Protein AF-A0A382LUX7-F1 (afdb_monomer)

Radius of gyration: 35.85 Å; Cα contacts (8 Å, |Δi|>4): 857; chains: 1; bounding box: 75×64×95 Å

Solvent-accessible surface area (backbone atoms only — not comparable to full-atom values): 20380 Å² total; per-residue (Å²): 97,55,100,84,68,52,73,79,58,72,49,76,50,74,42,85,89,76,47,29,39,36,40,38,38,81,70,61,24,33,41,33,45,30,79,83,47,40,35,37,40,32,43,68,85,69,52,34,38,42,33,38,50,41,81,90,78,41,29,37,39,35,39,39,71,74,58,25,35,40,33,45,29,79,80,38,40,33,38,40,30,43,63,88,67,55,41,34,41,33,40,38,39,82,90,76,45,28,36,39,34,38,40,71,72,61,21,33,40,36,46,30,78,70,58,27,33,35,39,29,43,63,90,65,56,73,46,38,38,42,40,48,74,39,81,89,77,45,29,37,37,39,37,39,72,72,63,26,34,43,33,46,28,80,70,59,23,34,33,40,29,42,51,86,81,64,50,70,45,35,36,44,48,58,46,75,39,85,90,80,43,30,33,38,32,48,32,72,73,58,25,36,42,34,45,31,81,80,65,26,35,38,39,34,43,59,77,67,22,36,38,37,35,39,54,91,75,42,31,37,38,33,38,44,68,78,61,22,35,40,37,45,29,77,76,47,35,34,33,40,32,44,59,89,66,55,70,47,40,37,40,43,48,76,38,84,89,78,43,29,36,38,32,44,36,71,76,59,25,35,44,32,42,31,81,84,67,29,36,36,40,32,39,61,89,62,49,43,38,38,38,34,67,39,82,91,77,46,19,45,34,41,40,40,64,77,55,26,35,34,35,46,26,81,87,56,32,33,37,40,28,42,61,87,70,56,71,50,76,50,66,62,56,52,74,46,75,40,83,89,75,46,30,39,34,38,36,41,91,78,52,28,32,45,31,44,29,81,86,57,35,37,36,39,30,40,60,88,68,53,75,49,76,46,62,63,57,50,78,43,77,43,99,85,75,50,77,46,76,47,56,84,90,114

Secondary structure (DSSP, 8-state):
--TT-----EEEEEETTTTEEEEEETTS-EEEEETTSEEEEE-TTS-EEEEEEETTTTEEEEEETTS-EEEEETTSEEEEE-TT--EEEEEEETTTTEEEEE-TTS-EEEEETTS-EEEE-TT--EEEEEEEEETTTTEEEEEETTS-EEEEETTS-EEEE-TTT--EEEEPPPEEETTTTEEEEEBTTS-EEEEETTS-EEEE-TTS-EEEEETTTTEEEEE-TTS-EEEEETTSEEEEE-TTS-EEEEEEEEETTTTEEEEEETTS-EEEEETTS-EEEE-TT--EEEEEEETTTTEEEEEETTS-EEEEETTS-EEEE-TT--EEEE---EEEEETTTTEEEEE-TTS-EEEEETTS-EEEE-TT--EEEE-PPEEEE-TTS-EEEE-TT-

Structure (mmCIF, N/CA/C/O backbone):
data_AF-A0A382LUX7-F1
#
_entry.id   AF-A0A382LUX7-F1
#
loop_
_atom_site.group_PDB
_atom_site.id
_atom_site.type_symbol
_atom_site.label_atom_id
_atom_site.label_alt_id
_atom_site.label_comp_id
_atom_site.label_asym_id
_atom_site.label_entity_id
_atom_site.label_seq_id
_atom_site.pdbx_PDB_ins_code
_atom_site.Cartn_x
_atom_site.Cartn_y
_atom_site.Cartn_z
_atom_site.occupancy
_atom_site.B_iso_or_equiv
_atom_site.auth_seq_id
_atom_site.auth_comp_id
_atom_site.auth_asym_id
_atom_site.auth_atom_id
_atom_site.pdbx_PDB_model_num
ATOM 1 N N . THR A 1 1 ? -7.052 27.442 41.246 1.00 52.12 1 THR A N 1
ATOM 2 C CA . THR A 1 1 ? -5.660 26.969 41.219 1.00 52.12 1 THR A CA 1
ATOM 3 C C . THR A 1 1 ? -5.651 25.494 41.481 1.00 52.12 1 THR A C 1
ATOM 5 O O . THR A 1 1 ? -6.155 25.099 42.527 1.00 52.12 1 THR A O 1
ATOM 8 N N . ASP A 1 2 ? -5.178 24.697 40.536 1.00 62.12 2 ASP A N 1
ATOM 9 C CA . ASP A 1 2 ? -5.053 23.250 40.723 1.00 62.12 2 ASP A CA 1
ATOM 10 C C . ASP A 1 2 ? -3.759 22.864 41.464 1.00 62.12 2 ASP A C 1
ATOM 12 O O . ASP A 1 2 ? -2.993 23.737 41.887 1.00 62.12 2 ASP A O 1
ATOM 16 N N . GLU A 1 3 ? -3.515 21.560 41.644 1.00 55.75 3 GLU A N 1
ATOM 17 C CA . GLU A 1 3 ? -2.344 21.051 42.380 1.00 55.75 3 GLU A CA 1
ATOM 18 C C . GLU A 1 3 ? -0.995 21.389 41.716 1.00 55.75 3 GLU A C 1
ATOM 20 O O . GLU A 1 3 ? 0.046 21.296 42.365 1.00 55.75 3 GLU A O 1
ATOM 25 N N . PHE A 1 4 ? -1.017 21.868 40.466 1.00 65.19 4 PHE A N 1
ATOM 26 C CA . PHE A 1 4 ? 0.149 22.307 39.699 1.00 65.19 4 PHE A CA 1
ATOM 27 C C . PHE A 1 4 ? 0.325 23.835 39.684 1.00 65.19 4 PHE A C 1
ATOM 29 O O . PHE A 1 4 ? 1.209 24.352 39.002 1.00 65.19 4 PHE A O 1
ATOM 36 N N . GLY A 1 5 ? -0.482 24.585 40.443 1.00 56.62 5 GLY A N 1
ATOM 37 C CA . GLY A 1 5 ? -0.344 26.038 40.553 1.00 56.62 5 GLY A CA 1
ATOM 38 C C . GLY A 1 5 ? -0.964 26.827 39.397 1.00 56.62 5 GLY A C 1
ATOM 39 O O . GLY A 1 5 ? -0.756 28.039 39.326 1.00 56.62 5 GLY A O 1
ATOM 40 N N . ARG A 1 6 ? -1.751 26.192 38.517 1.00 65.81 6 ARG A N 1
ATOM 41 C CA . ARG A 1 6 ? -2.424 26.872 37.398 1.00 65.81 6 ARG A CA 1
ATOM 42 C C . ARG A 1 6 ? -3.664 27.602 37.903 1.00 65.81 6 ARG A C 1
ATOM 44 O O . ARG A 1 6 ? -4.608 26.970 38.372 1.00 65.81 6 ARG A O 1
ATOM 51 N N . THR A 1 7 ? -3.664 28.932 37.870 1.00 67.50 7 THR A N 1
ATOM 52 C CA . THR A 1 7 ? -4.857 29.760 38.118 1.00 67.50 7 THR A CA 1
ATOM 53 C C . THR A 1 7 ? -5.704 29.821 36.858 1.00 67.50 7 THR A C 1
ATOM 55 O O . THR A 1 7 ? -5.257 30.376 35.864 1.00 67.50 7 THR A O 1
ATOM 58 N N . ASP A 1 8 ? -6.908 29.263 36.929 1.00 66.88 8 ASP A N 1
ATOM 59 C CA . ASP A 1 8 ? -7.945 29.438 35.917 1.00 66.88 8 ASP A CA 1
ATOM 60 C C . ASP A 1 8 ? -8.857 30.587 36.374 1.00 66.88 8 ASP A C 1
ATOM 62 O O . ASP A 1 8 ? -9.318 30.581 37.525 1.00 66.88 8 ASP A O 1
ATOM 66 N N . SER A 1 9 ? -9.047 31.592 35.520 1.00 77.38 9 SER A N 1
ATOM 67 C CA . SER A 1 9 ? -9.929 32.737 35.767 1.00 77.38 9 SER A CA 1
ATOM 68 C C . SER A 1 9 ? -11.051 32.736 34.744 1.00 77.38 9 SER A C 1
ATOM 70 O O . SER A 1 9 ? -10.825 32.625 33.539 1.00 77.38 9 SER A O 1
ATOM 72 N N . TRP A 1 10 ? -12.270 32.942 35.227 1.00 81.69 10 TRP A N 1
ATOM 73 C CA . TRP A 1 10 ? -13.453 33.051 34.389 1.00 81.69 10 TRP A CA 1
ATOM 74 C C . TRP A 1 10 ? -14.346 34.194 34.863 1.00 81.69 10 TRP A C 1
ATOM 76 O O . TRP A 1 10 ? -14.357 34.566 36.040 1.00 81.69 10 TRP A O 1
ATOM 86 N N . THR A 1 11 ? -15.096 34.766 33.927 1.00 85.88 11 THR A N 1
ATOM 87 C CA . THR A 1 11 ? -16.138 35.759 34.190 1.00 85.88 11 THR A CA 1
ATOM 88 C C . THR A 1 11 ? -17.486 35.128 33.898 1.00 85.88 11 THR A C 1
ATOM 90 O O . THR A 1 11 ? -17.668 34.539 32.840 1.00 85.88 11 THR A O 1
ATOM 93 N N . GLN A 1 12 ? -18.437 35.269 34.816 1.00 87.94 12 GLN A N 1
ATOM 94 C CA . GLN A 1 12 ? -19.802 34.787 34.630 1.00 87.94 12 GLN A CA 1
ATOM 95 C C . GLN A 1 12 ? -20.764 35.974 34.546 1.00 87.94 12 GLN A C 1
ATOM 97 O O . GLN A 1 12 ? -20.746 36.856 35.408 1.00 87.94 12 GLN A O 1
ATOM 102 N N . VAL A 1 13 ? -21.602 35.995 33.514 1.00 89.00 13 VAL A N 1
ATOM 103 C CA . VAL A 1 13 ? -22.619 37.021 33.272 1.00 89.00 13 VAL A CA 1
ATOM 104 C C . VAL A 1 13 ? -23.968 36.335 33.120 1.00 89.00 13 VAL A C 1
ATOM 106 O O . VAL A 1 13 ? -24.120 35.443 32.292 1.00 89.00 13 VAL A O 1
ATOM 109 N N . ARG A 1 14 ? -24.953 36.755 33.917 1.00 86.38 14 ARG A N 1
ATOM 110 C CA . ARG A 1 14 ? -26.350 36.344 33.755 1.00 86.38 14 ARG A CA 1
ATOM 111 C C . ARG A 1 14 ? -27.110 37.431 33.010 1.00 86.38 14 ARG A C 1
ATOM 113 O O . ARG A 1 14 ? -27.049 38.597 33.399 1.00 86.38 14 ARG A O 1
ATOM 120 N N . ASP A 1 15 ? -27.812 37.031 31.964 1.00 86.25 15 ASP A N 1
ATOM 121 C CA . ASP A 1 15 ? -28.758 37.855 31.233 1.00 86.25 15 ASP A CA 1
ATOM 122 C C . ASP A 1 15 ? -30.177 37.527 31.718 1.00 86.25 15 ASP A C 1
ATOM 124 O O . ASP A 1 15 ? -30.704 36.438 31.492 1.00 86.25 15 ASP A O 1
ATOM 128 N N . ASP A 1 16 ? -30.787 38.473 32.433 1.00 80.81 16 ASP A N 1
ATOM 129 C CA . ASP A 1 16 ? -32.129 38.318 32.999 1.00 80.81 16 ASP A CA 1
ATOM 130 C C . ASP A 1 16 ? -33.249 38.430 31.941 1.00 80.81 16 ASP A C 1
ATOM 132 O O . ASP A 1 16 ? -34.385 38.054 32.233 1.00 80.81 16 ASP A O 1
ATOM 136 N N . GLU A 1 17 ? -32.968 38.953 30.738 1.00 77.12 17 GLU A N 1
ATOM 137 C CA . GLU A 1 17 ? -33.946 39.084 29.645 1.00 77.12 17 GLU A CA 1
ATOM 138 C C . GLU A 1 17 ? -34.075 37.782 28.850 1.00 77.12 17 GLU A C 1
ATOM 140 O O . GLU A 1 17 ? -35.184 37.385 28.488 1.00 77.12 17 GLU A O 1
ATOM 145 N N . THR A 1 18 ? -32.955 37.093 28.630 1.00 74.31 18 THR A N 1
ATOM 146 C CA . THR A 1 18 ? -32.912 35.789 27.948 1.00 74.31 18 THR A CA 1
ATOM 147 C C . THR A 1 18 ? -32.945 34.603 28.916 1.00 74.31 18 THR A C 1
ATOM 149 O O . THR A 1 18 ? -33.203 33.479 28.499 1.00 74.31 18 THR A O 1
ATOM 152 N N . GLY A 1 19 ? -32.730 34.833 30.217 1.00 81.88 19 GLY A N 1
ATOM 153 C CA . GLY A 1 19 ? -32.643 33.766 31.219 1.00 81.88 19 GLY A CA 1
ATOM 154 C C . GLY A 1 19 ? -31.386 32.903 31.065 1.00 81.88 19 GLY A C 1
ATOM 155 O O . GLY A 1 19 ? -31.344 31.782 31.570 1.00 81.88 19 GLY A O 1
ATOM 156 N N . CYS A 1 20 ? -30.369 33.407 30.364 1.00 87.50 20 CYS A N 1
ATOM 157 C CA . CYS A 1 20 ? -29.140 32.688 30.056 1.00 87.50 20 CYS A CA 1
ATOM 158 C C . CYS A 1 20 ? -27.988 33.119 30.966 1.00 87.50 20 CYS A C 1
ATOM 160 O O . CYS A 1 20 ? -27.852 34.286 31.333 1.00 87.50 20 CYS A O 1
ATOM 162 N N . THR A 1 21 ? -27.124 32.176 31.330 1.00 89.12 21 THR A N 1
ATOM 163 C CA . THR A 1 21 ? -25.883 32.440 32.065 1.00 89.12 21 THR A CA 1
ATOM 164 C C . THR A 1 21 ? -24.698 32.053 31.199 1.00 89.12 21 THR A C 1
ATOM 166 O O . THR A 1 21 ? -24.569 30.890 30.839 1.00 89.12 21 THR A O 1
ATOM 169 N N . THR A 1 22 ? -23.826 33.013 30.902 1.00 88.25 22 THR A N 1
ATOM 170 C CA . THR A 1 22 ? -22.599 32.813 30.125 1.00 88.25 22 THR A CA 1
ATOM 171 C C . THR A 1 22 ? -21.384 32.859 31.037 1.00 88.25 22 THR A C 1
ATOM 173 O O . THR A 1 22 ? -21.199 33.813 31.789 1.00 88.25 22 THR A O 1
ATOM 176 N N . GLU A 1 23 ? -20.535 31.847 30.952 1.00 90.44 23 GLU A N 1
ATOM 177 C CA . GLU A 1 23 ? -19.197 31.812 31.527 1.00 90.44 23 GLU A CA 1
ATOM 178 C C . GLU A 1 23 ? -18.165 32.002 30.413 1.00 90.44 23 GLU A C 1
ATOM 180 O O . GLU A 1 23 ? -18.225 31.319 29.399 1.00 90.44 23 GLU A O 1
ATOM 185 N N . THR A 1 24 ? -17.209 32.909 30.591 1.00 87.56 24 THR A N 1
ATOM 186 C CA . THR A 1 24 ? -16.106 33.147 29.650 1.00 87.56 24 THR A CA 1
ATOM 187 C C . THR A 1 24 ? -14.779 3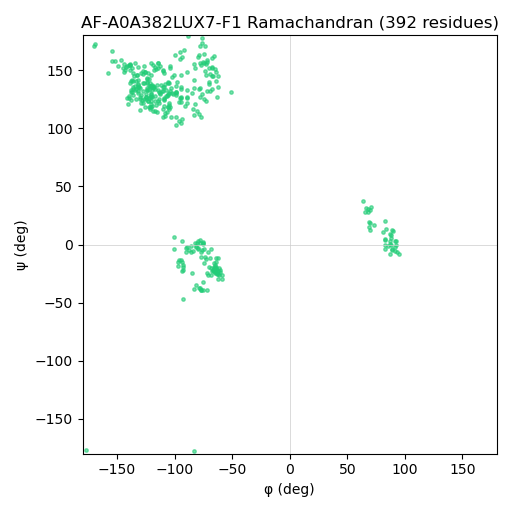3.009 30.378 1.00 87.56 24 THR A C 1
ATOM 189 O O . THR A 1 24 ? -14.566 33.656 31.406 1.00 87.56 24 THR A O 1
ATOM 192 N N . ARG A 1 25 ? -13.886 32.178 29.850 1.00 87.38 25 ARG A N 1
ATOM 193 C CA . ARG A 1 25 ? -12.552 31.913 30.399 1.00 87.38 25 ARG A CA 1
ATOM 194 C C . ARG A 1 25 ? -11.504 32.822 29.758 1.00 87.38 25 ARG A C 1
ATOM 196 O O . ARG A 1 25 ? -11.724 33.387 28.689 1.00 87.38 25 ARG A O 1
ATOM 203 N N . GLU A 1 26 ? -10.347 32.970 30.401 1.00 81.75 26 GLU A N 1
ATOM 204 C CA . GLU A 1 26 ? -9.256 33.820 29.887 1.00 81.75 26 GLU A CA 1
ATOM 205 C C . GLU A 1 26 ? -8.695 33.377 28.530 1.00 81.75 26 GLU A C 1
ATOM 207 O O . GLU A 1 26 ? -8.208 34.219 27.777 1.00 81.75 26 GLU A O 1
ATOM 212 N N . ASN A 1 27 ? -8.794 32.089 28.188 1.00 78.25 27 ASN A N 1
ATOM 213 C CA . ASN A 1 27 ? -8.384 31.578 26.878 1.00 78.25 27 ASN A CA 1
ATOM 214 C C . ASN A 1 27 ? -9.378 31.917 25.749 1.00 78.25 27 ASN A C 1
ATOM 216 O O . ASN A 1 27 ? -9.171 31.509 24.615 1.00 78.25 27 ASN A O 1
ATOM 220 N N . GLY A 1 28 ? -10.455 32.656 26.036 1.00 78.88 28 GLY A N 1
ATOM 221 C CA . GLY A 1 28 ? -11.464 33.043 25.049 1.00 78.88 28 GLY A CA 1
ATOM 222 C C . GLY A 1 28 ? -12.581 32.018 24.856 1.00 78.88 28 GLY A C 1
ATOM 223 O O . GLY A 1 28 ? -13.583 32.355 24.230 1.00 78.88 28 GLY A O 1
ATOM 224 N N . SER A 1 29 ? -12.468 30.823 25.448 1.00 86.25 29 SER A N 1
ATOM 225 C CA . SER A 1 29 ? -13.573 29.863 25.460 1.00 86.25 29 SER A CA 1
ATOM 226 C C . SER A 1 29 ? -14.736 30.373 26.312 1.00 86.25 29 SER A C 1
ATOM 228 O O . SER A 1 29 ? -14.549 31.049 27.333 1.00 86.25 29 SER A O 1
ATOM 230 N N . SER A 1 30 ? -15.959 30.063 25.899 1.00 88.25 30 SER A N 1
ATOM 231 C CA . SER A 1 30 ? -17.159 30.442 26.631 1.00 88.25 30 SER A CA 1
ATOM 232 C C . SER A 1 30 ? -18.225 29.372 26.560 1.00 88.25 30 SER A C 1
ATOM 234 O O . SER A 1 30 ? -18.329 28.668 25.565 1.00 88.25 30 SER A O 1
ATOM 236 N N . ASN A 1 31 ? -19.038 29.285 27.601 1.00 89.25 31 ASN A N 1
ATOM 237 C CA . ASN A 1 31 ? -20.207 28.433 27.617 1.00 89.25 31 ASN A CA 1
ATOM 238 C C . ASN A 1 31 ? -21.418 29.213 28.121 1.00 89.25 31 ASN A C 1
ATOM 240 O O . ASN A 1 31 ? -21.326 29.906 29.135 1.00 89.25 31 ASN A O 1
ATOM 244 N N . THR A 1 32 ? -22.555 29.068 27.457 1.00 88.56 32 THR A N 1
ATOM 245 C CA . THR A 1 32 ? -23.827 29.678 27.833 1.00 88.56 32 THR A CA 1
ATOM 246 C C . THR A 1 32 ? -24.862 28.597 28.091 1.00 88.56 32 THR A C 1
ATOM 248 O O . THR A 1 32 ? -25.031 27.690 27.287 1.00 88.56 32 THR A O 1
ATOM 251 N N . TRP A 1 33 ? -25.589 28.720 29.196 1.00 88.75 33 TRP A N 1
ATOM 252 C CA . TRP A 1 33 ? -26.669 27.812 29.589 1.00 88.75 33 TRP A CA 1
ATOM 253 C C . TRP A 1 33 ? -27.929 28.627 29.853 1.00 88.75 33 TRP A C 1
ATOM 255 O O . TRP A 1 33 ? -27.899 29.560 30.664 1.00 88.75 33 TRP A O 1
ATOM 265 N N . CYS A 1 34 ? -29.027 28.282 29.193 1.00 86.50 34 CYS A N 1
ATOM 266 C CA . CYS A 1 34 ? -30.298 28.988 29.275 1.00 86.50 34 CYS A CA 1
ATOM 267 C C . CYS A 1 34 ? -31.365 28.164 30.003 1.00 86.50 34 CYS A C 1
ATOM 269 O O . CYS A 1 34 ? -31.386 26.934 29.958 1.00 86.50 34 CYS A O 1
ATOM 271 N N . GLU A 1 35 ? -32.285 28.853 30.682 1.00 79.56 35 GLU A N 1
ATOM 272 C CA . GLU A 1 35 ? -33.395 28.216 31.408 1.00 79.56 35 GLU A CA 1
ATOM 273 C C . GLU A 1 35 ? -34.401 27.492 30.490 1.00 79.56 35 GLU A C 1
ATOM 275 O O . GLU A 1 35 ? -35.177 26.664 30.966 1.00 79.56 35 GLU A O 1
ATOM 280 N N . ASP A 1 36 ? -34.381 27.770 29.183 1.00 78.25 36 ASP A N 1
ATOM 281 C CA . ASP A 1 36 ? -35.191 27.087 28.167 1.00 78.25 36 ASP A CA 1
ATOM 282 C C . ASP A 1 36 ? -34.605 25.737 27.707 1.00 78.25 36 ASP A C 1
ATOM 284 O O . ASP A 1 36 ? -35.228 25.043 26.904 1.00 78.25 36 ASP A O 1
ATOM 288 N N . GLY A 1 37 ? -33.445 25.338 28.245 1.00 74.75 37 GLY A N 1
ATOM 289 C CA . GLY A 1 37 ? -32.755 24.094 27.899 1.00 74.75 37 GLY A CA 1
ATOM 290 C C . GLY A 1 37 ? -31.796 24.217 26.714 1.00 74.75 37 GLY A C 1
ATOM 291 O O . GLY A 1 37 ? -31.238 23.203 26.290 1.00 74.75 37 GLY A O 1
ATOM 292 N N . THR A 1 38 ? -31.588 25.425 26.182 1.00 84.25 38 THR A N 1
ATOM 293 C CA . THR A 1 38 ? -30.549 25.689 25.183 1.00 84.25 38 THR A CA 1
ATOM 294 C C . THR A 1 38 ? -29.194 25.920 25.857 1.00 84.25 38 THR A C 1
ATOM 296 O O . THR A 1 38 ? -29.086 26.636 26.854 1.00 84.25 38 THR A O 1
ATOM 299 N N . ASN A 1 39 ? -28.140 25.294 25.332 1.00 86.75 39 ASN A N 1
ATOM 300 C CA . ASN A 1 39 ? -26.770 25.517 25.783 1.00 86.75 39 ASN A CA 1
ATOM 301 C C . ASN A 1 39 ? -25.868 25.754 24.582 1.00 86.75 39 ASN A C 1
ATOM 303 O O . ASN A 1 39 ? -25.895 24.971 23.635 1.00 86.75 39 ASN A O 1
ATOM 307 N N . THR A 1 40 ? -25.036 26.785 24.628 1.00 88.62 40 THR A N 1
ATOM 308 C CA . THR A 1 40 ? -24.033 27.047 23.599 1.00 88.62 40 THR A CA 1
ATOM 309 C C . THR A 1 40 ? -22.634 26.983 24.180 1.00 88.62 40 THR A C 1
ATOM 311 O O . THR A 1 40 ? -22.416 27.285 25.352 1.00 88.62 40 THR A O 1
ATOM 314 N N . TRP A 1 41 ? -21.670 26.589 23.363 1.00 88.56 41 TRP A N 1
ATOM 315 C CA . TRP A 1 41 ? -20.258 26.640 23.704 1.00 88.56 41 TRP A CA 1
ATOM 316 C C . TRP A 1 41 ? -19.471 27.284 22.567 1.00 88.56 41 TRP A C 1
ATOM 318 O O . TRP A 1 41 ? -19.883 27.243 21.408 1.00 88.56 41 TRP A O 1
ATOM 328 N N . ALA A 1 42 ? -18.351 27.902 22.919 1.00 88.81 42 ALA A N 1
ATOM 329 C CA . ALA A 1 42 ? -17.349 28.424 22.008 1.00 88.81 42 ALA A CA 1
ATOM 330 C C . ALA A 1 42 ? -15.964 28.062 22.550 1.00 88.81 42 ALA A C 1
ATOM 332 O O . ALA A 1 42 ? -15.700 28.282 23.734 1.00 88.81 42 ALA A O 1
ATOM 333 N N . ASP A 1 43 ? -15.087 27.507 21.720 1.00 86.12 43 ASP A N 1
ATOM 334 C CA . ASP A 1 43 ? -13.706 27.221 22.114 1.00 86.12 43 ASP A CA 1
ATOM 335 C C . ASP A 1 43 ? -12.765 28.418 21.867 1.00 86.12 43 ASP A C 1
ATOM 337 O O . ASP A 1 43 ? -13.172 29.486 21.409 1.00 86.12 43 ASP A O 1
ATOM 341 N N . GLU A 1 44 ? -11.485 28.252 22.205 1.00 84.19 44 GLU A N 1
ATOM 342 C CA . GLU A 1 44 ? -10.448 29.278 22.014 1.00 84.19 44 GLU A CA 1
ATOM 343 C C . GLU A 1 44 ? -10.084 29.537 20.538 1.00 84.19 44 GLU A C 1
ATOM 345 O O . GLU A 1 44 ? -9.427 30.533 20.229 1.00 84.19 44 GLU A O 1
ATOM 350 N N . PHE A 1 45 ? -10.540 28.675 19.625 1.00 83.88 45 PHE A N 1
ATOM 351 C CA . PHE A 1 45 ? -10.308 28.762 18.182 1.00 83.88 45 PHE A CA 1
ATOM 352 C C . PHE A 1 45 ? -11.510 29.345 17.422 1.00 83.88 45 PHE A C 1
ATOM 354 O O . PHE A 1 45 ? -11.410 29.606 16.223 1.00 83.88 45 PHE A O 1
ATOM 361 N N . GLY A 1 46 ? -12.617 29.621 18.119 1.00 77.50 46 GLY A N 1
ATOM 362 C CA . GLY A 1 46 ? -13.832 30.201 17.552 1.00 77.50 46 GLY A CA 1
ATOM 363 C C . GLY A 1 46 ? -14.814 29.175 16.987 1.00 77.50 46 GLY A C 1
ATOM 364 O O . GLY A 1 46 ? -15.801 29.582 16.369 1.00 77.50 46 GLY A O 1
ATOM 365 N N . ASN A 1 47 ? -14.591 27.877 17.209 1.00 83.81 47 ASN A N 1
ATOM 366 C CA . ASN A 1 47 ? -15.605 26.870 16.918 1.00 83.81 47 ASN A CA 1
ATOM 367 C C . ASN A 1 47 ? -16.732 27.017 17.930 1.00 83.81 47 ASN A C 1
ATOM 369 O O . ASN A 1 47 ? -16.480 27.230 19.118 1.00 83.81 47 ASN A O 1
ATOM 373 N N . THR A 1 48 ? -17.971 26.916 17.459 1.00 85.62 48 THR A N 1
ATOM 374 C CA . THR A 1 48 ? -19.145 27.049 18.323 1.00 85.62 48 THR A CA 1
ATOM 375 C C . THR A 1 48 ? -20.079 25.868 18.153 1.00 85.62 48 THR A C 1
ATOM 377 O O . THR A 1 48 ? -20.202 25.315 17.064 1.00 85.62 48 THR A O 1
ATOM 380 N N . GLY A 1 49 ? -20.753 25.489 19.231 1.00 87.69 49 GLY A N 1
ATOM 381 C CA . GLY A 1 49 ? -21.810 24.490 19.212 1.00 87.69 49 GLY A CA 1
ATOM 382 C C . GLY A 1 49 ? -23.031 25.002 19.953 1.00 87.69 49 GLY A C 1
ATOM 383 O O . GLY A 1 49 ? -22.911 25.692 20.962 1.00 87.69 49 GLY A O 1
ATOM 384 N N . THR A 1 50 ? -24.218 24.697 19.441 1.00 87.62 50 THR A N 1
ATOM 385 C CA . THR A 1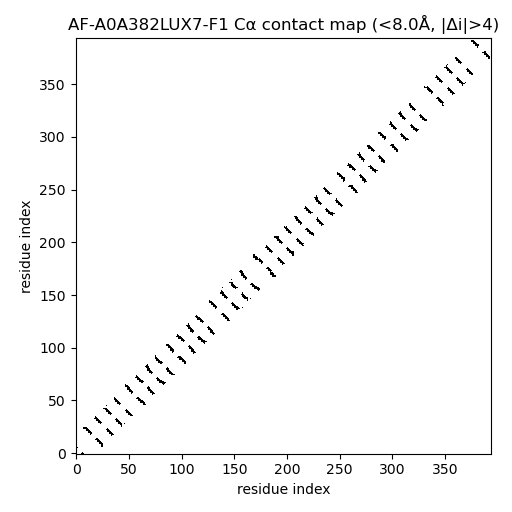 50 ? -25.498 24.975 20.097 1.00 87.62 50 THR A CA 1
ATOM 386 C C . THR A 1 50 ? -26.239 23.670 20.292 1.00 87.62 50 THR A C 1
ATOM 388 O O . THR A 1 50 ? -26.581 23.004 19.323 1.00 87.62 50 THR A O 1
ATOM 391 N N . SER A 1 51 ? -26.506 23.322 21.542 1.00 87.56 51 SER A N 1
ATOM 392 C CA . SER A 1 51 ? -27.319 22.180 21.935 1.00 87.56 51 SER A CA 1
ATOM 393 C C . SER A 1 51 ? -28.683 22.634 22.444 1.00 87.56 51 SER A C 1
ATOM 395 O O . SER A 1 51 ? -28.802 23.638 23.145 1.00 87.56 51 SER A O 1
ATOM 397 N N . THR A 1 52 ? -29.729 21.904 22.082 1.00 86.25 52 THR A N 1
ATOM 398 C CA . THR A 1 52 ? -31.108 22.168 22.498 1.00 86.25 52 THR A CA 1
ATOM 399 C C . THR A 1 52 ? -31.752 20.862 22.936 1.00 86.25 52 THR A C 1
ATOM 401 O O . THR A 1 52 ? -31.614 19.856 22.245 1.00 86.25 52 THR A O 1
ATOM 404 N N . TYR A 1 53 ? -32.425 20.861 24.088 1.00 82.25 53 TYR A N 1
ATOM 405 C C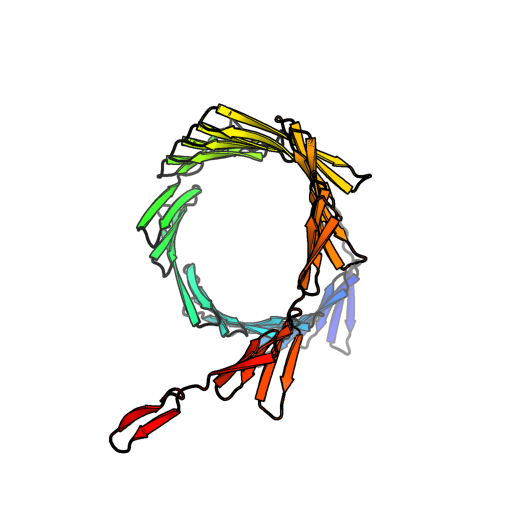A . TYR A 1 53 ? -33.187 19.704 24.560 1.00 82.25 53 TYR A CA 1
ATOM 406 C C . TYR A 1 53 ? -34.686 19.922 24.355 1.00 82.25 53 TYR A C 1
ATOM 408 O O . TYR A 1 53 ? -35.284 20.827 24.939 1.00 82.25 53 TYR A O 1
ATOM 416 N N . ASP A 1 54 ? -35.303 19.068 23.546 1.00 80.31 54 ASP A N 1
ATOM 417 C CA . ASP A 1 54 ? -36.744 19.034 23.336 1.00 80.31 54 ASP A CA 1
ATOM 418 C C . ASP A 1 54 ? -37.385 18.012 24.290 1.00 80.31 54 ASP A C 1
ATOM 420 O O . ASP A 1 54 ? -37.280 16.798 24.111 1.00 80.31 54 ASP A O 1
ATOM 424 N N . GLN A 1 55 ? -38.096 18.518 25.303 1.00 74.69 55 GLN A N 1
ATOM 425 C CA . GLN A 1 55 ? -38.829 17.706 26.285 1.00 74.69 55 GLN A CA 1
ATOM 426 C C . GLN A 1 55 ? -40.020 16.930 25.696 1.00 74.69 55 GLN A C 1
ATOM 428 O O . GLN A 1 55 ? -40.493 15.981 26.320 1.00 74.69 55 GLN A O 1
ATOM 433 N N . ALA A 1 56 ? -40.566 17.345 24.549 1.00 74.62 56 ALA A N 1
ATOM 434 C CA . ALA A 1 56 ? -41.702 16.683 23.913 1.00 74.62 56 ALA A CA 1
ATOM 435 C C . ALA A 1 56 ? -41.267 15.455 23.108 1.00 74.62 56 ALA A C 1
ATOM 437 O O . ALA A 1 56 ? -42.003 14.468 23.074 1.00 74.62 56 ALA A O 1
ATOM 438 N N . THR A 1 57 ? -40.089 15.505 22.484 1.00 77.44 57 THR A N 1
ATOM 439 C CA . THR A 1 57 ? -39.498 14.348 21.795 1.00 77.44 57 THR A CA 1
ATOM 440 C C . THR A 1 57 ? -38.536 13.556 22.678 1.00 77.44 57 THR A C 1
ATOM 442 O O . THR A 1 57 ? -38.199 12.435 22.321 1.00 77.44 57 THR A O 1
ATOM 445 N N . GLY A 1 58 ? -38.095 14.118 23.809 1.00 82.06 58 GLY A N 1
ATOM 446 C CA . GLY A 1 58 ? -37.049 13.532 24.650 1.00 82.06 58 GLY A CA 1
ATOM 447 C C . GLY A 1 58 ? -35.695 13.503 23.942 1.00 82.06 58 GLY A C 1
ATOM 448 O O . GLY A 1 58 ? -34.933 12.565 24.130 1.00 82.06 58 GLY A O 1
ATOM 449 N N . CYS A 1 59 ? -35.416 14.477 23.069 1.00 87.50 59 CYS A N 1
ATOM 450 C CA . CYS A 1 59 ? -34.203 14.487 22.249 1.00 87.50 59 CYS A CA 1
ATOM 451 C C . CYS A 1 59 ? -33.369 15.737 22.498 1.00 87.50 59 CYS A C 1
ATOM 453 O O . CYS A 1 59 ? -33.892 16.848 22.523 1.00 87.50 59 CYS A O 1
ATOM 455 N N . SER A 1 60 ? -32.060 15.554 22.608 1.00 88.12 60 SER A N 1
ATOM 456 C CA . SER A 1 60 ? -31.062 16.615 22.535 1.00 88.12 60 SER A CA 1
ATOM 457 C C . SER A 1 60 ? -30.534 16.715 21.108 1.00 88.12 60 SER A C 1
ATOM 459 O O . SER A 1 60 ? -30.200 15.692 20.524 1.00 88.12 60 SER A O 1
ATOM 461 N N . ILE A 1 61 ? -30.428 17.919 20.553 1.00 88.88 61 ILE A N 1
ATOM 462 C CA . ILE A 1 61 ? -29.801 18.180 19.250 1.00 88.88 61 ILE A CA 1
ATOM 463 C C . ILE A 1 61 ? -28.684 19.188 19.461 1.00 88.88 61 ILE A C 1
ATOM 465 O O . ILE A 1 61 ? -28.952 20.282 19.947 1.00 88.88 61 ILE A O 1
ATOM 469 N N . GLU A 1 62 ? -27.464 18.837 19.076 1.00 89.75 62 GLU A N 1
ATOM 470 C CA . GLU A 1 62 ? -26.309 19.722 18.979 1.00 89.75 62 GLU A CA 1
ATOM 471 C C . GLU A 1 62 ? -26.032 20.064 17.513 1.00 89.75 62 GLU A C 1
ATOM 473 O O . GLU A 1 62 ? -26.003 19.187 16.660 1.00 89.75 62 GLU A O 1
ATOM 478 N N . THR A 1 63 ? -25.825 21.340 17.205 1.00 89.50 63 THR A N 1
ATOM 479 C CA . THR A 1 63 ? -25.382 21.830 15.894 1.00 89.50 63 THR A CA 1
ATOM 480 C C . THR A 1 63 ? -24.074 22.580 16.066 1.00 89.50 63 THR A C 1
ATOM 482 O O . THR A 1 63 ? -23.982 23.456 16.929 1.00 89.50 63 THR A O 1
ATOM 485 N N . ARG A 1 64 ? -23.070 22.240 15.263 1.00 89.62 64 ARG A N 1
ATOM 486 C CA . ARG A 1 64 ? -21.728 22.827 15.310 1.00 89.62 64 ARG A CA 1
ATOM 487 C C . ARG A 1 64 ? -21.560 23.893 14.227 1.00 89.62 64 ARG A C 1
ATOM 489 O O . ARG A 1 64 ? -22.350 23.988 13.289 1.00 89.62 64 ARG A O 1
ATOM 496 N N . SER A 1 65 ? -20.539 24.734 14.373 1.00 85.81 65 SER A N 1
ATOM 497 C CA . SER A 1 65 ? -20.257 25.859 13.471 1.00 85.81 65 SER A CA 1
ATOM 498 C C . SER A 1 65 ? -19.871 25.447 12.053 1.00 85.81 65 SER A C 1
ATOM 500 O O . SER A 1 65 ? -19.967 26.269 11.145 1.00 85.81 65 SER A O 1
ATOM 502 N N . ASP A 1 66 ? -19.440 24.203 11.872 1.00 84.94 66 ASP A N 1
ATOM 503 C CA . ASP A 1 66 ? -19.133 23.586 10.580 1.00 84.94 66 ASP A CA 1
ATOM 504 C C . ASP A 1 66 ? -20.399 23.165 9.798 1.00 84.94 66 ASP A C 1
ATOM 506 O O . ASP A 1 66 ? -20.331 22.884 8.605 1.00 84.94 66 ASP A O 1
ATOM 510 N N . GLY A 1 67 ? -21.575 23.200 10.437 1.00 83.44 67 GLY A N 1
ATOM 511 C CA . GLY A 1 67 ? -22.851 22.767 9.864 1.00 83.44 67 GLY A CA 1
ATOM 512 C C . GLY A 1 67 ? -23.226 21.325 10.205 1.00 83.44 67 GLY A C 1
ATOM 513 O O . GLY A 1 67 ? -24.369 20.936 9.962 1.00 83.44 67 GLY A O 1
ATOM 514 N N . SER A 1 68 ? -22.323 20.560 10.823 1.00 90.25 68 SER A N 1
ATOM 515 C CA . SER A 1 68 ? -22.618 19.225 11.333 1.00 90.25 68 SER A CA 1
ATOM 516 C C . SER A 1 68 ? -23.587 19.289 12.515 1.00 90.25 68 SER A C 1
ATOM 518 O O . SER A 1 68 ? -23.647 20.262 13.278 1.00 90.25 68 SER A O 1
ATOM 520 N N . SER A 1 69 ? -24.370 18.230 12.691 1.00 91.31 69 SER A N 1
ATOM 521 C CA . SER A 1 69 ? -25.286 18.112 13.820 1.00 91.31 69 SER A CA 1
ATOM 522 C C . SER A 1 69 ? -25.317 16.706 14.389 1.00 91.31 69 SER A C 1
ATOM 524 O O . SER A 1 69 ? -24.985 15.722 13.733 1.00 91.31 69 SER A O 1
ATOM 526 N N . SER A 1 70 ? -25.661 16.606 15.662 1.00 91.38 70 SER A N 1
ATOM 527 C CA . SER A 1 70 ? -25.773 15.340 16.362 1.00 91.38 70 SER A CA 1
ATOM 528 C C . SER A 1 70 ? -26.986 15.374 17.270 1.00 91.38 70 SER A C 1
ATOM 530 O O . SER A 1 70 ? -27.165 16.304 18.050 1.00 91.38 70 SER A O 1
ATOM 532 N N . LYS A 1 71 ? -27.844 14.376 17.152 1.00 91.00 71 LYS A N 1
ATOM 533 C CA . LYS A 1 71 ? -29.095 14.244 17.875 1.00 91.00 71 LYS A CA 1
ATOM 534 C C . LYS A 1 71 ? -29.059 12.961 18.685 1.00 91.00 71 LYS A C 1
ATOM 536 O O . LYS A 1 71 ? -28.637 11.929 18.184 1.00 91.00 71 LYS A O 1
ATOM 541 N N . TRP A 1 72 ? -29.517 13.028 19.924 1.00 90.06 72 TRP A N 1
ATOM 542 C CA . TRP A 1 72 ? -29.528 11.917 20.871 1.00 90.06 72 TRP A CA 1
ATOM 543 C C . TRP A 1 72 ? -30.860 11.937 21.608 1.00 90.06 72 TRP A C 1
ATOM 545 O O . TRP A 1 72 ? -31.216 12.960 22.193 1.00 90.06 72 TRP A O 1
ATOM 555 N N . CYS A 1 73 ? -31.599 10.841 21.578 1.00 89.12 73 CYS A N 1
ATOM 556 C CA . CYS A 1 73 ? -32.924 10.737 22.164 1.00 89.12 73 CYS A CA 1
ATOM 557 C C . CYS A 1 73 ? -32.958 9.719 23.303 1.00 89.12 73 CYS A C 1
ATOM 559 O O . CYS A 1 73 ? -32.233 8.725 23.308 1.00 89.12 73 CYS A O 1
ATOM 561 N N . ASP A 1 74 ? -33.860 9.954 24.253 1.00 84.12 74 ASP A N 1
ATOM 562 C CA . ASP A 1 74 ? -34.082 9.103 25.423 1.00 84.12 74 ASP A CA 1
ATOM 563 C C . ASP A 1 74 ? -34.602 7.696 25.045 1.00 84.12 74 ASP A C 1
ATOM 565 O O . ASP A 1 74 ? -34.572 6.783 25.869 1.00 84.12 74 ASP A O 1
ATOM 569 N N . ASP A 1 75 ? -35.080 7.504 23.808 1.00 83.06 75 ASP A N 1
ATOM 570 C CA . ASP A 1 75 ? -35.514 6.211 23.260 1.00 83.06 75 ASP A CA 1
ATOM 571 C C . ASP A 1 75 ? -34.362 5.342 22.717 1.00 83.06 75 ASP A C 1
ATOM 573 O O . ASP A 1 75 ? -34.612 4.241 22.225 1.00 83.06 75 ASP A O 1
ATOM 577 N N . GLY A 1 76 ? -33.117 5.820 22.818 1.00 82.50 76 GLY A N 1
ATOM 578 C CA . GLY A 1 76 ? -31.927 5.139 22.311 1.00 82.50 76 GLY A CA 1
ATOM 579 C C . GLY A 1 76 ? -31.615 5.443 20.844 1.00 82.50 76 GLY A C 1
ATOM 580 O O . GLY A 1 76 ? -30.660 4.879 20.309 1.00 82.50 76 GLY A O 1
ATOM 581 N N . THR A 1 77 ? -32.381 6.317 20.179 1.00 89.69 77 THR A N 1
ATOM 582 C CA . THR A 1 77 ? -32.024 6.809 18.845 1.00 89.69 77 THR A CA 1
ATOM 583 C C . THR A 1 77 ? -30.962 7.898 18.929 1.00 89.69 77 THR A C 1
ATOM 585 O O . THR A 1 77 ? -31.057 8.844 19.712 1.00 89.69 77 THR A O 1
ATOM 588 N N . SER A 1 78 ? -29.950 7.792 18.081 1.00 91.12 78 SER A N 1
ATOM 589 C CA . SER A 1 78 ? -29.007 8.861 17.802 1.00 91.12 78 SER A CA 1
ATOM 590 C C . SER A 1 78 ? -28.880 9.083 16.309 1.00 91.12 78 SER A C 1
ATOM 592 O O . SER A 1 78 ? -28.994 8.158 15.518 1.00 91.12 78 SER A O 1
ATOM 594 N N . GLU A 1 79 ? -28.636 10.314 15.909 1.00 93.19 79 GLU A N 1
ATOM 595 C CA . GLU A 1 79 ? -28.498 10.702 14.517 1.00 93.19 79 GLU A CA 1
ATOM 596 C C . GLU A 1 79 ? -27.325 11.666 14.404 1.00 93.19 79 GLU A C 1
ATOM 598 O O . GLU A 1 79 ? -27.197 12.591 15.199 1.00 93.19 79 GLU A O 1
ATOM 603 N N . TRP A 1 80 ? -26.450 11.452 13.435 1.00 91.38 80 TRP A N 1
ATOM 604 C CA . TRP A 1 80 ? -25.329 12.333 13.155 1.00 91.38 80 TRP A CA 1
ATOM 605 C C . TRP A 1 80 ? -25.391 12.762 11.700 1.00 91.38 80 TRP A C 1
ATOM 607 O O . TRP A 1 80 ? -25.534 11.918 10.823 1.00 91.38 80 TRP A O 1
ATOM 617 N N . THR A 1 81 ? -25.305 14.063 11.450 1.00 92.69 81 THR A N 1
ATOM 618 C CA . THR A 1 81 ? -25.270 14.636 10.104 1.00 92.69 81 THR A CA 1
ATOM 619 C C . THR A 1 81 ? -23.979 15.415 9.927 1.00 92.69 81 THR A C 1
ATOM 621 O O . THR A 1 81 ? -23.668 16.263 10.765 1.00 92.69 81 THR A O 1
ATOM 624 N N . ASP A 1 82 ? -23.240 15.133 8.858 1.00 89.94 82 ASP A N 1
ATOM 625 C CA . ASP A 1 82 ? -22.018 15.857 8.516 1.00 89.94 82 ASP A CA 1
ATOM 626 C C . ASP A 1 82 ? -22.300 17.243 7.912 1.00 89.94 82 ASP A C 1
ATOM 628 O O . ASP A 1 82 ? -23.439 17.665 7.710 1.00 89.94 82 ASP A O 1
ATOM 632 N N . GLU A 1 83 ? -21.227 17.969 7.622 1.00 89.00 83 GLU A N 1
ATOM 633 C CA . GLU A 1 83 ? -21.251 19.313 7.037 1.00 89.00 83 GLU A CA 1
ATOM 634 C C . GLU A 1 83 ? -21.799 19.320 5.593 1.00 89.00 83 GLU A C 1
ATOM 636 O O . GLU A 1 83 ? -22.251 20.352 5.092 1.00 89.00 83 GLU A O 1
ATOM 641 N N . GLN A 1 84 ? -21.752 18.173 4.907 1.00 87.75 84 GLN A N 1
ATOM 642 C CA . GLN A 1 84 ? -22.245 17.974 3.544 1.00 87.75 84 GLN A CA 1
ATOM 643 C C . GLN A 1 84 ? -23.719 17.525 3.511 1.00 87.75 84 GLN A C 1
ATOM 645 O O . GLN A 1 84 ? -24.328 17.498 2.438 1.00 87.75 84 GLN A O 1
ATOM 650 N N . GLY A 1 85 ? -24.313 17.240 4.673 1.00 84.56 85 GLY A N 1
ATOM 651 C CA . GLY A 1 85 ? -25.696 16.803 4.830 1.00 84.56 85 GLY A CA 1
ATOM 652 C C . GLY A 1 85 ? -25.898 15.287 4.770 1.00 84.56 85 GLY A C 1
ATOM 653 O O . GLY A 1 85 ? -27.046 14.855 4.672 1.00 84.56 85 GLY A O 1
ATOM 654 N N . ASN A 1 86 ? -24.836 14.479 4.825 1.00 88.31 86 ASN A N 1
ATOM 655 C CA . ASN A 1 86 ? -24.969 13.031 4.948 1.00 88.31 86 ASN A CA 1
ATOM 656 C C . ASN A 1 86 ? -25.299 12.676 6.395 1.00 88.31 86 ASN A C 1
ATOM 658 O O . ASN A 1 86 ? -24.598 13.066 7.326 1.00 88.31 86 ASN A O 1
ATOM 662 N N . THR A 1 87 ? -26.365 11.908 6.573 1.00 89.56 87 THR A N 1
ATOM 663 C CA . THR A 1 87 ? -26.898 11.505 7.869 1.00 89.56 87 THR A CA 1
ATOM 664 C C . THR A 1 87 ? -26.646 10.020 8.136 1.00 89.56 87 THR A C 1
ATOM 666 O O . THR A 1 87 ? -26.835 9.165 7.269 1.00 89.56 87 THR A O 1
ATOM 669 N N . SER A 1 88 ? -26.259 9.698 9.363 1.00 91.56 88 SER A N 1
ATOM 670 C CA . SER A 1 88 ? -26.246 8.346 9.913 1.00 91.56 88 SER A CA 1
ATOM 671 C C . SER A 1 88 ? -27.199 8.293 11.102 1.00 91.56 88 SER A C 1
ATOM 673 O O . SER A 1 88 ? -27.227 9.208 11.922 1.00 91.56 88 SER A O 1
ATOM 675 N N . VAL A 1 89 ? -28.017 7.248 11.181 1.00 91.94 89 VAL A N 1
ATOM 676 C CA . VAL A 1 89 ? -28.990 7.049 12.260 1.00 91.94 89 VAL A CA 1
ATOM 677 C C . VAL A 1 89 ? -28.660 5.751 12.970 1.00 91.94 89 VAL A C 1
ATOM 679 O O . VAL A 1 89 ? -28.713 4.688 12.359 1.00 91.94 89 VAL A O 1
ATOM 682 N N . SER A 1 90 ? -28.354 5.828 14.257 1.00 91.94 90 SER A N 1
ATOM 683 C CA . SER A 1 90 ? -28.167 4.678 15.132 1.00 91.94 90 SER A CA 1
ATOM 684 C C . SER A 1 90 ? -29.378 4.479 16.031 1.00 91.94 90 SER A C 1
ATOM 686 O O . SER A 1 90 ? -29.883 5.418 16.638 1.00 91.94 90 SER A O 1
ATOM 688 N N . LEU A 1 91 ? -29.841 3.243 16.146 1.00 91.75 91 LEU A N 1
ATOM 689 C CA . LEU A 1 91 ? -30.902 2.841 17.059 1.00 91.75 91 LEU A CA 1
ATOM 690 C C . LEU A 1 91 ? -30.342 1.816 18.035 1.00 91.75 91 LEU A C 1
ATOM 692 O O . LEU A 1 91 ? -30.007 0.708 17.624 1.00 91.75 91 LEU A O 1
ATOM 696 N N . TYR A 1 92 ? -30.278 2.164 19.317 1.00 89.12 92 TYR A N 1
ATOM 697 C CA . TYR A 1 92 ? -29.933 1.227 20.377 1.00 89.12 92 TYR A CA 1
ATOM 698 C C . TYR A 1 92 ? -31.188 0.556 20.946 1.00 89.12 92 TYR A C 1
ATOM 700 O O . TYR A 1 92 ? -32.085 1.198 21.493 1.00 89.12 92 TYR A O 1
ATOM 708 N N . ASN A 1 93 ? -31.252 -0.765 20.826 1.00 86.94 93 ASN A N 1
ATOM 709 C CA . ASN A 1 93 ? -32.312 -1.591 21.372 1.00 86.94 93 ASN A CA 1
ATOM 710 C C . ASN A 1 93 ? -31.906 -2.131 22.751 1.00 86.94 93 ASN A C 1
ATOM 712 O O . ASN A 1 93 ? -31.157 -3.099 22.854 1.00 86.94 93 ASN A O 1
ATOM 716 N N . HIS A 1 94 ? -32.475 -1.550 23.809 1.00 80.12 94 HIS A N 1
ATOM 717 C CA . HIS A 1 94 ? -32.257 -1.973 25.198 1.00 80.12 94 HIS A CA 1
ATOM 718 C C . HIS A 1 94 ? -32.688 -3.420 25.510 1.00 80.12 94 HIS A C 1
ATOM 720 O O . HIS A 1 94 ? -32.236 -3.975 26.507 1.00 80.12 94 HIS A O 1
ATOM 726 N N . GLU A 1 95 ? -33.592 -4.025 24.729 1.00 82.38 95 GLU A N 1
ATOM 727 C CA . GLU A 1 95 ? -34.049 -5.403 24.965 1.00 82.38 95 GLU A CA 1
ATOM 728 C C . GLU A 1 95 ? -33.032 -6.430 24.461 1.00 82.38 95 GLU A C 1
ATOM 730 O O . GLU A 1 95 ? -32.829 -7.460 25.103 1.00 82.38 95 GLU A O 1
ATOM 735 N N . THR A 1 96 ? -32.386 -6.142 23.330 1.00 82.00 96 THR A N 1
ATOM 736 C CA . THR A 1 96 ? -31.351 -7.011 22.754 1.00 82.00 96 THR A CA 1
ATOM 737 C C . THR A 1 96 ? -29.938 -6.586 23.141 1.00 82.00 96 THR A C 1
ATOM 739 O O . THR A 1 96 ? -29.012 -7.354 22.925 1.00 82.00 96 THR A O 1
ATOM 742 N N . GLY A 1 97 ? -29.762 -5.381 23.692 1.00 85.94 97 GLY A N 1
ATOM 743 C CA . GLY A 1 97 ? -28.448 -4.791 23.953 1.00 85.94 97 GLY A CA 1
ATOM 744 C C . GLY A 1 97 ? -27.669 -4.500 22.668 1.00 85.94 97 GLY A C 1
ATOM 745 O O . GLY A 1 97 ? -26.446 -4.553 22.681 1.00 85.94 97 GLY A O 1
ATOM 746 N N . CYS A 1 98 ? -28.356 -4.246 21.549 1.00 90.69 98 CYS A N 1
ATOM 747 C CA . CYS A 1 98 ? -27.714 -4.034 20.248 1.00 90.69 98 CYS A CA 1
ATOM 748 C C . CYS A 1 98 ? -28.018 -2.650 19.687 1.00 90.69 98 CYS A C 1
ATOM 750 O O . CYS A 1 98 ? -29.173 -2.226 19.704 1.00 90.69 98 CYS A O 1
ATOM 752 N N . SER A 1 99 ? -27.014 -1.980 19.129 1.00 92.06 99 SER A N 1
ATOM 753 C CA . SER A 1 99 ? -27.172 -0.802 18.285 1.00 92.06 99 SER A CA 1
ATOM 754 C C . SER A 1 99 ? -27.119 -1.169 16.808 1.00 92.06 99 SER A C 1
ATOM 756 O O . SER A 1 99 ? -26.314 -1.995 16.394 1.00 92.06 99 SER A O 1
ATOM 758 N N . VAL A 1 100 ? -27.976 -0.540 16.006 1.00 92.50 100 VAL A N 1
ATOM 759 C CA . VAL A 1 100 ? -27.940 -0.617 14.541 1.00 92.50 100 VAL A CA 1
ATOM 760 C C . VAL A 1 100 ? -27.772 0.788 13.994 1.00 92.50 100 VAL A C 1
ATOM 762 O O . VAL A 1 100 ? -28.655 1.618 14.188 1.00 92.50 100 VAL A O 1
ATOM 765 N N . THR A 1 101 ? -26.668 1.052 13.308 1.00 93.69 101 THR A N 1
ATOM 766 C CA . THR A 1 101 ? -26.395 2.300 12.590 1.00 93.69 101 THR A CA 1
ATOM 767 C C . THR A 1 101 ? -26.703 2.114 11.116 1.00 93.69 101 THR A C 1
ATOM 769 O O . THR A 1 101 ? -26.241 1.153 10.523 1.00 93.69 101 THR A O 1
ATOM 772 N N . THR A 1 102 ? -27.468 3.019 10.517 1.00 92.56 102 THR A N 1
ATOM 773 C CA . THR A 1 102 ? -27.737 3.070 9.074 1.00 92.56 102 THR A CA 1
ATOM 774 C C . THR A 1 102 ? -27.189 4.374 8.517 1.00 92.56 102 THR A C 1
ATOM 776 O O . THR A 1 102 ? -27.504 5.442 9.042 1.00 92.56 102 THR A O 1
ATOM 779 N N . ASN A 1 103 ? -26.383 4.291 7.467 1.00 91.44 103 ASN A N 1
ATOM 780 C CA . ASN A 1 103 ? -25.768 5.435 6.806 1.00 91.44 103 ASN A CA 1
ATOM 781 C C . ASN A 1 103 ? -26.605 5.892 5.600 1.00 91.44 103 ASN A C 1
ATOM 783 O O . ASN A 1 103 ? -27.496 5.187 5.123 1.00 91.44 103 ASN A O 1
ATOM 787 N N . THR A 1 104 ? -26.314 7.089 5.087 1.00 91.25 104 THR A N 1
ATOM 788 C CA . THR A 1 104 ? -27.044 7.684 3.949 1.00 91.25 104 THR A CA 1
ATOM 789 C C . THR A 1 104 ? -26.922 6.877 2.657 1.00 91.25 104 THR A C 1
ATOM 791 O O . THR A 1 104 ? -27.846 6.884 1.845 1.00 91.25 104 THR A O 1
ATOM 794 N N . ASP A 1 105 ? -25.811 6.169 2.464 1.00 88.88 105 ASP A N 1
ATOM 795 C CA . ASP A 1 105 ? -25.572 5.304 1.304 1.00 88.88 105 ASP A CA 1
ATOM 796 C C . ASP A 1 105 ? -26.367 3.985 1.350 1.00 88.88 105 ASP A C 1
ATOM 798 O O . ASP A 1 105 ? -26.340 3.219 0.391 1.00 88.88 105 ASP A O 1
ATOM 802 N N . GLY A 1 106 ? -27.103 3.730 2.436 1.00 87.38 106 GLY A N 1
ATOM 803 C CA . GLY A 1 106 ? -27.852 2.495 2.656 1.00 87.38 106 GLY A CA 1
ATOM 804 C C . GLY A 1 106 ? -27.052 1.396 3.354 1.00 87.38 106 GLY A C 1
ATOM 805 O O . GLY A 1 106 ? -27.647 0.379 3.710 1.00 87.38 106 GLY A O 1
ATOM 806 N N . SER A 1 107 ? -25.755 1.600 3.607 1.00 92.94 107 SER A N 1
ATOM 807 C CA . SER A 1 107 ? -24.963 0.682 4.428 1.00 92.94 107 SER A CA 1
ATOM 808 C C . SER A 1 107 ? -25.431 0.706 5.886 1.00 92.94 107 SER A C 1
ATOM 810 O O . SER A 1 107 ? -25.984 1.701 6.373 1.00 92.94 107 SER A O 1
ATOM 812 N N . SER A 1 108 ? -25.228 -0.396 6.607 1.00 93.31 108 SER A N 1
ATOM 813 C CA . SER A 1 108 ? -25.590 -0.486 8.020 1.00 93.31 108 SER A CA 1
ATOM 814 C C . SER A 1 108 ? -24.618 -1.324 8.842 1.00 93.31 108 SER A C 1
ATOM 816 O O . SER A 1 108 ? -23.987 -2.245 8.335 1.00 93.31 108 SER A O 1
ATOM 818 N N . ASN A 1 109 ? -24.502 -1.008 10.129 1.00 93.69 109 ASN A N 1
ATOM 819 C CA . ASN A 1 109 ? -23.630 -1.681 11.084 1.00 93.69 109 ASN A CA 1
ATOM 820 C C . ASN A 1 109 ? -24.441 -2.039 12.328 1.00 93.69 109 ASN A C 1
ATOM 822 O O . ASN A 1 109 ? -25.036 -1.155 12.940 1.00 93.69 109 ASN A O 1
ATOM 826 N N . THR A 1 110 ? -24.412 -3.298 12.743 1.00 93.38 110 THR A N 1
ATOM 827 C CA . THR A 1 110 ? -24.987 -3.769 14.004 1.00 93.38 110 THR A CA 1
ATOM 828 C C . THR A 1 110 ? -23.875 -4.100 14.988 1.00 93.38 110 THR A C 1
ATOM 830 O O . THR A 1 110 ? -22.935 -4.805 14.632 1.00 93.38 110 THR A O 1
ATOM 833 N N . TRP A 1 111 ? -24.003 -3.636 16.228 1.00 91.44 111 TRP A N 1
ATOM 834 C CA . TRP A 1 111 ? -23.097 -3.946 17.332 1.00 91.44 111 TRP A CA 1
ATOM 835 C C . TRP A 1 111 ? -23.895 -4.312 18.576 1.00 91.44 111 TRP A C 1
ATOM 837 O O . TRP A 1 111 ? -24.732 -3.534 19.024 1.00 91.44 111 TRP A O 1
ATOM 847 N N . CYS A 1 112 ? -23.630 -5.476 19.150 1.00 91.38 112 CYS A N 1
ATOM 848 C CA . CYS A 1 112 ? -24.287 -5.963 20.354 1.00 91.38 112 CYS A CA 1
ATOM 849 C C . CYS A 1 112 ? -23.327 -5.976 21.548 1.00 91.38 112 CYS A C 1
ATOM 851 O O . CYS A 1 112 ? -22.121 -6.164 21.404 1.00 91.38 112 CYS A O 1
ATOM 853 N N . GLU A 1 113 ? -23.869 -5.794 22.752 1.00 88.00 113 GLU A N 1
ATOM 854 C CA . GLU A 1 113 ? -23.108 -5.846 24.010 1.00 88.00 113 GLU A CA 1
ATOM 855 C C . GLU A 1 113 ? -22.497 -7.223 24.302 1.00 88.00 113 GLU A C 1
ATOM 857 O O . GLU A 1 113 ? -21.565 -7.322 25.097 1.00 88.00 113 GLU A O 1
ATOM 862 N N . ASP A 1 114 ? -23.002 -8.282 23.666 1.00 83.50 114 ASP A N 1
ATOM 863 C CA . ASP A 1 114 ? -22.422 -9.627 23.723 1.00 83.50 114 ASP A CA 1
ATOM 864 C C . ASP A 1 114 ? -21.216 -9.815 22.782 1.00 83.50 114 ASP A C 1
ATOM 866 O O . ASP A 1 114 ? -20.673 -10.914 22.698 1.00 83.50 114 ASP A O 1
ATOM 870 N N . GLY A 1 115 ? -20.802 -8.753 22.080 1.00 83.50 115 GLY A N 1
ATOM 871 C CA . GLY A 1 115 ? -19.690 -8.744 21.130 1.00 83.50 115 GLY A CA 1
ATOM 872 C C . GLY A 1 115 ? -20.055 -9.246 19.729 1.00 83.50 115 GLY A C 1
ATOM 873 O O . GLY A 1 115 ? -19.224 -9.184 18.820 1.00 83.50 115 GLY A O 1
ATOM 874 N N . SER A 1 116 ? -21.291 -9.708 19.509 1.00 90.31 116 SER A N 1
ATOM 875 C CA . SER A 1 116 ? -21.780 -10.006 18.162 1.00 90.31 116 SER A CA 1
ATOM 876 C C . SER A 1 116 ? -22.062 -8.730 17.366 1.00 90.31 116 SER A C 1
ATOM 878 O O . SER A 1 116 ? -22.304 -7.651 17.915 1.00 90.31 116 SER A O 1
ATOM 880 N N . GLY A 1 117 ? -22.017 -8.837 16.042 1.00 92.75 117 GLY A N 1
ATOM 881 C CA . GLY A 1 117 ? -22.301 -7.712 15.168 1.00 92.75 117 GLY A CA 1
ATOM 882 C C . GLY A 1 117 ? -22.459 -8.112 13.712 1.00 92.75 117 GLY A C 1
ATOM 883 O O . GLY A 1 117 ? -22.258 -9.264 13.327 1.00 92.75 117 GLY A O 1
ATOM 884 N N . SER A 1 118 ? -22.867 -7.148 12.899 1.00 93.19 118 SER A N 1
ATOM 885 C CA . SER A 1 118 ? -22.950 -7.312 11.455 1.00 93.19 118 SER A CA 1
ATOM 886 C C . SER A 1 118 ? -22.641 -6.017 10.733 1.00 93.19 118 SER A C 1
ATOM 888 O O . SER A 1 118 ? -22.733 -4.923 11.288 1.00 93.19 118 SER A O 1
ATOM 890 N N . TRP A 1 119 ? -22.260 -6.140 9.475 1.00 93.12 119 TRP A N 1
ATOM 891 C CA . TRP A 1 119 ? -22.121 -5.031 8.563 1.00 93.12 119 TRP A CA 1
ATOM 892 C C . TRP A 1 119 ? -22.765 -5.384 7.233 1.00 93.12 119 TRP A C 1
ATOM 894 O O . TRP A 1 119 ? -22.584 -6.487 6.722 1.00 93.12 119 TRP A O 1
ATOM 904 N N . THR A 1 120 ? -23.511 -4.442 6.679 1.00 93.94 120 THR A N 1
ATOM 905 C CA . THR A 1 120 ? -24.096 -4.521 5.348 1.00 93.94 120 THR A CA 1
ATOM 906 C C . THR A 1 120 ? -23.604 -3.333 4.543 1.00 93.94 120 THR A C 1
ATOM 908 O O . THR A 1 120 ? -23.755 -2.194 4.986 1.00 93.94 120 THR A O 1
ATOM 911 N N . ASP A 1 121 ? -23.022 -3.583 3.377 1.00 91.94 121 ASP A N 1
ATOM 912 C CA . ASP A 1 121 ? -22.586 -2.520 2.474 1.00 91.94 121 ASP A CA 1
ATOM 913 C C . ASP A 1 121 ? -23.758 -1.879 1.711 1.00 91.94 121 ASP A C 1
ATOM 915 O O . ASP A 1 121 ? -24.905 -2.323 1.800 1.00 91.94 121 ASP A O 1
ATOM 919 N N . ALA A 1 122 ? -23.476 -0.812 0.960 1.00 91.25 122 ALA A N 1
ATOM 920 C CA . ALA A 1 122 ? -24.481 -0.118 0.151 1.00 91.25 122 ALA A CA 1
ATOM 921 C C . ALA A 1 122 ? -25.060 -0.991 -0.987 1.00 91.25 122 ALA A C 1
ATOM 923 O O . ALA A 1 122 ? -26.174 -0.746 -1.453 1.00 91.25 122 ALA A O 1
ATOM 924 N N . ASP A 1 123 ? -24.327 -2.025 -1.411 1.00 91.31 123 ASP A N 1
ATOM 925 C CA . ASP A 1 123 ? -24.733 -2.987 -2.438 1.00 91.31 123 ASP A CA 1
ATOM 926 C C . ASP A 1 123 ? -25.568 -4.153 -1.863 1.00 91.31 123 ASP A C 1
ATOM 928 O O . ASP A 1 123 ? -26.133 -4.957 -2.612 1.00 91.31 123 ASP A O 1
ATOM 932 N N . GLY A 1 124 ? -25.703 -4.227 -0.535 1.00 87.38 124 GLY A N 1
ATOM 933 C CA . GLY A 1 124 ? -26.453 -5.248 0.190 1.00 87.38 124 GLY A CA 1
ATOM 934 C C . GLY A 1 124 ? -25.654 -6.504 0.551 1.00 87.38 124 GLY A C 1
ATOM 935 O O . GLY A 1 124 ? -26.261 -7.499 0.952 1.00 87.38 124 GLY A O 1
ATOM 936 N N . ASN A 1 125 ? -24.325 -6.501 0.421 1.00 90.12 125 ASN A N 1
ATOM 937 C CA . ASN A 1 125 ? -23.488 -7.596 0.904 1.00 90.12 125 ASN A CA 1
ATOM 938 C C . ASN A 1 125 ? -23.385 -7.530 2.427 1.00 90.12 125 ASN A C 1
ATOM 940 O O . ASN A 1 125 ? -22.992 -6.511 2.990 1.00 90.12 125 ASN A O 1
ATOM 944 N N . GLU A 1 126 ? -23.723 -8.634 3.089 1.00 90.69 126 GLU A N 1
ATOM 945 C CA . GLU A 1 126 ? -23.753 -8.735 4.546 1.00 90.69 126 GLU A CA 1
ATOM 946 C C . GLU A 1 126 ? -22.620 -9.629 5.060 1.00 90.69 126 GLU A C 1
ATOM 948 O O . GLU A 1 126 ? -22.381 -10.723 4.546 1.00 90.69 126 GLU A O 1
ATOM 953 N N . GLN A 1 127 ? -21.949 -9.168 6.111 1.00 91.19 127 GLN A N 1
ATOM 954 C CA . GLN A 1 127 ? -21.024 -9.943 6.928 1.00 91.19 127 GLN A CA 1
ATOM 955 C C . GLN A 1 127 ? -21.486 -9.860 8.380 1.00 91.19 127 GLN A C 1
ATOM 957 O O . GLN A 1 127 ? -21.942 -8.814 8.832 1.00 91.19 127 GLN A O 1
ATOM 962 N N . PHE A 1 128 ? -21.367 -10.944 9.132 1.00 92.62 128 PHE A N 1
ATOM 963 C CA . PHE A 1 128 ? -21.685 -10.962 10.555 1.00 92.62 128 PHE A CA 1
ATOM 964 C C . PHE A 1 128 ? -20.591 -11.668 11.334 1.00 92.62 128 PHE A C 1
ATOM 966 O O . PHE A 1 128 ? -19.863 -12.502 10.799 1.00 92.62 128 PHE A O 1
ATOM 973 N N . TRP A 1 129 ? -20.483 -11.347 12.613 1.00 93.50 129 TRP A N 1
ATOM 974 C CA . TRP A 1 129 ? -19.574 -12.013 13.524 1.00 93.50 129 TRP A CA 1
ATOM 975 C C . TRP A 1 129 ? -20.236 -12.253 14.871 1.00 93.50 129 TRP A C 1
ATOM 977 O O . TRP A 1 129 ? -21.171 -11.564 15.278 1.00 93.50 129 TRP A O 1
ATOM 987 N N . ASN A 1 130 ? -19.743 -13.269 15.564 1.00 92.69 130 ASN A N 1
ATOM 988 C CA . ASN A 1 130 ? -20.145 -13.595 16.922 1.00 92.69 130 ASN A CA 1
ATOM 989 C C . ASN A 1 130 ? -18.894 -13.687 17.777 1.00 92.69 130 ASN A C 1
ATOM 991 O O . ASN A 1 130 ? -17.899 -14.263 17.336 1.00 92.69 130 ASN A O 1
ATOM 995 N N . GLU A 1 131 ? -18.963 -13.163 18.991 1.00 91.69 131 GLU A N 1
ATOM 996 C CA . GLU A 1 131 ? -17.869 -13.212 19.948 1.00 91.69 131 GLU A CA 1
ATOM 997 C C . GLU A 1 131 ? -18.237 -14.122 21.121 1.00 91.69 131 GLU A C 1
ATOM 999 O O . GLU A 1 131 ? -19.363 -14.117 21.616 1.00 91.69 131 GLU A O 1
ATOM 1004 N N . VAL A 1 132 ? -17.291 -14.953 21.548 1.00 91.19 132 VAL A N 1
ATOM 1005 C CA . VAL A 1 132 ? -17.439 -15.831 22.706 1.00 91.19 132 VAL A CA 1
ATOM 1006 C C . VAL A 1 132 ? -16.224 -15.645 23.594 1.00 91.19 132 VAL A C 1
ATOM 1008 O O . VAL A 1 132 ? -15.107 -15.988 23.209 1.00 91.19 132 VAL A O 1
ATOM 1011 N N . ARG A 1 133 ? -16.452 -15.130 24.803 1.00 87.19 133 ARG A N 1
ATOM 1012 C CA . ARG A 1 133 ? -15.433 -15.062 25.849 1.00 87.19 133 ARG A CA 1
ATOM 1013 C C . ARG A 1 133 ? -15.451 -16.336 26.685 1.00 87.19 133 ARG A C 1
ATOM 1015 O O . ARG A 1 133 ? -16.488 -16.729 27.218 1.00 87.19 133 ARG A O 1
ATOM 1022 N N . ASP A 1 134 ? -14.292 -16.956 26.818 1.00 87.50 134 ASP A N 1
ATOM 1023 C CA . ASP A 1 134 ? -14.032 -18.044 27.746 1.00 87.50 134 ASP A CA 1
ATOM 1024 C C . ASP A 1 134 ? -13.343 -17.482 28.997 1.00 87.50 134 ASP A C 1
ATOM 1026 O O . ASP A 1 134 ? -12.152 -17.173 29.002 1.00 87.50 134 ASP A O 1
ATOM 1030 N N . ASP A 1 135 ? -14.112 -17.342 30.078 1.00 85.06 135 ASP A N 1
ATOM 1031 C CA . ASP A 1 135 ? -13.621 -16.830 31.361 1.00 85.06 135 ASP A CA 1
ATOM 1032 C C . ASP A 1 135 ? -12.590 -17.756 32.038 1.00 85.06 135 ASP A C 1
ATOM 1034 O O . ASP A 1 135 ? -11.847 -17.297 32.907 1.00 85.06 135 ASP A O 1
ATOM 1038 N N . GLU A 1 136 ? -12.554 -19.055 31.703 1.00 83.12 136 GLU A N 1
ATOM 1039 C CA . GLU A 1 136 ? -11.612 -20.013 32.301 1.00 83.12 136 GLU A CA 1
ATOM 1040 C C . GLU A 1 136 ? -10.210 -19.856 31.707 1.00 83.12 136 GLU A C 1
ATOM 1042 O O . GLU A 1 136 ? -9.218 -19.931 32.436 1.00 83.12 136 GLU A O 1
ATOM 1047 N N . THR A 1 137 ? -10.132 -19.611 30.399 1.00 81.31 137 THR A N 1
ATOM 1048 C CA . THR A 1 137 ? -8.868 -19.385 29.684 1.00 81.31 137 THR A CA 1
ATOM 1049 C C . THR A 1 137 ? -8.496 -17.905 29.581 1.00 81.31 137 THR A C 1
ATOM 1051 O O . THR A 1 137 ? -7.334 -17.588 29.348 1.00 81.31 137 THR A O 1
ATOM 1054 N N . GLY A 1 138 ? -9.452 -16.993 29.792 1.00 85.56 138 GLY A N 1
ATOM 1055 C CA . GLY A 1 138 ? -9.267 -15.560 29.547 1.00 85.56 138 GLY A CA 1
ATOM 1056 C C . GLY A 1 138 ? -9.164 -15.227 28.055 1.00 85.56 138 GLY A C 1
ATOM 1057 O O . GLY A 1 138 ? -8.641 -14.172 27.698 1.00 85.56 138 GLY A O 1
ATOM 1058 N N . CYS A 1 139 ? -9.624 -16.130 27.188 1.00 91.31 139 CYS A N 1
ATOM 1059 C CA . CYS A 1 139 ? -9.568 -15.985 25.740 1.00 91.31 139 CYS A CA 1
ATOM 1060 C C . CYS A 1 139 ? -10.913 -15.535 25.178 1.00 91.31 139 CYS A C 1
ATOM 1062 O O . CYS A 1 139 ? -11.974 -15.914 25.669 1.00 91.31 139 CYS A O 1
ATOM 1064 N N . THR A 1 140 ? -10.869 -14.736 24.122 1.00 92.81 140 THR A N 1
ATOM 1065 C CA . THR A 1 140 ? -12.040 -14.279 23.379 1.00 92.81 140 THR A CA 1
ATOM 1066 C C . THR A 1 140 ? -11.912 -14.755 21.943 1.00 92.81 140 THR A C 1
ATOM 1068 O O . THR A 1 140 ? -10.884 -14.525 21.313 1.00 92.81 140 THR A O 1
ATOM 1071 N N . THR A 1 141 ? -12.935 -15.442 21.440 1.00 93.06 141 THR A N 1
ATOM 1072 C CA . THR A 1 141 ? -12.989 -15.959 20.071 1.00 93.06 141 THR A CA 1
ATOM 1073 C C . THR A 1 141 ? -14.078 -15.247 19.290 1.00 93.06 141 THR A C 1
ATOM 1075 O O . THR A 1 141 ? -15.254 -15.337 19.635 1.00 93.06 141 THR A O 1
ATOM 1078 N N . GLN A 1 142 ? -13.699 -14.612 18.191 1.00 94.00 142 GLN A N 1
ATOM 1079 C CA . GLN A 1 142 ? -14.600 -14.040 17.205 1.00 94.00 142 GLN A CA 1
ATOM 1080 C C . GLN A 1 142 ? -14.703 -14.962 15.992 1.00 94.00 142 GLN A C 1
ATOM 1082 O O . GLN A 1 142 ? -13.696 -15.411 15.452 1.00 94.00 142 GLN A O 1
ATOM 1087 N N . THR A 1 143 ? -15.928 -15.270 15.578 1.00 93.06 143 THR A N 1
ATOM 1088 C CA . THR A 1 143 ? -16.229 -16.093 14.400 1.00 93.06 143 THR A CA 1
ATOM 1089 C C . THR A 1 143 ? -16.989 -15.259 13.390 1.00 93.06 143 THR A C 1
ATOM 1091 O O . THR A 1 143 ? -18.060 -14.752 13.726 1.00 93.06 143 THR A O 1
ATOM 1094 N N . TYR A 1 144 ? -16.466 -15.153 12.174 1.00 92.25 144 TYR A N 1
ATOM 1095 C CA . TYR A 1 144 ? -17.075 -14.398 11.082 1.00 92.25 144 TYR A CA 1
ATOM 1096 C C . TYR A 1 144 ? -17.987 -15.282 10.217 1.00 92.25 144 TYR A C 1
ATOM 1098 O O . TYR A 1 144 ? -17.982 -16.512 10.306 1.00 92.25 144 TYR A O 1
ATOM 1106 N N . SER A 1 145 ? -18.788 -14.654 9.361 1.00 91.12 145 SER A N 1
ATOM 1107 C CA . SER A 1 145 ? -19.747 -15.296 8.453 1.00 91.12 145 SER A CA 1
ATOM 1108 C C . SER A 1 145 ? -19.116 -16.181 7.383 1.00 91.12 145 SER A C 1
ATOM 1110 O O . SER A 1 145 ? -19.767 -17.109 6.903 1.00 91.12 145 SER A O 1
ATOM 1112 N N . ASP A 1 146 ? -17.854 -15.937 7.034 1.00 89.19 146 ASP A N 1
ATOM 1113 C CA . ASP A 1 146 ? -17.052 -16.814 6.176 1.00 89.19 146 ASP A CA 1
ATOM 1114 C C . ASP A 1 146 ? -16.506 -18.044 6.922 1.00 89.19 146 ASP A C 1
ATOM 1116 O O . ASP A 1 146 ? -15.845 -18.887 6.323 1.00 89.19 146 ASP A O 1
ATOM 1120 N N . ASN A 1 147 ? -16.837 -18.183 8.211 1.00 87.25 147 ASN A N 1
ATOM 1121 C CA . ASN A 1 147 ? -16.377 -19.234 9.111 1.00 87.25 147 ASN A CA 1
ATOM 1122 C C . ASN A 1 147 ? -14.879 -19.139 9.463 1.00 87.25 147 ASN A C 1
ATOM 1124 O O . ASN A 1 147 ? -14.319 -20.092 10.013 1.00 87.25 147 ASN A O 1
ATOM 1128 N N . SER A 1 148 ? -14.240 -17.996 9.195 1.00 92.81 148 SER A N 1
ATOM 1129 C CA . SER A 1 148 ? -12.946 -17.666 9.784 1.00 92.81 148 SER A CA 1
ATOM 1130 C C . SER A 1 148 ? -13.118 -17.399 11.275 1.00 92.81 148 SER A C 1
ATOM 1132 O O . SER A 1 148 ? -14.167 -16.92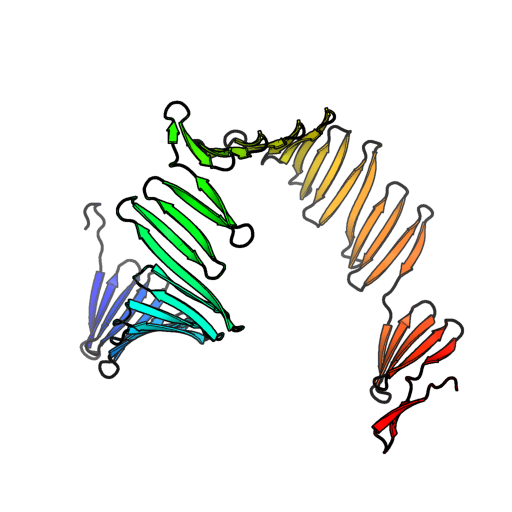9 11.734 1.00 92.81 148 SER A O 1
ATOM 1134 N N . THR A 1 149 ? -12.100 -17.744 12.059 1.00 93.69 149 THR A N 1
ATOM 1135 C CA . THR A 1 149 ? -12.120 -17.518 13.507 1.00 93.69 149 THR A CA 1
ATOM 1136 C C . THR A 1 149 ? -10.843 -16.844 13.959 1.00 93.69 149 THR A C 1
ATOM 1138 O O . THR A 1 149 ? -9.753 -17.232 13.551 1.00 93.69 149 THR A O 1
ATOM 1141 N N . ASN A 1 150 ? -10.971 -15.839 14.815 1.00 93.69 150 ASN A N 1
ATOM 1142 C CA . ASN A 1 150 ? -9.857 -15.164 15.456 1.00 93.69 150 ASN A CA 1
ATOM 1143 C C . ASN A 1 150 ? -10.009 -15.300 16.969 1.00 93.69 150 ASN A C 1
ATOM 1145 O O . ASN A 1 150 ? -11.064 -14.993 17.507 1.00 93.69 150 ASN A O 1
ATOM 1149 N N . THR A 1 151 ? -8.982 -15.781 17.654 1.00 94.00 151 THR A N 1
ATOM 1150 C CA . THR A 1 151 ? -8.956 -15.948 19.108 1.00 94.00 151 THR A CA 1
ATOM 1151 C C . THR A 1 151 ? -7.788 -15.172 19.680 1.00 94.00 151 THR A C 1
ATOM 1153 O O . THR A 1 151 ? -6.671 -15.309 19.192 1.00 94.00 151 THR A O 1
ATOM 1156 N N . TRP A 1 152 ? -8.028 -14.403 20.735 1.00 93.06 152 TRP A N 1
ATOM 1157 C CA . TRP A 1 152 ? -6.998 -13.667 21.463 1.00 93.06 152 TRP A CA 1
ATOM 1158 C C . TRP A 1 152 ? -7.208 -13.808 22.969 1.00 93.06 152 TRP A C 1
ATOM 1160 O O . TRP A 1 152 ? -8.338 -13.790 23.458 1.00 93.06 152 TRP A O 1
ATOM 1170 N N . CYS A 1 153 ? -6.117 -13.954 23.708 1.00 91.25 153 CYS A N 1
ATOM 1171 C CA . CYS A 1 153 ? -6.118 -14.206 25.142 1.00 91.25 153 CYS A CA 1
ATOM 1172 C C . CYS A 1 153 ? -5.421 -13.076 25.905 1.00 91.25 153 CYS A C 1
ATOM 1174 O O . CYS A 1 153 ? -4.547 -12.390 25.378 1.00 91.25 153 CYS A O 1
ATOM 1176 N N . GLU A 1 154 ? -5.789 -12.885 27.173 1.00 87.62 154 GLU A N 1
ATOM 1177 C CA . GLU A 1 154 ? -5.193 -11.848 28.033 1.00 87.62 154 GLU A CA 1
ATOM 1178 C C . GLU A 1 154 ? -3.693 -12.055 28.307 1.00 87.62 154 GLU A C 1
ATOM 1180 O O . GLU A 1 154 ? -2.994 -11.106 28.658 1.00 87.62 154 GLU A O 1
ATOM 1185 N N . ASP A 1 155 ? -3.185 -13.279 28.142 1.00 84.00 155 ASP A N 1
ATOM 1186 C CA . ASP A 1 155 ? -1.758 -13.594 28.255 1.00 84.00 155 ASP A CA 1
ATOM 1187 C C . ASP A 1 155 ? -0.955 -13.267 26.981 1.00 84.00 155 ASP A C 1
ATOM 1189 O O . ASP A 1 155 ? 0.263 -13.440 26.966 1.00 84.00 155 ASP A O 1
ATOM 1193 N N . GLY A 1 156 ? -1.620 -12.783 25.928 1.00 83.62 156 GLY A N 1
ATOM 1194 C CA . GLY A 1 156 ? -1.025 -12.464 24.632 1.00 83.62 156 GLY A CA 1
ATOM 1195 C C . GLY A 1 156 ? -0.999 -13.629 23.639 1.00 83.62 156 GLY A C 1
ATOM 1196 O O . GLY A 1 156 ? -0.604 -13.423 2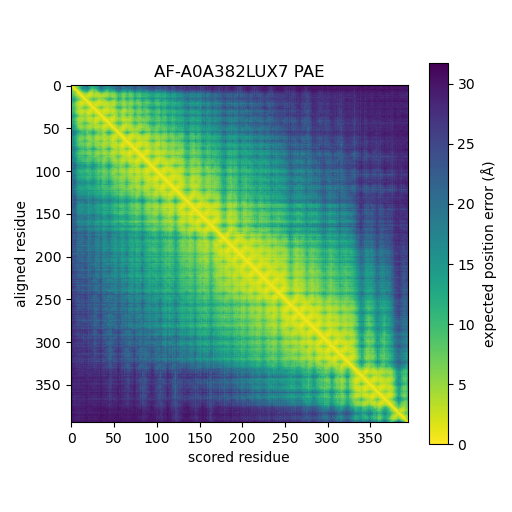2.497 1.00 83.62 156 GLY A O 1
ATOM 1197 N N . SER A 1 157 ? -1.426 -14.834 24.030 1.00 89.56 157 SER A N 1
ATOM 1198 C CA . SER A 1 157 ? -1.603 -15.945 23.090 1.00 89.56 157 SER A CA 1
ATOM 1199 C C . SER A 1 157 ? -2.857 -15.772 22.228 1.00 89.56 157 SER A C 1
ATOM 1201 O O . SER A 1 157 ? -3.749 -14.972 22.530 1.00 89.56 157 SER A O 1
ATOM 1203 N N . GLY A 1 158 ? -2.941 -16.523 21.133 1.00 92.38 158 GLY A N 1
ATOM 1204 C CA . GLY A 1 158 ? -4.099 -16.471 20.252 1.00 92.38 158 GLY A CA 1
ATOM 1205 C C . GLY A 1 158 ? -4.037 -17.458 19.099 1.00 92.38 158 GLY A C 1
ATOM 1206 O O . GLY A 1 158 ? -3.131 -18.287 19.004 1.00 92.38 158 GLY A O 1
ATOM 1207 N N . SER A 1 159 ? -5.038 -17.406 18.227 1.00 92.88 159 SER A N 1
ATOM 1208 C CA . SER A 1 159 ? -5.066 -18.204 17.007 1.00 92.88 159 SER A CA 1
ATOM 1209 C C . SER A 1 159 ? -5.975 -17.619 15.950 1.00 92.88 159 SER A C 1
ATOM 1211 O O . SER A 1 159 ? -7.048 -17.117 16.270 1.00 92.88 159 SER A O 1
ATOM 1213 N N . TRP A 1 160 ? -5.615 -17.812 14.692 1.00 92.94 160 TRP A N 1
ATOM 1214 C CA . TRP A 1 160 ? -6.442 -17.475 13.551 1.00 92.94 160 TRP A CA 1
ATOM 1215 C C . TRP A 1 160 ? -6.697 -18.711 12.688 1.00 92.94 160 TRP A C 1
ATOM 1217 O O . TRP A 1 160 ? -5.779 -19.492 12.443 1.00 92.94 160 TRP A O 1
ATOM 1227 N N . THR A 1 161 ? -7.938 -18.896 12.243 1.00 93.62 161 THR A N 1
ATOM 1228 C CA . THR A 1 161 ? -8.338 -19.982 11.343 1.00 93.62 161 THR A CA 1
ATOM 1229 C C . THR A 1 161 ? -8.788 -19.426 10.007 1.00 93.62 161 THR A C 1
ATOM 1231 O O . THR A 1 161 ? -9.742 -18.645 9.953 1.00 93.62 161 THR A O 1
ATOM 1234 N N . ASP A 1 162 ? -8.142 -19.892 8.942 1.00 90.62 162 ASP A N 1
ATOM 1235 C CA . ASP A 1 162 ? -8.491 -19.533 7.575 1.00 90.62 162 ASP A CA 1
ATOM 1236 C C . ASP A 1 162 ? -9.847 -20.146 7.173 1.00 90.62 162 ASP A C 1
ATOM 1238 O O . ASP A 1 162 ? -10.067 -21.349 7.361 1.00 90.62 162 ASP A O 1
ATOM 1242 N N . PRO A 1 163 ? -10.758 -19.357 6.584 1.00 89.31 163 PRO A N 1
ATOM 1243 C CA . PRO A 1 163 ? -12.093 -19.822 6.209 1.00 89.31 163 PRO A CA 1
ATOM 1244 C C . PRO A 1 163 ? -12.099 -20.798 5.020 1.00 89.31 163 PRO A C 1
ATOM 1246 O O . PRO A 1 163 ? -13.013 -21.613 4.886 1.00 89.31 163 PRO A O 1
ATOM 1249 N N . HIS A 1 164 ? -11.095 -20.736 4.141 1.00 87.94 164 HIS A N 1
ATOM 1250 C CA . HIS A 1 164 ? -11.022 -21.521 2.909 1.00 87.94 164 HIS A CA 1
ATOM 1251 C C . HIS A 1 164 ? -10.253 -22.830 3.095 1.00 87.94 164 HIS A C 1
ATOM 1253 O O . HIS A 1 164 ? -10.706 -23.884 2.640 1.00 87.94 164 HIS A O 1
ATOM 1259 N N . SER A 1 165 ? -9.082 -22.779 3.731 1.00 88.94 165 SER A N 1
ATOM 1260 C CA . SER A 1 165 ? -8.242 -23.951 3.986 1.00 88.94 165 SER A CA 1
ATOM 1261 C C . SER A 1 165 ? -8.653 -24.690 5.262 1.00 88.94 165 SER A C 1
ATOM 1263 O O . SER A 1 165 ? -8.418 -25.897 5.369 1.00 88.94 165 SER A O 1
ATOM 1265 N N . GLY A 1 166 ? -9.291 -23.992 6.211 1.00 86.25 166 GLY A N 1
ATOM 1266 C CA . GLY A 1 166 ? -9.573 -24.503 7.553 1.00 86.25 166 GLY A CA 1
ATOM 1267 C C . GLY A 1 166 ? -8.318 -24.665 8.414 1.00 86.25 166 GLY A C 1
ATOM 1268 O O . GLY A 1 166 ? -8.367 -25.341 9.441 1.00 86.25 166 GLY A O 1
ATOM 1269 N N . GLU A 1 167 ? -7.185 -24.115 7.978 1.00 89.50 167 GLU A N 1
ATOM 1270 C CA . GLU A 1 167 ? -5.926 -24.163 8.710 1.00 89.50 167 GLU A CA 1
ATOM 1271 C C . GLU A 1 167 ? -5.949 -23.164 9.864 1.00 89.50 167 GLU A C 1
ATOM 1273 O O . GLU A 1 167 ? -6.269 -21.992 9.673 1.00 89.50 167 GLU A O 1
ATOM 1278 N N . THR A 1 168 ? -5.606 -23.634 11.064 1.00 90.19 168 THR A N 1
ATOM 1279 C CA . THR A 1 168 ? -5.489 -22.793 12.257 1.00 90.19 168 THR A CA 1
ATOM 1280 C C . THR A 1 168 ? -4.021 -22.559 12.576 1.00 90.19 168 THR A C 1
ATOM 1282 O O . THR A 1 168 ? -3.282 -23.509 12.842 1.00 90.19 168 THR A O 1
ATOM 1285 N N . ILE A 1 169 ? -3.624 -21.292 12.617 1.00 89.88 169 ILE A N 1
ATOM 1286 C CA . ILE A 1 169 ? -2.312 -20.846 13.077 1.00 89.88 169 ILE A CA 1
ATOM 1287 C C . ILE A 1 169 ? -2.499 -20.228 14.459 1.00 89.88 169 ILE A C 1
ATOM 1289 O O . ILE A 1 169 ? -3.222 -19.250 14.610 1.00 89.88 169 ILE A O 1
ATOM 1293 N N . SER A 1 170 ? -1.863 -20.799 15.477 1.00 91.00 170 SER A N 1
ATOM 1294 C CA . SER A 1 170 ? -1.870 -20.280 16.847 1.00 91.00 170 SER A CA 1
ATOM 1295 C C . SER A 1 170 ? -0.519 -19.700 17.228 1.00 91.00 170 SER A C 1
ATOM 1297 O O . SER A 1 170 ? 0.503 -20.239 16.815 1.00 91.00 170 SER A O 1
ATOM 1299 N N . TRP A 1 171 ? -0.504 -18.675 18.067 1.00 91.25 171 TRP A N 1
ATOM 1300 C CA . TRP A 1 171 ? 0.704 -18.095 18.640 1.00 91.25 171 TRP A CA 1
ATOM 1301 C C . TRP A 1 171 ? 0.677 -18.170 20.165 1.00 91.25 171 TRP A C 1
ATOM 1303 O O . TRP A 1 171 ? -0.382 -18.110 20.797 1.00 91.25 171 TRP A O 1
ATOM 1313 N N . SER A 1 172 ? 1.849 -18.366 20.766 1.00 87.44 172 SER A N 1
ATOM 1314 C CA . SER A 1 172 ? 1.996 -18.398 22.219 1.00 87.44 172 SER A CA 1
ATOM 1315 C C . SER A 1 172 ? 2.008 -16.993 22.813 1.00 87.44 172 SER A C 1
ATOM 1317 O O . SER A 1 172 ? 2.299 -16.021 22.125 1.00 87.44 172 SER A O 1
ATOM 1319 N N . ALA A 1 173 ? 1.792 -16.904 24.127 1.00 86.88 173 ALA A N 1
ATOM 1320 C CA . ALA A 1 173 ? 2.104 -15.700 24.884 1.00 86.88 173 ALA A CA 1
ATOM 1321 C C . ALA A 1 173 ? 3.545 -15.261 24.589 1.00 86.88 173 ALA A C 1
ATOM 1323 O O . ALA A 1 173 ? 4.470 -16.081 24.621 1.00 86.88 173 ALA A O 1
ATOM 1324 N N . SER A 1 174 ? 3.722 -13.979 24.288 1.00 87.75 174 SER A N 1
ATOM 1325 C CA . SER A 1 174 ? 5.028 -13.421 23.967 1.00 87.75 174 SER A CA 1
ATOM 1326 C C . SER A 1 174 ? 5.936 -13.441 25.205 1.00 87.75 174 SER A C 1
ATOM 1328 O O . SER A 1 174 ? 5.509 -13.053 26.295 1.00 87.75 174 SER A O 1
ATOM 1330 N N . VAL A 1 175 ? 7.186 -13.878 25.063 1.00 89.06 175 VAL A N 1
ATOM 1331 C CA . VAL A 1 175 ? 8.151 -14.005 26.164 1.00 89.06 175 VAL A CA 1
ATOM 1332 C C . VAL A 1 175 ? 9.167 -12.874 26.087 1.00 89.06 175 VAL A C 1
ATOM 1334 O O . VAL A 1 175 ? 9.887 -12.771 25.099 1.00 89.06 175 VAL A O 1
ATOM 1337 N N . TYR A 1 176 ? 9.246 -12.055 27.138 1.00 90.62 176 TYR A N 1
ATOM 1338 C CA . TYR A 1 176 ? 10.275 -11.022 27.273 1.00 90.62 176 TYR A CA 1
ATOM 1339 C C . TYR A 1 176 ? 11.558 -11.594 27.884 1.00 90.62 176 TYR A C 1
ATOM 1341 O O . TYR A 1 176 ? 11.527 -12.253 28.928 1.00 90.62 176 TYR A O 1
ATOM 1349 N N . ASP A 1 177 ? 12.683 -11.308 27.246 1.00 90.62 177 ASP A N 1
ATOM 1350 C CA . ASP A 1 177 ? 14.025 -11.667 27.674 1.00 90.62 177 ASP A CA 1
ATOM 1351 C C . ASP A 1 177 ? 14.767 -10.403 28.145 1.00 90.62 177 ASP A C 1
ATOM 1353 O O . ASP A 1 177 ? 15.115 -9.528 27.353 1.00 90.62 177 ASP A O 1
ATOM 1357 N N . GLU A 1 178 ? 15.016 -10.303 29.457 1.00 88.75 178 GLU A N 1
ATOM 1358 C CA . GLU A 1 178 ? 15.683 -9.137 30.065 1.00 88.75 178 GLU A CA 1
ATOM 1359 C C . GLU A 1 178 ? 17.168 -8.995 29.673 1.00 88.75 178 GLU A C 1
ATOM 1361 O O . GLU A 1 178 ? 17.741 -7.920 29.852 1.00 88.75 178 GLU A O 1
ATOM 1366 N N . GLU A 1 179 ? 17.830 -10.061 29.203 1.00 87.06 179 GLU A N 1
ATOM 1367 C CA . GLU A 1 179 ? 19.250 -10.013 28.819 1.00 87.06 179 GLU A CA 1
ATOM 1368 C C . GLU A 1 179 ? 19.424 -9.340 27.455 1.00 87.06 179 GLU A C 1
ATOM 1370 O O . GLU A 1 179 ? 20.356 -8.558 27.259 1.00 87.06 179 GLU A O 1
ATOM 1375 N N . THR A 1 180 ? 18.511 -9.633 26.534 1.00 87.00 180 THR A N 1
ATOM 1376 C CA . THR A 1 180 ? 18.480 -9.077 25.177 1.00 87.00 180 THR A CA 1
ATOM 1377 C C . THR A 1 180 ? 17.621 -7.818 25.069 1.00 87.00 180 THR A C 1
ATOM 1379 O O . THR A 1 180 ? 17.848 -7.020 24.165 1.00 87.00 180 THR A O 1
ATOM 1382 N N . GLY A 1 181 ? 16.683 -7.603 25.998 1.00 90.25 181 GLY A N 1
ATOM 1383 C CA . GLY A 1 181 ? 15.696 -6.523 25.911 1.00 90.25 181 GLY A CA 1
ATOM 1384 C C . GLY A 1 181 ? 14.679 -6.759 24.794 1.00 90.25 181 GLY A C 1
ATOM 1385 O O . GLY A 1 181 ? 14.202 -5.804 24.184 1.00 90.25 181 GLY A O 1
ATOM 1386 N N . CYS A 1 182 ? 14.395 -8.025 24.478 1.00 93.19 182 CYS A N 1
ATOM 1387 C CA . CYS A 1 182 ? 13.554 -8.420 23.354 1.00 93.19 182 CYS A CA 1
ATOM 1388 C C . CYS A 1 182 ? 12.375 -9.279 23.803 1.00 93.19 182 CYS A C 1
ATOM 1390 O O . CYS A 1 182 ? 12.476 -10.065 24.742 1.00 93.19 182 CYS A O 1
ATOM 1392 N N . THR A 1 183 ? 11.254 -9.153 23.099 1.00 92.88 183 THR A N 1
ATOM 1393 C CA . THR A 1 183 ? 10.070 -9.994 23.269 1.00 92.88 183 THR A CA 1
ATOM 1394 C C . THR A 1 183 ? 9.916 -10.900 22.058 1.00 92.88 183 THR A C 1
ATOM 1396 O O . THR A 1 183 ? 9.966 -10.404 20.937 1.00 92.88 183 THR A O 1
ATOM 1399 N N . THR A 1 184 ? 9.690 -12.196 22.272 1.00 92.12 184 THR A N 1
ATOM 1400 C CA . THR A 1 184 ? 9.502 -13.181 21.196 1.00 92.12 184 THR A CA 1
ATOM 1401 C C . THR A 1 184 ? 8.143 -13.864 21.280 1.00 92.12 184 THR A C 1
ATOM 1403 O O . THR A 1 184 ? 7.727 -14.309 22.349 1.00 92.12 184 THR A O 1
ATOM 1406 N N . GLU A 1 185 ? 7.479 -13.996 20.140 1.00 91.94 185 GLU A N 1
ATOM 1407 C CA . GLU A 1 185 ? 6.266 -14.774 19.908 1.00 91.94 185 GLU A CA 1
ATOM 1408 C C . GLU A 1 185 ? 6.583 -15.958 18.987 1.00 91.94 185 GLU A C 1
ATOM 1410 O O . GLU A 1 185 ? 7.162 -15.786 17.916 1.00 91.94 185 GLU A O 1
ATOM 1415 N N . GLU A 1 186 ? 6.159 -17.156 19.385 1.00 91.31 186 GLU A N 1
ATOM 1416 C CA . GLU A 1 186 ? 6.296 -18.375 18.588 1.00 91.31 186 GLU A CA 1
ATOM 1417 C C . GLU A 1 186 ? 4.935 -18.771 18.016 1.00 91.31 186 GLU A C 1
ATOM 1419 O O . GLU A 1 186 ? 3.919 -18.732 18.721 1.00 91.31 186 GLU A O 1
ATOM 1424 N N . ARG A 1 187 ? 4.913 -19.212 16.758 1.00 91.25 187 ARG A N 1
ATOM 1425 C CA . ARG A 1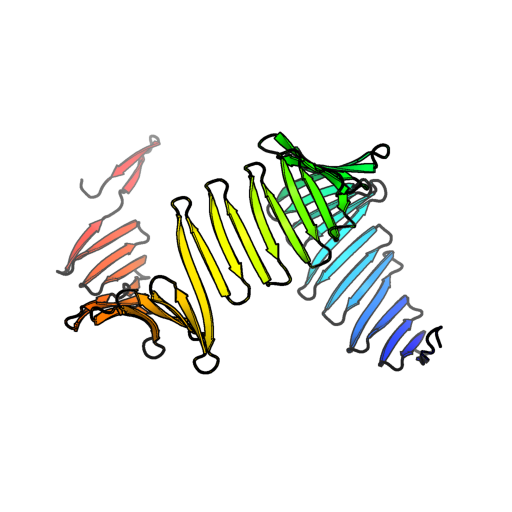 187 ? 3.697 -19.628 16.055 1.00 91.25 187 ARG A CA 1
ATOM 1426 C C . ARG A 1 187 ? 3.695 -21.126 15.767 1.00 91.25 187 ARG A C 1
ATOM 1428 O O . ARG A 1 187 ? 4.733 -21.776 15.661 1.00 91.25 187 ARG A O 1
ATOM 1435 N N . SER A 1 188 ? 2.507 -21.711 15.644 1.00 89.38 188 SER A N 1
ATOM 1436 C CA . SER A 1 188 ? 2.325 -23.157 15.454 1.00 89.38 188 SER A CA 1
ATOM 1437 C C . SER A 1 188 ? 2.776 -23.663 14.089 1.00 89.38 188 SER A C 1
ATOM 1439 O O . SER A 1 188 ? 2.996 -24.863 13.938 1.00 89.38 188 SER A O 1
ATOM 1441 N N . ASP A 1 189 ? 2.894 -22.771 13.106 1.00 87.31 189 ASP A N 1
ATOM 1442 C CA . ASP A 1 189 ? 3.493 -23.064 11.804 1.00 87.31 189 ASP A CA 1
ATOM 1443 C C . ASP A 1 189 ? 5.028 -23.184 11.886 1.00 87.31 189 ASP A C 1
ATOM 1445 O O . ASP A 1 189 ? 5.650 -23.686 10.955 1.00 87.31 189 ASP A O 1
ATOM 1449 N N . GLY A 1 190 ? 5.633 -22.807 13.018 1.00 86.44 190 GLY A N 1
ATOM 1450 C CA . GLY A 1 190 ? 7.076 -22.793 13.237 1.00 86.44 190 GLY A CA 1
ATOM 1451 C C . GLY A 1 190 ? 7.736 -21.453 12.914 1.00 86.44 190 GLY A C 1
ATOM 1452 O O . GLY A 1 190 ? 8.959 -21.369 13.001 1.00 86.44 190 GLY A O 1
ATOM 1453 N N . SER A 1 191 ? 6.962 -20.429 12.544 1.00 91.88 191 SER A N 1
ATOM 1454 C CA . SER A 1 191 ? 7.462 -19.060 12.436 1.00 91.88 191 SER A CA 1
ATOM 1455 C C . SER A 1 191 ? 7.604 -18.401 13.810 1.00 91.88 191 SER A C 1
ATOM 1457 O O . SER A 1 191 ? 6.935 -18.773 14.779 1.00 91.88 191 SER A O 1
ATOM 1459 N N . THR A 1 192 ? 8.501 -17.425 13.901 1.00 92.94 192 THR A N 1
ATOM 1460 C CA . THR A 1 192 ? 8.800 -16.697 15.133 1.00 92.94 192 THR A CA 1
ATOM 1461 C C . THR A 1 192 ? 8.935 -15.210 14.841 1.00 92.94 192 THR A C 1
ATOM 1463 O O . THR A 1 192 ? 9.467 -14.806 13.804 1.00 92.94 192 THR A O 1
ATOM 1466 N N . ASN A 1 193 ? 8.434 -14.388 15.755 1.00 92.38 193 ASN A N 1
ATOM 1467 C CA . ASN A 1 193 ? 8.495 -12.937 15.668 1.00 92.38 193 ASN A CA 1
ATOM 1468 C C . ASN A 1 193 ? 9.142 -12.383 16.929 1.00 92.38 193 ASN A C 1
ATOM 1470 O O . ASN A 1 193 ? 8.681 -12.672 18.028 1.00 92.38 193 ASN A O 1
ATOM 1474 N N . THR A 1 194 ? 10.168 -11.559 16.783 1.00 93.62 194 THR A N 1
ATOM 1475 C CA . THR A 1 194 ? 10.886 -10.940 17.892 1.00 93.62 194 THR A CA 1
ATOM 1476 C C . THR A 1 194 ? 10.961 -9.435 17.686 1.00 93.62 194 THR A C 1
ATOM 1478 O O . THR A 1 194 ? 11.354 -8.969 16.621 1.00 93.62 194 THR A O 1
ATOM 1481 N N . TRP A 1 195 ? 10.635 -8.661 18.715 1.00 94.06 195 TRP A N 1
ATOM 1482 C CA . TRP A 1 195 ? 10.757 -7.202 18.718 1.00 94.06 195 TRP A CA 1
ATOM 1483 C C . TRP A 1 195 ? 11.463 -6.735 19.987 1.00 94.06 195 TRP A C 1
ATOM 1485 O O . TRP A 1 195 ? 11.202 -7.241 21.080 1.00 94.06 195 TRP A O 1
ATOM 1495 N N . CYS A 1 196 ? 12.374 -5.781 19.841 1.00 93.56 196 CYS A N 1
ATOM 1496 C CA . CYS A 1 196 ? 13.274 -5.344 20.899 1.00 93.56 196 CYS A CA 1
ATOM 1497 C C . CYS A 1 196 ? 13.000 -3.901 21.331 1.00 93.56 196 CYS A C 1
ATOM 1499 O O . CYS A 1 196 ? 12.467 -3.090 20.573 1.00 93.56 196 CYS A O 1
ATOM 1501 N N . ASP A 1 197 ? 13.384 -3.568 22.564 1.00 92.44 197 ASP A N 1
ATOM 1502 C CA . ASP A 1 197 ? 13.181 -2.239 23.157 1.00 92.44 197 ASP A CA 1
ATOM 1503 C C . ASP A 1 197 ? 13.965 -1.127 22.435 1.00 92.44 197 ASP A C 1
ATOM 1505 O O . ASP A 1 197 ? 13.641 0.056 22.562 1.00 92.44 197 ASP A O 1
ATOM 1509 N N . ASP A 1 198 ? 15.008 -1.494 21.687 1.00 90.88 198 ASP A N 1
ATOM 1510 C CA . ASP A 1 198 ? 15.804 -0.587 20.856 1.00 90.88 198 ASP A CA 1
ATOM 1511 C C . ASP A 1 198 ? 15.138 -0.248 19.510 1.00 90.88 198 ASP A C 1
ATOM 1513 O O . ASP A 1 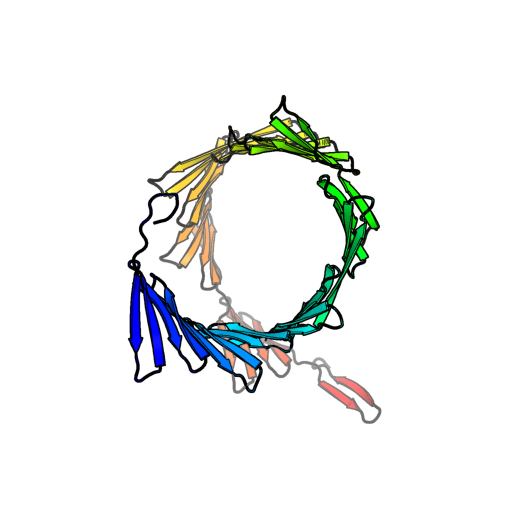198 ? 15.661 0.588 18.776 1.00 90.88 198 ASP A O 1
ATOM 1517 N N . GLY A 1 199 ? 13.985 -0.857 19.209 1.00 89.94 199 GLY A N 1
ATOM 1518 C CA . GLY A 1 199 ? 13.248 -0.702 17.955 1.00 89.94 199 GLY A CA 1
ATOM 1519 C C . GLY A 1 199 ? 13.615 -1.723 16.876 1.00 89.94 199 GLY A C 1
ATOM 1520 O O . GLY A 1 199 ? 13.001 -1.707 15.811 1.00 89.94 199 GLY A O 1
ATOM 1521 N N . SER A 1 200 ? 14.578 -2.612 17.125 1.00 92.50 200 SER A N 1
ATOM 1522 C CA . SER A 1 200 ? 14.940 -3.679 16.192 1.00 92.50 200 SER A CA 1
ATOM 1523 C C . SER A 1 200 ? 13.862 -4.769 16.160 1.00 92.50 200 SER A C 1
ATOM 1525 O O . SER A 1 200 ? 13.245 -5.086 17.183 1.00 92.50 200 SER A O 1
ATOM 1527 N N . ASN A 1 201 ? 13.644 -5.384 14.996 1.00 94.00 201 ASN A N 1
ATOM 1528 C CA . ASN A 1 201 ? 12.706 -6.498 14.842 1.00 94.00 201 ASN A CA 1
ATOM 1529 C C . ASN A 1 201 ? 13.286 -7.630 13.998 1.00 94.00 201 ASN A C 1
ATOM 1531 O O . ASN A 1 201 ? 14.058 -7.412 13.071 1.00 94.00 201 ASN A O 1
ATOM 1535 N N . PHE A 1 202 ? 12.889 -8.858 14.309 1.00 93.62 202 PHE A N 1
ATOM 1536 C CA . PHE A 1 202 ? 13.379 -10.075 13.681 1.00 93.62 202 PHE A CA 1
ATOM 1537 C C . PHE A 1 202 ? 12.199 -11.005 13.436 1.00 93.62 202 PHE A C 1
ATOM 1539 O O . PHE A 1 202 ? 11.403 -11.270 14.328 1.00 93.62 202 PHE A O 1
ATOM 1546 N N . TRP A 1 203 ? 12.103 -11.524 12.227 1.00 93.81 203 TRP A N 1
ATOM 1547 C CA . TRP A 1 203 ? 11.097 -12.481 11.816 1.00 93.81 203 TRP A CA 1
ATOM 1548 C C . TRP A 1 203 ? 11.795 -13.715 11.268 1.00 93.81 203 TRP A C 1
ATOM 1550 O O . TRP A 1 203 ? 12.699 -13.595 10.443 1.00 93.81 203 TRP A O 1
ATOM 1560 N N . THR A 1 204 ? 11.371 -14.899 11.692 1.00 94.56 204 THR A N 1
ATOM 1561 C CA . THR A 1 204 ? 11.808 -16.171 11.114 1.00 94.56 204 THR A CA 1
ATOM 1562 C C . THR A 1 204 ? 10.588 -16.905 10.595 1.00 94.56 204 THR A C 1
ATOM 1564 O O . THR A 1 204 ? 9.654 -17.170 11.341 1.00 94.56 204 THR A O 1
ATOM 1567 N N . ASN A 1 205 ? 10.582 -17.252 9.316 1.00 92.12 205 ASN A N 1
ATOM 1568 C CA . ASN A 1 205 ? 9.539 -18.077 8.727 1.00 92.12 205 ASN A CA 1
ATOM 1569 C C . ASN A 1 205 ? 9.770 -19.559 9.041 1.00 92.12 205 ASN A C 1
ATOM 1571 O O . ASN A 1 205 ? 10.885 -20.005 9.314 1.00 92.12 205 ASN A O 1
ATOM 1575 N N . ALA A 1 206 ? 8.710 -20.353 8.901 1.00 90.06 206 ALA A N 1
ATOM 1576 C CA . ALA A 1 206 ? 8.751 -21.803 9.077 1.00 90.06 206 ALA A CA 1
ATOM 1577 C C . ALA A 1 206 ? 9.733 -22.527 8.130 1.00 90.06 206 ALA A C 1
ATOM 1579 O O . ALA A 1 206 ? 10.227 -23.611 8.445 1.00 90.06 206 ALA A O 1
ATOM 1580 N N . ASP A 1 207 ? 10.018 -21.944 6.961 1.00 89.56 207 ASP A N 1
ATOM 1581 C CA . ASP A 1 207 ? 10.977 -22.469 5.983 1.00 89.56 207 ASP A CA 1
ATOM 1582 C C . ASP A 1 207 ? 12.445 -22.150 6.333 1.00 89.56 207 ASP A C 1
ATOM 1584 O O . ASP A 1 207 ? 13.359 -22.620 5.652 1.00 89.56 207 ASP A O 1
ATOM 1588 N N . GLY A 1 208 ? 12.671 -21.395 7.413 1.00 88.62 208 GLY A N 1
ATOM 1589 C CA . GLY A 1 208 ? 13.981 -20.955 7.878 1.00 88.62 208 GLY A CA 1
ATOM 1590 C C . GLY A 1 208 ? 14.476 -19.658 7.242 1.00 88.62 208 GLY A C 1
ATOM 1591 O O . GLY A 1 208 ? 15.576 -19.227 7.584 1.00 88.62 208 GLY A O 1
ATOM 1592 N N . SER A 1 209 ? 13.703 -19.031 6.348 1.00 93.50 209 SER A N 1
ATOM 1593 C CA . SER A 1 209 ? 14.005 -17.672 5.898 1.00 93.50 209 SER A CA 1
ATOM 1594 C C . SER A 1 209 ? 13.831 -16.676 7.043 1.00 93.50 209 SER A C 1
ATOM 1596 O O . SER A 1 209 ? 12.960 -16.844 7.899 1.00 93.50 209 SER A O 1
ATOM 1598 N N . THR A 1 210 ? 14.663 -15.642 7.080 1.00 94.56 210 THR A N 1
ATOM 1599 C CA . THR A 1 210 ? 14.641 -14.623 8.131 1.00 94.56 210 THR A CA 1
ATOM 1600 C C . THR A 1 210 ? 14.560 -13.228 7.539 1.00 94.56 210 THR A C 1
ATOM 1602 O O . THR A 1 210 ? 15.072 -12.969 6.454 1.00 94.56 210 THR A O 1
ATOM 1605 N N . SER A 1 211 ? 13.927 -12.312 8.262 1.00 94.75 211 SER A N 1
ATOM 1606 C CA . SER A 1 211 ? 13.956 -10.882 7.981 1.00 94.75 211 SER A CA 1
ATOM 1607 C C . SER A 1 211 ? 14.297 -10.145 9.261 1.00 94.75 211 SER A C 1
ATOM 1609 O O . SER A 1 211 ? 13.746 -10.447 10.313 1.00 94.75 211 SER A O 1
ATOM 1611 N N . THR A 1 212 ? 15.194 -9.180 9.190 1.00 95.50 212 THR A N 1
ATOM 1612 C CA . THR A 1 212 ? 15.665 -8.421 10.343 1.00 95.50 212 THR A CA 1
ATOM 1613 C C . THR A 1 212 ? 15.646 -6.944 10.014 1.00 95.50 212 THR A C 1
ATOM 1615 O O . THR A 1 212 ? 15.891 -6.560 8.879 1.00 95.50 212 THR A O 1
ATOM 1618 N N . TRP A 1 213 ? 15.364 -6.121 11.006 1.00 95.19 213 TRP A N 1
ATOM 1619 C CA . TRP A 1 213 ? 15.469 -4.676 10.954 1.00 95.19 213 TRP A CA 1
ATOM 1620 C C . TRP A 1 213 ? 16.289 -4.235 12.149 1.00 95.19 213 TRP A C 1
ATOM 1622 O O . TRP A 1 213 ? 15.957 -4.566 13.290 1.00 95.19 213 TRP A O 1
ATOM 1632 N N . ASP A 1 214 ? 17.354 -3.500 11.878 1.00 93.19 214 ASP A N 1
ATOM 1633 C CA . ASP A 1 214 ? 18.216 -2.930 12.897 1.00 93.19 214 ASP A CA 1
ATOM 1634 C C . ASP A 1 214 ? 17.985 -1.417 12.936 1.00 93.19 214 ASP A C 1
ATOM 1636 O O . ASP A 1 214 ? 18.313 -0.685 11.998 1.00 93.19 214 ASP A O 1
ATOM 1640 N N . GLN A 1 215 ? 17.427 -0.938 14.048 1.00 91.00 215 GLN A N 1
ATOM 1641 C CA . GLN A 1 215 ? 17.095 0.476 14.215 1.00 91.00 215 GLN A CA 1
ATOM 1642 C C . GLN A 1 215 ? 18.340 1.374 14.316 1.00 91.00 215 GLN A C 1
ATOM 1644 O O . GLN A 1 215 ? 18.266 2.562 13.995 1.00 91.00 215 GLN A O 1
ATOM 1649 N N . ALA A 1 216 ? 19.480 0.848 14.772 1.00 89.75 216 ALA A N 1
ATOM 1650 C CA . ALA A 1 216 ? 20.707 1.623 14.940 1.00 89.75 216 ALA A CA 1
ATOM 1651 C C . ALA A 1 216 ? 21.395 1.915 13.600 1.00 89.75 216 ALA A C 1
ATOM 1653 O O . ALA A 1 216 ? 22.032 2.959 13.446 1.00 89.75 216 ALA A O 1
ATOM 1654 N N . THR A 1 217 ? 21.272 0.992 12.652 1.00 89.50 217 THR A N 1
ATOM 1655 C CA . THR A 1 217 ? 21.778 1.131 11.283 1.00 89.50 217 THR A CA 1
ATOM 1656 C C . THR A 1 217 ? 20.723 1.670 10.319 1.00 89.50 217 THR A C 1
ATOM 1658 O O . THR A 1 217 ? 21.093 2.263 9.311 1.00 89.50 217 THR A O 1
ATOM 1661 N N . GLY A 1 218 ? 19.433 1.518 10.639 1.00 92.44 218 GLY A N 1
ATOM 1662 C CA . GLY A 1 218 ? 18.336 1.845 9.729 1.00 92.44 218 GLY A CA 1
ATOM 1663 C C . GLY A 1 218 ? 18.290 0.892 8.535 1.00 92.44 218 GLY A C 1
ATOM 1664 O O . GLY A 1 218 ? 17.936 1.311 7.434 1.00 92.44 218 GLY A O 1
ATOM 1665 N N . CYS A 1 219 ? 18.710 -0.361 8.731 1.00 94.75 219 CYS A N 1
ATOM 1666 C CA . CYS A 1 219 ? 18.842 -1.355 7.673 1.00 94.75 219 CYS A CA 1
ATOM 1667 C C . CYS A 1 219 ? 17.941 -2.565 7.913 1.00 94.75 219 CYS A C 1
ATOM 1669 O O . CYS A 1 219 ? 17.891 -3.130 9.007 1.00 94.75 219 CYS A O 1
ATOM 1671 N N . SER A 1 220 ? 17.258 -2.983 6.850 1.00 95.56 220 SER A N 1
ATOM 1672 C CA . SER A 1 220 ? 16.552 -4.253 6.740 1.00 95.56 220 SER A CA 1
ATOM 1673 C C . SER A 1 220 ? 17.455 -5.279 6.071 1.00 95.56 220 SER A C 1
ATOM 1675 O O . SER A 1 220 ? 18.044 -4.984 5.035 1.00 95.56 220 SER A O 1
ATOM 1677 N N . GLU A 1 221 ? 17.511 -6.496 6.596 1.00 95.50 221 GLU A N 1
ATOM 1678 C CA . GLU A 1 221 ? 18.147 -7.636 5.940 1.00 95.50 221 GLU A CA 1
ATOM 1679 C C . GLU A 1 221 ? 17.142 -8.776 5.801 1.00 95.50 221 GLU A C 1
ATOM 1681 O O . GLU A 1 221 ? 16.317 -9.018 6.676 1.00 95.50 221 GLU A O 1
ATOM 1686 N N . THR A 1 222 ? 17.202 -9.503 4.697 1.00 96.06 222 THR A N 1
ATOM 1687 C CA . THR A 1 222 ? 16.378 -10.683 4.454 1.00 96.06 222 THR A CA 1
ATOM 1688 C C . THR A 1 222 ? 17.272 -11.806 3.969 1.00 96.06 222 THR A C 1
ATOM 1690 O O . THR A 1 222 ? 18.049 -11.617 3.038 1.00 96.06 222 THR A O 1
ATOM 1693 N N . PHE A 1 223 ? 17.145 -12.982 4.572 1.00 94.81 223 PHE A N 1
ATOM 1694 C CA . PHE A 1 223 ? 17.790 -14.214 4.138 1.00 94.81 223 PHE A CA 1
ATOM 1695 C C . PHE A 1 223 ? 16.709 -15.193 3.715 1.00 94.81 223 PHE A C 1
ATOM 1697 O O . PHE A 1 223 ? 15.906 -15.644 4.527 1.00 94.81 223 PHE A O 1
ATOM 1704 N N . ASN A 1 224 ? 16.678 -15.528 2.435 1.00 93.44 224 ASN A N 1
ATOM 1705 C CA . ASN A 1 224 ? 15.696 -16.440 1.880 1.00 93.44 224 ASN A CA 1
ATOM 1706 C C . ASN A 1 224 ? 16.129 -17.896 2.093 1.00 93.44 224 ASN A C 1
ATOM 1708 O O . ASN A 1 224 ? 17.316 -18.220 2.178 1.00 93.44 224 ASN A O 1
ATOM 1712 N N . ALA A 1 225 ? 15.157 -18.808 2.119 1.00 91.56 225 ALA A N 1
ATOM 1713 C CA . ALA A 1 225 ? 15.413 -20.234 2.323 1.00 91.56 225 ALA A CA 1
ATOM 1714 C C . ALA A 1 225 ? 16.222 -20.882 1.178 1.00 91.56 225 ALA A C 1
ATOM 1716 O O . ALA A 1 225 ? 16.823 -21.943 1.360 1.00 91.56 225 ALA A O 1
ATOM 1717 N N . ASP A 1 226 ? 16.263 -20.252 0.000 1.00 91.69 226 ASP A N 1
ATOM 1718 C CA . ASP A 1 226 ? 17.085 -20.682 -1.136 1.00 91.69 226 ASP A CA 1
ATOM 1719 C C . ASP A 1 226 ? 18.575 -20.314 -0.993 1.00 91.69 226 ASP A C 1
ATOM 1721 O O . ASP A 1 226 ? 19.396 -20.771 -1.789 1.00 91.69 226 ASP A O 1
ATOM 1725 N N . GLY A 1 227 ? 18.932 -19.545 0.041 1.00 90.69 227 GLY A N 1
ATOM 1726 C CA . GLY A 1 227 ? 20.285 -19.064 0.309 1.00 90.69 227 GLY A CA 1
ATOM 1727 C C . GLY A 1 227 ? 20.598 -17.690 -0.283 1.00 90.69 227 GLY A C 1
ATOM 1728 O O . GLY A 1 227 ? 21.712 -17.210 -0.083 1.00 90.69 227 GLY A O 1
ATOM 1729 N N . SER A 1 228 ? 19.655 -17.059 -0.990 1.00 94.69 228 SER A N 1
ATOM 1730 C CA . SER A 1 228 ? 19.780 -15.656 -1.388 1.00 94.69 228 SER A CA 1
ATOM 1731 C C . SER A 1 228 ? 19.561 -14.716 -0.199 1.00 94.69 228 SER A C 1
ATOM 1733 O O . SER A 1 228 ? 18.913 -15.076 0.786 1.00 94.69 228 SER A O 1
ATOM 1735 N N . SER A 1 229 ? 20.094 -13.501 -0.279 1.00 95.56 229 SER A N 1
ATOM 1736 C CA . SER A 1 229 ? 19.908 -12.468 0.735 1.00 95.56 229 SER A CA 1
ATOM 1737 C C . SER A 1 229 ? 19.798 -11.078 0.125 1.00 95.56 229 SER A C 1
ATOM 1739 O O . SER A 1 229 ? 20.313 -10.825 -0.962 1.00 95.56 229 SER A O 1
ATOM 1741 N N . ASN A 1 230 ? 19.143 -10.169 0.833 1.00 95.56 230 ASN A N 1
ATOM 1742 C CA . ASN A 1 230 ? 19.010 -8.772 0.447 1.00 95.56 230 ASN A CA 1
ATOM 1743 C C . ASN A 1 230 ? 19.170 -7.875 1.671 1.00 95.56 230 ASN A C 1
ATOM 1745 O O . ASN A 1 230 ? 18.598 -8.177 2.712 1.00 95.56 230 ASN A O 1
ATOM 1749 N N . THR A 1 231 ? 19.869 -6.760 1.519 1.00 95.88 231 THR A N 1
ATOM 1750 C CA . THR A 1 231 ? 20.010 -5.715 2.530 1.00 95.88 231 THR A CA 1
ATOM 1751 C C . THR A 1 231 ? 19.550 -4.395 1.929 1.00 95.88 231 THR A C 1
ATOM 1753 O O . THR A 1 231 ? 19.907 -4.062 0.800 1.00 95.88 231 THR A O 1
ATOM 1756 N N . TRP A 1 232 ? 18.755 -3.632 2.672 1.00 94.00 232 TRP A N 1
ATOM 1757 C CA . TRP A 1 232 ? 18.271 -2.321 2.257 1.00 94.00 232 TRP A CA 1
ATOM 1758 C C . TRP A 1 232 ? 18.255 -1.360 3.437 1.00 94.00 232 TRP A C 1
ATOM 1760 O O . TRP A 1 232 ? 17.658 -1.661 4.467 1.00 94.00 232 TRP A O 1
ATOM 1770 N N . CYS A 1 233 ? 18.895 -0.210 3.282 1.00 94.31 233 CYS A N 1
ATOM 1771 C CA . CYS A 1 233 ? 19.040 0.791 4.327 1.00 94.31 233 CYS A CA 1
ATOM 1772 C C . CYS A 1 233 ? 18.305 2.087 3.972 1.00 94.31 233 CYS A C 1
ATOM 1774 O O . CYS A 1 233 ? 18.174 2.450 2.803 1.00 94.31 233 CYS A O 1
ATOM 1776 N N . GLU A 1 234 ? 17.864 2.822 4.993 1.00 91.19 234 GLU A N 1
ATOM 1777 C CA . GLU A 1 234 ? 17.186 4.120 4.845 1.00 91.19 234 GLU A CA 1
ATOM 1778 C C . GLU A 1 234 ? 18.058 5.201 4.195 1.00 91.19 234 GLU A C 1
ATOM 1780 O O . GLU A 1 234 ? 17.536 6.147 3.608 1.00 91.19 234 GLU A O 1
ATOM 1785 N N . ASP A 1 235 ? 19.385 5.067 4.262 1.00 88.19 235 ASP A N 1
ATOM 1786 C CA . ASP A 1 235 ? 20.324 5.943 3.552 1.00 88.19 235 ASP A CA 1
ATOM 1787 C C . ASP A 1 235 ? 20.406 5.643 2.039 1.00 88.19 235 ASP A C 1
ATOM 1789 O O . ASP A 1 235 ? 21.153 6.292 1.303 1.00 88.19 235 ASP A O 1
ATOM 1793 N N . GLY A 1 236 ? 19.628 4.661 1.572 1.00 87.06 236 GLY A N 1
ATOM 1794 C CA . GLY A 1 236 ? 19.566 4.202 0.193 1.00 87.06 236 GLY A CA 1
ATOM 1795 C C . GLY A 1 236 ? 20.785 3.390 -0.240 1.00 87.06 236 GLY A C 1
ATOM 1796 O O . GLY A 1 236 ? 21.018 3.218 -1.438 1.00 87.06 236 GLY A O 1
ATOM 1797 N N . THR A 1 237 ? 21.578 2.894 0.710 1.00 93.00 237 THR A N 1
ATOM 1798 C CA . THR A 1 237 ? 22.520 1.805 0.458 1.00 93.00 237 THR A CA 1
ATOM 1799 C C . THR A 1 237 ? 21.814 0.455 0.529 1.00 93.00 237 THR A C 1
ATOM 1801 O O . THR A 1 237 ? 20.794 0.283 1.200 1.00 93.00 237 THR A O 1
ATOM 1804 N N . GLY A 1 238 ? 22.338 -0.522 -0.201 1.00 94.38 238 GLY A N 1
ATOM 1805 C CA . GLY A 1 238 ? 21.809 -1.873 -0.165 1.00 94.38 238 GLY A CA 1
ATOM 1806 C C . GLY A 1 238 ? 22.699 -2.865 -0.886 1.00 94.38 238 GLY A C 1
ATOM 1807 O O . GLY A 1 238 ? 23.675 -2.506 -1.548 1.00 94.38 238 GLY A O 1
ATOM 1808 N N . SER A 1 239 ? 22.372 -4.136 -0.723 1.00 95.06 239 SER A N 1
ATOM 1809 C CA . SER A 1 239 ? 23.059 -5.222 -1.399 1.00 95.06 239 SER A CA 1
ATOM 1810 C C . SER A 1 239 ? 22.124 -6.384 -1.653 1.00 95.06 239 SER A C 1
ATOM 1812 O O . SER A 1 239 ? 21.161 -6.611 -0.927 1.00 95.06 239 SER A O 1
ATOM 1814 N N . TRP A 1 240 ? 22.432 -7.150 -2.686 1.00 94.12 240 TRP A N 1
ATOM 1815 C CA . TRP A 1 240 ? 21.726 -8.369 -3.007 1.00 94.12 240 TRP A CA 1
ATOM 1816 C C . TRP A 1 240 ? 22.720 -9.478 -3.309 1.00 94.12 240 TRP A C 1
ATOM 1818 O O . TRP A 1 240 ? 23.691 -9.299 -4.041 1.00 94.12 240 TRP A O 1
ATOM 1828 N N . THR A 1 241 ? 22.474 -10.650 -2.734 1.00 94.94 241 THR A N 1
ATOM 1829 C CA . THR A 1 241 ? 23.212 -11.875 -3.018 1.00 94.94 241 THR A CA 1
ATOM 1830 C C . THR A 1 241 ? 22.239 -12.931 -3.498 1.00 94.94 241 THR A C 1
ATOM 1832 O O . THR A 1 241 ? 21.343 -13.353 -2.778 1.00 94.94 241 THR A O 1
ATOM 1835 N N . SER A 1 242 ? 22.435 -13.395 -4.717 1.00 92.81 242 SER A N 1
ATOM 1836 C CA . SER A 1 242 ? 21.729 -14.544 -5.277 1.00 92.81 242 SER A CA 1
ATOM 1837 C C . SER A 1 242 ? 22.099 -15.864 -4.585 1.00 92.81 242 SER A C 1
ATOM 1839 O O . SER A 1 242 ? 23.184 -16.016 -4.019 1.00 92.81 242 SER A O 1
ATOM 1841 N N . ALA A 1 243 ? 21.245 -16.879 -4.732 1.00 91.88 243 ALA A N 1
ATOM 1842 C CA . ALA A 1 243 ? 21.521 -18.232 -4.245 1.00 91.88 243 ALA A CA 1
ATOM 1843 C C . ALA A 1 243 ? 22.740 -18.899 -4.926 1.00 91.88 243 ALA A C 1
ATOM 1845 O O . ALA A 1 243 ? 23.376 -19.782 -4.348 1.00 91.88 243 ALA A O 1
ATOM 1846 N N . ASP A 1 244 ? 23.089 -18.495 -6.153 1.00 91.88 244 ASP A N 1
ATOM 1847 C CA . ASP A 1 244 ? 24.273 -18.964 -6.883 1.00 91.88 244 ASP A CA 1
ATOM 1848 C C . ASP A 1 244 ? 25.556 -18.183 -6.546 1.00 91.88 244 ASP A C 1
ATOM 1850 O O . ASP A 1 244 ? 26.642 -18.547 -7.009 1.00 91.88 244 ASP A O 1
ATOM 1854 N N . GLY A 1 245 ? 25.460 -17.172 -5.679 1.00 88.25 245 GLY A N 1
ATOM 1855 C CA . GLY A 1 245 ? 26.592 -16.418 -5.146 1.00 88.25 245 GLY A CA 1
ATOM 1856 C C . GLY A 1 245 ? 27.023 -15.222 -5.994 1.00 88.25 245 GLY A C 1
ATOM 1857 O O . GLY A 1 245 ? 28.056 -14.622 -5.700 1.00 88.25 245 GLY A O 1
ATOM 1858 N N . TYR A 1 246 ? 26.263 -14.855 -7.030 1.00 91.19 246 TYR A N 1
ATOM 1859 C CA . TYR A 1 246 ? 26.333 -13.504 -7.587 1.00 91.19 246 TYR A CA 1
ATOM 1860 C C . TYR A 1 246 ? 25.906 -12.496 -6.516 1.00 91.19 246 TYR A C 1
ATOM 1862 O O . TYR A 1 246 ? 24.921 -12.724 -5.814 1.00 91.19 246 TYR A O 1
ATOM 1870 N N . HIS A 1 247 ? 26.665 -11.412 -6.402 1.00 91.50 247 HIS A N 1
ATOM 1871 C CA . HIS A 1 247 ? 26.513 -10.386 -5.383 1.00 91.50 247 HIS A CA 1
ATOM 1872 C C . HIS A 1 247 ? 26.640 -9.011 -6.027 1.00 91.50 247 HIS A C 1
ATOM 1874 O O . HIS A 1 247 ? 27.590 -8.763 -6.777 1.00 91.50 247 HIS A O 1
ATOM 1880 N N . GLU A 1 248 ? 25.726 -8.121 -5.675 1.00 92.31 248 GLU A N 1
ATOM 1881 C CA . GLU A 1 248 ? 25.723 -6.725 -6.079 1.00 92.31 248 GLU A CA 1
ATOM 1882 C C . GLU A 1 248 ? 25.464 -5.823 -4.879 1.00 92.31 248 GLU A C 1
ATOM 1884 O O . GLU A 1 248 ? 24.728 -6.180 -3.965 1.00 92.31 248 GLU A O 1
ATOM 1889 N N . GLU A 1 249 ? 26.081 -4.648 -4.885 1.00 93.69 249 GLU A N 1
ATOM 1890 C CA . GLU A 1 249 ? 25.806 -3.595 -3.909 1.00 93.69 249 GLU A CA 1
ATOM 1891 C C . GLU A 1 249 ? 25.487 -2.316 -4.661 1.00 93.69 249 GLU A C 1
ATOM 1893 O O . GLU A 1 249 ? 25.947 -2.098 -5.792 1.00 93.69 249 GLU A O 1
ATOM 1898 N N . TRP A 1 250 ? 24.717 -1.460 -4.010 1.00 93.81 250 TRP A N 1
ATOM 1899 C CA . TRP A 1 250 ? 24.443 -0.128 -4.494 1.00 93.81 250 TRP A CA 1
ATOM 1900 C C . TRP A 1 250 ? 24.473 0.892 -3.365 1.00 93.81 250 TRP A C 1
ATOM 1902 O O . TRP A 1 250 ? 24.261 0.586 -2.190 1.00 93.81 250 TRP A O 1
ATOM 1912 N N . SER A 1 251 ? 24.741 2.134 -3.742 1.00 94.06 251 SER A N 1
ATOM 1913 C CA . SER A 1 251 ? 24.631 3.283 -2.854 1.00 94.06 251 SER A CA 1
ATOM 1914 C C . SER A 1 251 ? 23.946 4.419 -3.580 1.00 94.06 251 SER A C 1
ATOM 1916 O O . SER A 1 251 ? 24.381 4.793 -4.669 1.00 94.06 251 SER A O 1
ATOM 1918 N N . SER A 1 252 ? 22.918 4.990 -2.963 1.00 92.62 252 SER A N 1
ATOM 1919 C CA . SER A 1 252 ? 22.278 6.197 -3.466 1.00 92.62 252 SER A CA 1
ATOM 1920 C C . SER A 1 252 ? 22.867 7.453 -2.818 1.00 92.62 252 SER A C 1
ATOM 1922 O O . SER A 1 252 ? 23.275 7.448 -1.658 1.00 92.62 252 SER A O 1
ATOM 1924 N N . THR A 1 253 ? 22.946 8.547 -3.564 1.00 92.31 253 THR A N 1
ATOM 1925 C CA . THR A 1 253 ? 23.317 9.867 -3.047 1.00 92.31 253 THR A CA 1
ATOM 1926 C C . THR A 1 253 ? 22.439 10.919 -3.698 1.00 92.31 253 THR A C 1
ATOM 1928 O O . THR A 1 253 ? 22.380 11.006 -4.924 1.00 92.31 253 THR A O 1
ATOM 1931 N N . TYR A 1 254 ? 21.777 11.725 -2.873 1.00 91.50 254 TYR A N 1
ATOM 1932 C CA . TYR A 1 254 ? 20.986 12.860 -3.329 1.00 91.50 254 TYR A CA 1
ATOM 1933 C C . TYR A 1 254 ? 21.840 14.128 -3.412 1.00 91.50 254 TYR A C 1
ATOM 1935 O O . TYR A 1 254 ? 22.577 14.461 -2.479 1.00 91.50 254 TYR A O 1
ATOM 1943 N N . ASP A 1 255 ? 21.727 14.836 -4.530 1.00 90.81 255 ASP A N 1
ATOM 1944 C CA . ASP A 1 255 ? 22.370 16.119 -4.782 1.00 90.81 255 ASP A CA 1
ATOM 1945 C C . ASP A 1 255 ? 21.313 17.234 -4.814 1.00 90.81 255 ASP A C 1
ATOM 1947 O O . ASP A 1 255 ? 20.518 17.347 -5.745 1.00 90.81 255 ASP A O 1
ATOM 1951 N N . GLU A 1 256 ? 21.330 18.084 -3.785 1.00 90.44 256 GLU A N 1
ATOM 1952 C CA . GLU A 1 256 ? 20.426 19.233 -3.627 1.00 90.44 256 GLU A CA 1
ATOM 1953 C C . GLU A 1 256 ? 20.605 20.319 -4.706 1.00 90.44 256 GLU A C 1
ATOM 1955 O O . GLU A 1 256 ? 19.685 21.099 -4.944 1.00 90.44 256 GLU A O 1
ATOM 1960 N N . GLU A 1 257 ? 21.782 20.429 -5.336 1.00 89.38 257 GLU A N 1
ATOM 1961 C CA . GLU A 1 257 ? 22.040 21.438 -6.374 1.00 89.38 257 GLU A CA 1
ATOM 1962 C C . GLU A 1 257 ? 21.362 21.058 -7.691 1.00 89.38 257 GLU A C 1
ATOM 1964 O O . GLU A 1 257 ? 20.817 21.923 -8.381 1.00 89.38 257 GLU A O 1
ATOM 1969 N N . THR A 1 258 ? 21.383 19.769 -8.027 1.00 88.38 258 THR A N 1
ATOM 1970 C CA . THR A 1 258 ? 20.752 19.242 -9.243 1.00 88.38 258 THR A CA 1
ATOM 1971 C C . THR A 1 258 ? 19.320 18.768 -9.006 1.00 88.38 258 THR A C 1
ATOM 1973 O O . THR A 1 258 ? 18.545 18.689 -9.954 1.00 88.38 258 THR A O 1
ATOM 1976 N N . GLY A 1 259 ? 18.940 18.500 -7.753 1.00 91.81 259 GLY A N 1
ATOM 1977 C CA . GLY A 1 259 ? 17.659 17.885 -7.415 1.00 91.81 259 GLY A CA 1
ATOM 1978 C C . GLY A 1 259 ? 17.570 16.433 -7.885 1.00 91.81 259 GLY A C 1
ATOM 1979 O O . GLY A 1 259 ? 16.472 15.964 -8.185 1.00 91.81 259 GLY A O 1
ATOM 1980 N N . CYS A 1 260 ? 18.712 15.748 -7.987 1.00 94.25 260 CYS A N 1
ATOM 1981 C CA . CYS A 1 260 ? 18.822 14.399 -8.528 1.00 94.25 260 CYS A CA 1
ATOM 1982 C C . CYS A 1 260 ? 19.433 13.429 -7.518 1.00 94.25 260 CYS A C 1
ATOM 1984 O O . CYS A 1 260 ? 20.380 13.758 -6.803 1.00 94.25 260 CYS A O 1
ATOM 1986 N N . THR A 1 261 ? 18.931 12.200 -7.507 1.00 94.31 261 THR A N 1
ATOM 1987 C CA . THR A 1 261 ? 19.533 11.067 -6.807 1.00 94.31 261 THR A CA 1
ATOM 1988 C C . THR A 1 261 ? 20.334 10.240 -7.797 1.00 94.31 261 THR A C 1
ATOM 1990 O O . THR A 1 261 ? 19.834 9.890 -8.861 1.00 94.31 261 THR A O 1
ATOM 1993 N N . THR A 1 262 ? 21.576 9.917 -7.444 1.00 94.31 262 THR A N 1
ATOM 1994 C CA . THR A 1 262 ? 22.427 8.982 -8.187 1.00 94.31 262 THR A CA 1
ATOM 1995 C C . THR A 1 262 ? 22.598 7.707 -7.386 1.00 94.31 262 THR A C 1
ATOM 1997 O O . THR A 1 262 ? 23.031 7.756 -6.241 1.00 94.31 262 THR A O 1
ATOM 2000 N N . GLU A 1 263 ? 22.293 6.574 -7.997 1.00 94.81 263 GLU A N 1
ATOM 2001 C CA . GLU A 1 263 ? 22.562 5.240 -7.488 1.00 94.81 263 GLU A CA 1
ATOM 2002 C C . GLU A 1 263 ? 23.743 4.631 -8.231 1.00 94.81 263 GLU A C 1
ATOM 2004 O O . GLU A 1 263 ? 23.694 4.400 -9.440 1.00 94.81 263 GLU A O 1
ATOM 2009 N N . ASP A 1 264 ? 24.809 4.361 -7.492 1.00 93.69 264 ASP A N 1
ATOM 2010 C CA . ASP A 1 264 ? 26.010 3.701 -7.976 1.00 93.69 264 ASP A CA 1
ATOM 2011 C C . ASP A 1 264 ? 25.928 2.203 -7.701 1.00 93.69 264 ASP A C 1
ATOM 2013 O O . ASP A 1 264 ? 25.747 1.817 -6.550 1.00 93.69 264 ASP A O 1
ATOM 2017 N N . ARG A 1 265 ? 26.112 1.360 -8.725 1.00 92.94 265 ARG A N 1
ATOM 2018 C CA . ARG A 1 265 ? 26.161 -0.103 -8.585 1.00 92.94 265 ARG A CA 1
ATOM 2019 C C . ARG A 1 265 ? 27.586 -0.646 -8.668 1.00 92.94 265 ARG A C 1
ATOM 2021 O O . ARG A 1 265 ? 28.461 -0.084 -9.332 1.00 92.94 265 ARG A O 1
ATOM 2028 N N . THR A 1 266 ? 27.825 -1.799 -8.045 1.00 90.75 266 THR A N 1
ATOM 2029 C CA . THR A 1 266 ? 29.137 -2.480 -8.049 1.00 90.75 266 THR A CA 1
ATOM 2030 C C . THR A 1 266 ? 29.622 -2.933 -9.423 1.00 90.75 266 THR A C 1
ATOM 2032 O O . THR A 1 266 ? 30.827 -3.089 -9.621 1.00 90.75 266 THR A O 1
ATOM 2035 N N . ASP A 1 267 ? 28.715 -3.152 -10.377 1.00 87.94 267 ASP A N 1
ATOM 2036 C CA . ASP A 1 267 ? 29.064 -3.500 -11.758 1.00 87.94 267 ASP A CA 1
ATOM 2037 C C . ASP A 1 267 ? 29.560 -2.288 -12.573 1.00 87.94 267 ASP A C 1
ATOM 2039 O O . ASP A 1 267 ? 30.023 -2.447 -13.703 1.00 87.94 267 ASP A O 1
ATOM 2043 N N . GLY A 1 268 ? 29.515 -1.089 -11.985 1.00 87.69 268 GLY A N 1
ATOM 2044 C CA . GLY A 1 268 ? 29.898 0.173 -12.605 1.00 87.69 268 GLY A CA 1
ATOM 2045 C C . GLY A 1 268 ? 28.747 0.904 -13.292 1.00 87.69 268 GLY A C 1
ATOM 2046 O O . GLY A 1 268 ? 28.960 2.036 -13.731 1.00 87.69 268 GLY A O 1
ATOM 2047 N N . SER A 1 269 ? 27.557 0.302 -13.367 1.00 93.00 269 SER A N 1
ATOM 2048 C CA . SER A 1 269 ? 26.361 0.985 -13.854 1.00 93.00 269 SER A CA 1
ATOM 2049 C C . SER A 1 269 ? 25.862 2.022 -12.845 1.00 93.00 269 SER A C 1
ATOM 2051 O O . SER A 1 269 ? 26.170 1.969 -11.648 1.00 93.00 269 SER A O 1
ATOM 2053 N N . LYS A 1 270 ? 25.114 3.008 -13.339 1.00 94.25 270 LYS A N 1
ATOM 2054 C CA . LYS A 1 270 ? 24.522 4.072 -12.530 1.00 94.25 270 LYS A CA 1
ATOM 2055 C C . LYS A 1 270 ? 23.086 4.307 -12.946 1.00 94.25 270 LYS A C 1
ATOM 2057 O O . LYS A 1 270 ? 22.763 4.232 -14.129 1.00 94.25 270 LYS A O 1
ATOM 2062 N N . ASN A 1 271 ? 22.247 4.630 -11.979 1.00 93.44 271 ASN A N 1
ATOM 2063 C CA . ASN A 1 271 ? 20.881 5.052 -12.230 1.00 93.44 271 ASN A CA 1
ATOM 2064 C C . ASN A 1 271 ? 20.688 6.423 -11.592 1.00 93.44 271 ASN A C 1
ATOM 2066 O O . ASN A 1 271 ? 20.987 6.601 -10.418 1.00 93.44 271 ASN A O 1
ATOM 2070 N N . ILE A 1 272 ? 20.280 7.408 -12.375 1.00 94.62 272 ILE A N 1
ATOM 2071 C CA . ILE A 1 272 ? 20.134 8.794 -11.940 1.00 94.62 272 ILE A CA 1
ATOM 2072 C C . ILE A 1 272 ? 18.679 9.170 -12.165 1.00 94.62 272 ILE A C 1
ATOM 2074 O O . ILE A 1 272 ? 18.168 8.966 -13.261 1.00 94.62 272 ILE A O 1
ATOM 2078 N N . TRP A 1 273 ? 18.007 9.717 -11.162 1.00 95.00 273 TRP A N 1
ATOM 2079 C CA . TRP A 1 273 ? 16.637 10.208 -11.297 1.00 95.00 273 TRP A CA 1
ATOM 2080 C C . TRP A 1 273 ? 16.475 11.533 -10.568 1.00 95.00 273 TRP A C 1
ATOM 2082 O O . TRP A 1 273 ? 17.034 11.736 -9.491 1.00 95.00 273 TRP A O 1
ATOM 2092 N N . CYS A 1 274 ? 15.722 12.443 -11.167 1.00 94.38 274 CYS A N 1
ATOM 2093 C CA . CYS A 1 274 ? 15.610 13.825 -10.736 1.00 94.38 274 CYS A CA 1
ATOM 2094 C C . CYS A 1 274 ? 14.166 14.184 -10.382 1.00 94.38 274 CYS A C 1
ATOM 2096 O O . CYS A 1 274 ? 13.207 13.575 -10.857 1.00 94.38 274 CYS A O 1
ATOM 2098 N N . ASN A 1 275 ? 14.004 15.205 -9.542 1.00 91.56 275 ASN A N 1
ATOM 2099 C CA . ASN A 1 275 ? 12.690 15.674 -9.091 1.00 91.56 275 ASN A CA 1
ATOM 2100 C C . ASN A 1 275 ? 11.824 16.263 -10.219 1.00 91.56 275 ASN A C 1
ATOM 2102 O O . ASN A 1 275 ? 10.616 16.406 -10.046 1.00 91.56 275 ASN A O 1
ATOM 2106 N N . ASP A 1 276 ? 12.429 16.624 -11.351 1.00 88.62 276 ASP A N 1
ATOM 2107 C CA . ASP A 1 276 ? 11.734 17.085 -12.558 1.00 88.62 276 ASP A CA 1
ATOM 2108 C C . ASP A 1 276 ? 11.161 15.930 -13.403 1.00 88.62 276 ASP A C 1
ATOM 2110 O O 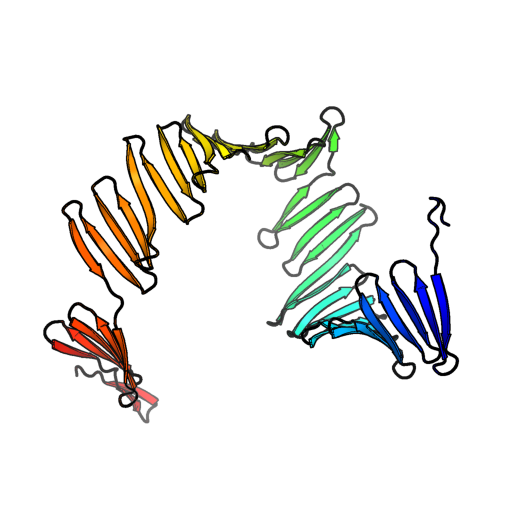. ASP A 1 276 ? 10.556 16.172 -14.444 1.00 88.62 276 ASP A O 1
ATOM 2114 N N . GLY A 1 277 ? 11.331 14.680 -12.956 1.00 87.00 277 GLY A N 1
ATOM 2115 C CA . GLY A 1 277 ? 10.889 13.482 -13.666 1.00 87.00 277 GLY A CA 1
ATOM 2116 C C . GLY A 1 277 ? 11.887 12.970 -14.704 1.00 87.00 277 GLY A C 1
ATOM 2117 O O . GLY A 1 277 ? 11.633 11.932 -15.316 1.00 87.00 277 GLY A O 1
ATOM 2118 N N . SER A 1 278 ? 13.025 13.643 -14.899 1.00 92.44 278 SER A N 1
ATOM 2119 C CA . SER A 1 278 ? 14.089 13.123 -15.752 1.00 92.44 278 SER A CA 1
ATOM 2120 C C . SER A 1 278 ? 14.841 11.973 -15.080 1.00 92.44 278 SER A C 1
ATOM 2122 O O . SER A 1 278 ? 14.972 11.892 -13.855 1.00 92.44 278 SER A O 1
ATOM 2124 N N . SER A 1 279 ? 15.341 11.053 -15.897 1.00 94.75 279 SER A N 1
ATOM 2125 C CA . SER A 1 279 ? 16.188 9.950 -15.468 1.00 94.75 279 SER A CA 1
ATOM 2126 C C . SER A 1 279 ? 17.299 9.682 -16.476 1.00 94.75 279 SER A C 1
ATOM 2128 O O . SER A 1 279 ? 17.209 10.011 -17.658 1.00 94.75 279 SER A O 1
ATOM 2130 N N . THR A 1 280 ? 18.407 9.134 -16.001 1.00 95.38 280 THR A N 1
ATOM 2131 C CA . THR A 1 280 ? 19.539 8.721 -16.822 1.00 95.38 280 THR A CA 1
ATOM 2132 C C . THR A 1 280 ? 20.089 7.413 -16.286 1.00 95.38 280 THR A C 1
ATOM 2134 O O . THR A 1 280 ? 20.541 7.332 -15.146 1.00 95.38 280 THR A O 1
ATOM 2137 N N . TRP A 1 281 ? 20.088 6.389 -17.125 1.00 94.88 281 TRP A N 1
ATOM 2138 C CA . TRP A 1 281 ? 20.765 5.133 -16.871 1.00 94.88 281 TRP A CA 1
ATOM 2139 C C . TRP A 1 281 ? 22.106 5.113 -17.600 1.00 94.88 281 TRP A C 1
ATOM 2141 O O . TRP A 1 281 ? 22.182 5.413 -18.789 1.00 94.88 281 TRP A O 1
ATOM 2151 N N . ILE A 1 282 ? 23.169 4.754 -16.889 1.00 95.31 282 ILE A N 1
ATOM 2152 C CA . ILE A 1 282 ? 24.509 4.587 -17.450 1.00 95.31 282 ILE A CA 1
ATOM 2153 C C . ILE A 1 282 ? 24.894 3.123 -17.262 1.00 95.31 282 ILE A C 1
ATOM 2155 O O . ILE A 1 282 ? 25.037 2.656 -16.133 1.00 95.31 282 ILE A O 1
ATOM 2159 N N . GLY A 1 283 ? 25.063 2.400 -18.364 1.00 92.69 283 GLY A N 1
ATOM 2160 C CA . GLY A 1 283 ? 25.506 1.012 -18.377 1.00 92.69 283 GLY A CA 1
ATOM 2161 C C . GLY A 1 283 ? 26.943 0.848 -17.883 1.00 92.69 283 GLY A C 1
ATOM 2162 O O . GLY A 1 283 ? 27.736 1.790 -17.858 1.00 92.69 283 GLY A O 1
ATOM 2163 N N . SER A 1 284 ? 27.313 -0.377 -17.508 1.00 91.06 284 SER A N 1
ATOM 2164 C CA . SER A 1 284 ? 28.680 -0.703 -17.066 1.00 91.06 284 SER A CA 1
ATOM 2165 C C . SER A 1 284 ? 29.735 -0.565 -18.174 1.00 91.06 284 SER A C 1
ATOM 2167 O O . SER A 1 284 ? 30.925 -0.398 -17.897 1.00 91.06 284 SER A O 1
ATOM 2169 N N . ASP A 1 285 ? 29.311 -0.602 -19.437 1.00 90.88 285 ASP A N 1
ATOM 2170 C CA . ASP A 1 285 ? 30.116 -0.298 -20.622 1.00 90.88 285 ASP A CA 1
ATOM 2171 C C . ASP A 1 285 ? 30.191 1.208 -20.940 1.00 90.88 285 ASP A C 1
ATOM 2173 O O . ASP A 1 285 ? 30.963 1.613 -21.812 1.00 90.88 285 ASP A O 1
ATOM 2177 N N . GLY A 1 286 ? 29.449 2.027 -20.191 1.00 87.31 286 GLY A N 1
ATOM 2178 C CA . GLY A 1 286 ? 29.342 3.469 -20.354 1.00 87.31 286 GLY A CA 1
ATOM 2179 C C . GLY A 1 286 ? 28.201 3.922 -21.262 1.00 87.31 286 GLY A C 1
ATOM 2180 O O . GLY A 1 286 ? 28.103 5.127 -21.472 1.00 87.31 286 GLY A O 1
ATOM 2181 N N . SER A 1 287 ? 27.363 3.014 -21.782 1.00 91.19 287 SER A N 1
ATOM 2182 C CA . SER A 1 287 ? 26.225 3.395 -22.622 1.00 91.19 287 SER A CA 1
ATOM 2183 C C . SER A 1 287 ? 25.226 4.233 -21.826 1.00 91.19 287 SER A C 1
ATOM 2185 O O . SER A 1 287 ? 24.777 3.793 -20.767 1.00 91.19 287 SER A O 1
ATOM 2187 N N . GLU A 1 288 ? 24.852 5.407 -22.323 1.00 93.88 288 GLU A N 1
ATOM 2188 C CA . GLU A 1 288 ? 23.887 6.287 -21.661 1.00 93.88 288 GLU A CA 1
ATOM 2189 C C . GLU A 1 288 ? 22.481 6.144 -22.263 1.00 93.88 288 GLU A C 1
ATOM 2191 O O . GLU A 1 288 ? 22.298 6.120 -23.477 1.00 93.88 288 GLU A O 1
ATOM 2196 N N . HIS A 1 289 ? 21.467 6.077 -21.408 1.00 93.38 289 HIS A N 1
ATOM 2197 C CA . HIS A 1 289 ? 20.068 6.194 -21.789 1.00 93.38 289 HIS A CA 1
ATOM 2198 C C . HIS A 1 289 ? 19.414 7.260 -20.922 1.00 93.38 289 HIS A C 1
ATOM 2200 O O . HIS A 1 289 ? 19.438 7.152 -19.698 1.00 93.38 289 HIS A O 1
ATOM 2206 N N . ARG A 1 290 ? 18.848 8.294 -21.538 1.00 94.75 290 ARG A N 1
ATOM 2207 C CA . ARG A 1 290 ? 18.238 9.422 -20.833 1.00 94.75 290 ARG A CA 1
ATOM 2208 C C . ARG A 1 290 ? 16.763 9.506 -21.176 1.00 94.75 290 ARG A C 1
ATOM 2210 O O . ARG A 1 290 ? 16.421 9.454 -22.347 1.00 94.75 290 ARG A O 1
ATOM 2217 N N . SER A 1 291 ? 15.923 9.714 -20.173 1.00 94.31 291 SER A N 1
ATOM 2218 C CA . SER A 1 291 ? 14.497 9.975 -20.339 1.00 94.31 291 SER A CA 1
ATOM 2219 C C . SER A 1 291 ? 14.141 11.291 -19.655 1.00 94.31 291 SER A C 1
ATOM 2221 O O . SER A 1 291 ? 14.578 11.525 -18.529 1.00 94.31 291 SER A O 1
ATOM 2223 N N . PHE A 1 292 ? 13.396 12.181 -20.303 1.00 93.88 292 PHE A N 1
ATOM 2224 C CA . PHE A 1 292 ? 12.968 13.453 -19.711 1.00 93.88 292 PHE A CA 1
ATOM 2225 C C . PHE A 1 292 ? 11.685 13.976 -20.351 1.00 93.88 292 PHE A C 1
ATOM 2227 O O . PHE A 1 292 ? 11.365 13.642 -21.487 1.00 93.88 292 PHE A O 1
ATOM 2234 N N . TYR A 1 293 ? 10.966 14.832 -19.627 1.00 91.50 293 TYR A N 1
ATOM 2235 C CA . TYR A 1 293 ? 9.798 15.518 -20.163 1.00 91.50 293 TYR A CA 1
ATOM 2236 C C . TYR A 1 293 ? 10.205 16.843 -20.814 1.00 91.50 293 TYR A C 1
ATOM 2238 O O . TYR A 1 293 ? 10.853 17.684 -20.189 1.00 91.50 293 TYR A O 1
ATOM 2246 N N . ASP A 1 294 ? 9.825 17.036 -22.071 1.00 89.50 294 ASP A N 1
ATOM 2247 C CA . ASP A 1 294 ? 10.016 18.282 -22.803 1.00 89.50 294 ASP A CA 1
ATOM 2248 C C . ASP A 1 294 ? 8.740 19.133 -22.735 1.00 89.50 294 ASP A C 1
ATOM 2250 O O . ASP A 1 294 ? 7.748 18.853 -23.408 1.00 89.50 294 ASP A O 1
ATOM 2254 N N . GLU A 1 295 ? 8.773 20.208 -21.940 1.00 86.50 295 GLU A N 1
ATOM 2255 C CA . GLU A 1 295 ? 7.648 21.141 -21.800 1.00 86.50 295 GLU A CA 1
ATOM 2256 C C . GLU A 1 295 ? 7.329 21.929 -23.084 1.00 86.50 295 GLU A C 1
ATOM 2258 O O . GLU A 1 295 ? 6.210 22.424 -23.225 1.00 86.50 295 GLU A O 1
ATOM 2263 N N . GLU A 1 296 ? 8.281 22.093 -24.015 1.00 85.31 296 GLU A N 1
ATOM 2264 C CA . GLU A 1 296 ? 8.029 22.815 -25.271 1.00 85.31 296 GLU A CA 1
ATOM 2265 C C . GLU A 1 296 ? 7.142 21.990 -26.207 1.00 85.31 296 GLU A C 1
ATOM 2267 O O . GLU A 1 296 ? 6.255 22.538 -26.869 1.00 85.31 296 GLU A O 1
ATOM 2272 N N . THR A 1 297 ? 7.374 20.679 -26.246 1.00 84.50 297 THR A N 1
ATOM 2273 C CA . THR A 1 297 ? 6.635 19.748 -27.105 1.00 84.50 297 THR A CA 1
ATOM 2274 C C . THR A 1 297 ? 5.493 19.036 -26.380 1.00 84.50 297 THR A C 1
ATOM 2276 O O . THR A 1 297 ? 4.563 18.575 -27.036 1.00 84.50 297 THR A O 1
ATOM 2279 N N . GLY A 1 298 ? 5.506 19.005 -25.044 1.00 86.94 298 GLY A N 1
ATOM 2280 C CA . GLY A 1 298 ? 4.551 18.246 -24.236 1.00 86.94 298 GLY A CA 1
ATOM 2281 C C . GLY A 1 298 ? 4.773 16.736 -24.337 1.00 86.94 298 GLY A C 1
ATOM 2282 O O . GLY A 1 298 ? 3.809 15.967 -24.330 1.00 86.94 298 GLY A O 1
ATOM 2283 N N . CYS A 1 299 ? 6.029 16.316 -24.517 1.00 91.25 299 CYS A N 1
ATOM 2284 C CA . CYS A 1 299 ? 6.387 14.931 -24.800 1.00 91.25 299 CYS A CA 1
ATOM 2285 C C . CYS A 1 299 ? 7.392 14.380 -23.793 1.00 91.25 299 CYS A C 1
ATOM 2287 O O . CYS A 1 299 ? 8.368 15.039 -23.445 1.00 91.25 299 CYS A O 1
ATOM 2289 N N . GLN A 1 300 ? 7.197 13.127 -23.391 1.00 92.38 300 GLN A N 1
ATOM 2290 C CA . GLN A 1 300 ? 8.253 12.322 -22.793 1.00 92.38 300 GLN A CA 1
ATOM 2291 C C . GLN A 1 300 ? 9.232 11.926 -23.896 1.00 92.38 300 GLN A C 1
ATOM 2293 O O . GLN A 1 300 ? 8.816 11.324 -24.883 1.00 92.38 300 GLN A O 1
ATOM 2298 N N . VAL A 1 301 ? 10.507 12.263 -23.737 1.00 94.38 301 VAL A N 1
ATOM 2299 C CA . VAL A 1 301 ? 11.574 11.999 -24.703 1.00 94.38 301 VAL A CA 1
ATOM 2300 C C . VAL A 1 301 ? 12.576 11.023 -24.109 1.00 94.38 301 VAL A C 1
ATOM 2302 O O . VAL A 1 301 ? 13.052 11.214 -22.994 1.00 94.38 301 VAL A O 1
ATOM 2305 N N . ASP A 1 302 ? 12.933 10.020 -24.898 1.00 94.12 302 ASP A N 1
ATOM 2306 C CA . ASP A 1 302 ? 13.954 9.025 -24.613 1.00 94.12 302 ASP A CA 1
ATOM 2307 C C . ASP A 1 302 ? 15.116 9.190 -25.599 1.00 94.12 302 ASP A C 1
ATOM 2309 O O . ASP A 1 302 ? 14.909 9.270 -26.808 1.00 94.12 302 ASP A O 1
ATOM 2313 N N . GLU A 1 303 ? 16.344 9.234 -25.094 1.00 94.12 303 GLU A N 1
ATOM 2314 C CA . GLU A 1 303 ? 17.586 9.276 -25.864 1.00 94.12 303 GLU A CA 1
ATOM 2315 C C . GLU A 1 303 ? 18.431 8.043 -25.528 1.00 94.12 303 GLU A C 1
ATOM 2317 O O . GLU A 1 303 ? 18.586 7.677 -24.359 1.00 94.12 303 GLU A O 1
ATOM 2322 N N . HIS A 1 304 ? 19.003 7.406 -26.544 1.00 91.50 304 HIS A N 1
ATOM 2323 C CA . HIS A 1 304 ? 19.868 6.238 -26.398 1.00 91.50 304 HIS A CA 1
ATOM 2324 C C . HIS A 1 304 ? 21.309 6.550 -26.831 1.00 91.50 304 HIS A C 1
ATOM 2326 O O . HIS A 1 304 ? 21.558 7.438 -27.648 1.00 91.50 304 HIS A O 1
ATOM 2332 N N . ASP A 1 305 ? 22.271 5.786 -26.308 1.00 90.31 305 ASP A N 1
ATOM 2333 C CA . ASP A 1 305 ? 23.710 5.934 -26.582 1.00 90.31 305 ASP A CA 1
ATOM 2334 C C . ASP A 1 305 ? 24.073 5.803 -28.068 1.00 90.31 305 ASP A C 1
ATOM 2336 O O . ASP A 1 305 ? 25.021 6.423 -28.552 1.00 90.31 305 ASP A O 1
ATOM 2340 N N . ASP A 1 306 ? 23.292 5.018 -28.813 1.00 88.38 306 ASP A N 1
ATOM 2341 C CA . ASP A 1 306 ? 23.463 4.856 -30.256 1.00 88.38 306 ASP A CA 1
ATOM 2342 C C . ASP A 1 306 ? 23.061 6.107 -31.056 1.00 88.38 306 ASP A C 1
ATOM 2344 O O . ASP A 1 306 ? 23.332 6.177 -32.254 1.00 88.38 306 ASP A O 1
ATOM 2348 N N . GLY A 1 307 ? 22.487 7.114 -30.393 1.00 87.31 307 GLY A N 1
ATOM 2349 C CA . GLY A 1 307 ? 22.008 8.359 -30.976 1.00 87.31 307 GLY A CA 1
ATOM 2350 C C . GLY A 1 307 ? 20.534 8.329 -31.368 1.00 87.31 307 GLY A C 1
ATOM 2351 O O . GLY A 1 307 ? 20.016 9.382 -31.739 1.00 87.31 307 GLY A O 1
ATOM 2352 N N . SER A 1 308 ? 19.864 7.174 -31.271 1.00 91.69 308 SER A N 1
ATOM 2353 C CA . SER A 1 308 ? 18.426 7.073 -31.510 1.00 91.69 308 SER A CA 1
ATOM 2354 C C . SER A 1 308 ? 17.630 7.759 -30.406 1.00 91.69 308 SER A C 1
ATOM 2356 O O . SER A 1 308 ? 18.077 7.886 -29.259 1.00 91.69 308 SER A O 1
ATOM 2358 N N . LYS A 1 309 ? 16.441 8.236 -30.770 1.00 94.00 309 LYS A N 1
ATOM 2359 C CA . LYS A 1 309 ? 15.556 8.959 -29.862 1.00 94.00 309 LYS A CA 1
ATOM 2360 C C . LYS A 1 309 ? 14.104 8.600 -30.117 1.00 94.00 309 LYS A C 1
ATOM 2362 O O . LYS A 1 309 ? 13.729 8.291 -31.242 1.00 94.00 309 LYS A O 1
ATOM 2367 N N . SER A 1 310 ? 13.265 8.703 -29.104 1.00 92.94 310 SER A N 1
ATOM 2368 C CA . SER A 1 310 ? 11.815 8.642 -29.276 1.00 92.94 310 SER A CA 1
ATOM 2369 C C . SER A 1 310 ? 11.115 9.667 -28.420 1.00 92.94 310 SER A C 1
ATOM 2371 O O . SER A 1 310 ? 11.633 10.060 -27.383 1.00 92.94 310 SER A O 1
ATOM 2373 N N . GLY A 1 311 ? 9.922 10.072 -28.839 1.00 92.62 311 GLY A N 1
ATOM 2374 C CA . GLY A 1 311 ? 9.052 10.923 -28.047 1.00 92.62 311 GLY A CA 1
ATOM 2375 C C . GLY A 1 311 ? 7.618 10.418 -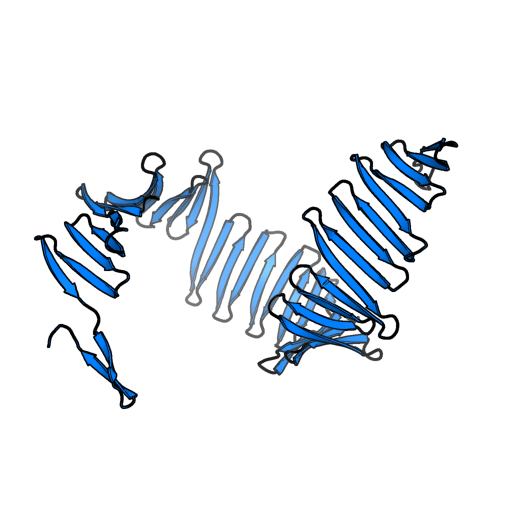28.035 1.00 92.62 311 GLY A C 1
ATOM 2376 O O . GLY A 1 311 ? 7.111 9.967 -29.061 1.00 92.62 311 GLY A O 1
ATOM 2377 N N . TRP A 1 312 ? 6.970 10.520 -26.880 1.00 91.81 312 TRP A N 1
ATOM 2378 C CA . TRP A 1 312 ? 5.553 10.231 -26.672 1.00 91.81 312 TRP A CA 1
ATOM 2379 C C . TRP A 1 312 ? 4.876 11.433 -26.027 1.00 91.81 312 TRP A C 1
ATOM 2381 O O . TRP A 1 312 ? 5.243 11.837 -24.926 1.00 91.81 312 TRP A O 1
ATOM 2391 N N . CYS A 1 313 ? 3.901 12.008 -26.718 1.00 92.12 313 CYS A N 1
ATOM 2392 C CA . CYS A 1 313 ? 3.297 13.286 -26.372 1.00 92.12 313 CYS A CA 1
ATOM 2393 C C . CYS A 1 313 ? 1.918 13.116 -25.731 1.00 92.12 313 CYS A C 1
ATOM 2395 O O . CYS A 1 313 ? 1.195 12.158 -26.012 1.00 92.12 313 CYS A O 1
ATOM 2397 N N . GLU A 1 314 ? 1.526 14.066 -24.879 1.00 87.94 314 GLU A N 1
ATOM 2398 C CA . GLU A 1 314 ? 0.224 14.035 -24.191 1.00 87.94 314 GLU A CA 1
ATOM 2399 C C . GLU A 1 314 ? -0.972 14.098 -25.154 1.00 87.94 314 GLU A C 1
ATOM 2401 O O . GLU A 1 314 ? -2.057 13.603 -24.846 1.00 87.94 314 GLU A O 1
ATOM 2406 N N . ASP A 1 315 ? -0.783 14.678 -26.341 1.00 84.19 315 ASP A N 1
ATOM 2407 C CA . ASP A 1 315 ? -1.795 14.733 -27.399 1.00 84.19 315 ASP A CA 1
ATOM 2408 C C . ASP A 1 315 ? -1.983 13.394 -28.140 1.00 84.19 315 ASP A C 1
ATOM 2410 O O . ASP A 1 315 ? -2.799 13.303 -29.060 1.00 84.19 315 ASP A O 1
ATOM 2414 N N . GLY A 1 316 ? -1.253 12.352 -27.727 1.00 82.31 316 GLY A N 1
ATOM 2415 C CA . GLY A 1 316 ? -1.272 11.016 -28.312 1.00 82.31 316 GLY A CA 1
ATOM 2416 C C . GLY A 1 316 ? -0.385 10.869 -29.545 1.00 82.31 316 GLY A C 1
ATOM 2417 O O . GLY A 1 316 ? -0.339 9.779 -30.120 1.00 82.31 316 GLY A O 1
ATOM 2418 N N . THR A 1 317 ? 0.304 11.930 -29.973 1.00 88.88 317 THR A N 1
ATOM 2419 C CA . THR A 1 317 ? 1.324 11.831 -31.016 1.00 88.88 317 THR A CA 1
ATOM 2420 C C . THR A 1 317 ? 2.600 11.208 -30.460 1.00 88.88 317 THR A C 1
ATOM 2422 O O . THR A 1 317 ? 2.868 11.217 -29.257 1.00 88.88 317 THR A O 1
ATOM 2425 N N . GLY A 1 318 ? 3.400 10.630 -31.345 1.00 90.38 318 GLY A N 1
ATOM 2426 C CA . GLY A 1 318 ? 4.699 10.094 -30.985 1.00 90.38 318 GLY A CA 1
ATOM 2427 C C . GLY A 1 318 ? 5.638 10.076 -32.172 1.00 90.38 318 GLY A C 1
ATOM 2428 O O . GLY A 1 318 ? 5.233 10.255 -33.321 1.00 90.38 318 GLY A O 1
ATOM 2429 N N . TRP A 1 319 ? 6.913 9.867 -31.905 1.00 92.50 319 TRP A N 1
ATOM 2430 C CA . TRP A 1 319 ? 7.926 9.778 -32.941 1.00 92.50 319 TRP A CA 1
ATOM 2431 C C . TRP A 1 319 ? 9.090 8.904 -32.495 1.00 92.50 319 TRP A C 1
ATOM 2433 O O . TRP A 1 319 ? 9.322 8.696 -31.305 1.00 92.50 319 TRP A O 1
ATOM 2443 N N . TRP A 1 320 ? 9.818 8.389 -33.474 1.00 91.81 320 TRP A N 1
ATOM 2444 C CA . TRP A 1 320 ? 11.072 7.681 -33.299 1.00 91.81 320 TRP A CA 1
ATOM 2445 C C . TRP A 1 320 ? 12.061 8.172 -34.356 1.00 91.81 320 TRP A C 1
ATOM 2447 O O . TRP A 1 320 ? 11.699 8.344 -35.516 1.00 91.81 320 TRP A O 1
ATOM 2457 N N . GLU A 1 321 ? 13.294 8.438 -33.952 1.00 93.88 321 GLU A N 1
ATOM 2458 C CA . GLU A 1 321 ? 14.398 8.874 -34.798 1.00 93.88 321 GLU A CA 1
ATOM 2459 C C . GLU A 1 321 ? 15.543 7.868 -34.668 1.00 93.88 321 GLU A C 1
ATOM 2461 O O . GLU A 1 321 ? 15.976 7.553 -33.556 1.00 93.88 321 GLU A O 1
ATOM 2466 N N . ASP A 1 322 ? 16.028 7.352 -35.799 1.00 91.06 322 ASP A N 1
ATOM 2467 C CA . ASP A 1 322 ? 17.195 6.470 -35.818 1.00 91.06 322 ASP A CA 1
ATOM 2468 C C . ASP A 1 322 ? 18.513 7.226 -35.578 1.00 91.06 322 ASP A C 1
ATOM 2470 O O . ASP A 1 322 ? 18.581 8.455 -35.581 1.00 91.06 322 ASP A O 1
ATOM 2474 N N . ALA A 1 323 ? 19.602 6.477 -35.397 1.00 89.38 323 ALA A N 1
ATOM 2475 C CA . ALA A 1 323 ? 20.943 7.030 -35.197 1.00 89.38 323 ALA A CA 1
ATOM 2476 C C . ALA A 1 323 ? 21.450 7.875 -36.387 1.00 89.38 323 ALA A C 1
ATOM 2478 O O . ALA A 1 323 ? 22.383 8.675 -36.256 1.00 89.38 323 ALA A O 1
ATOM 2479 N N . GLU A 1 324 ? 20.867 7.688 -37.572 1.00 90.12 324 GLU A N 1
ATOM 2480 C CA . GLU A 1 324 ? 21.170 8.420 -38.795 1.00 90.12 324 GLU A CA 1
ATOM 2481 C C . GLU A 1 324 ? 20.317 9.693 -38.971 1.00 90.12 324 GLU A C 1
ATOM 2483 O O . GLU A 1 324 ? 20.563 10.462 -39.913 1.00 90.12 324 GLU A O 1
ATOM 2488 N N . GLY A 1 325 ? 19.373 9.951 -38.059 1.00 85.44 325 GLY A N 1
ATOM 2489 C CA . GLY A 1 325 ? 18.472 11.102 -38.062 1.00 85.44 325 GLY A CA 1
ATOM 2490 C C . GLY A 1 325 ? 17.242 10.933 -38.961 1.00 85.44 325 GLY A C 1
ATOM 2491 O O . GLY A 1 325 ? 16.660 11.929 -39.402 1.00 85.44 325 GLY A O 1
ATOM 2492 N N . VAL A 1 326 ? 16.873 9.701 -39.319 1.00 89.38 326 VAL A N 1
ATOM 2493 C CA . VAL A 1 326 ? 15.622 9.401 -40.022 1.00 89.38 326 VAL A CA 1
ATOM 2494 C C . VAL A 1 326 ? 14.508 9.280 -38.994 1.00 89.38 326 VAL A C 1
ATOM 2496 O O . VAL A 1 326 ? 14.521 8.390 -38.149 1.00 89.38 326 VAL A O 1
ATOM 2499 N N . GLN A 1 327 ? 13.533 10.179 -39.097 1.00 89.25 327 GLN A N 1
ATOM 2500 C CA . GLN A 1 327 ? 12.411 10.255 -38.172 1.00 89.25 327 GLN A CA 1
ATOM 2501 C C . GLN A 1 327 ? 11.144 9.637 -38.774 1.00 89.25 327 GLN A C 1
ATOM 2503 O O . GLN A 1 327 ? 10.725 9.994 -39.880 1.00 89.25 327 GLN A O 1
ATOM 2508 N N . GLU A 1 328 ? 10.510 8.759 -38.006 1.00 87.00 328 GLU A N 1
ATOM 2509 C CA . GLU A 1 328 ? 9.156 8.255 -38.210 1.00 87.00 328 GLU A CA 1
ATOM 2510 C C . GLU A 1 328 ? 8.247 8.846 -37.125 1.00 87.00 328 GLU A C 1
ATOM 2512 O O . GLU A 1 328 ? 8.619 8.922 -35.955 1.00 87.00 328 GLU A O 1
ATOM 2517 N N . SER A 1 329 ? 7.062 9.315 -37.506 1.00 88.19 329 SER A N 1
ATOM 2518 C CA . SER A 1 329 ? 6.095 9.924 -36.588 1.00 88.19 329 SER A CA 1
ATOM 2519 C C . SER A 1 329 ? 4.747 9.237 -36.701 1.00 88.19 329 SER A C 1
ATOM 2521 O O . SER A 1 329 ? 4.355 8.824 -37.790 1.00 88.19 329 SER A O 1
ATOM 2523 N N . TRP A 1 330 ? 4.018 9.199 -35.597 1.00 86.31 330 TRP A N 1
ATOM 2524 C CA . TRP A 1 330 ? 2.693 8.612 -35.481 1.00 86.31 330 TRP A CA 1
ATOM 2525 C C . TRP A 1 330 ? 1.761 9.654 -34.867 1.00 86.31 330 TRP A C 1
ATOM 2527 O O . TRP A 1 330 ? 2.133 10.355 -33.925 1.00 86.31 330 TRP A O 1
ATOM 2537 N N . ALA A 1 331 ? 0.542 9.747 -35.383 1.00 85.19 331 ALA A N 1
ATOM 2538 C CA . ALA A 1 331 ? -0.500 10.598 -34.827 1.00 85.19 331 ALA A CA 1
ATOM 2539 C C . ALA A 1 331 ? -1.759 9.764 -34.562 1.00 85.19 331 ALA A C 1
ATOM 2541 O O . ALA A 1 331 ? -2.027 8.811 -35.303 1.00 85.19 331 ALA A O 1
ATOM 2542 N N . PRO A 1 332 ? -2.550 10.103 -33.531 1.00 81.62 332 PRO A N 1
ATOM 2543 C CA . PRO A 1 332 ? -3.831 9.453 -33.324 1.00 81.62 332 PRO A CA 1
ATOM 2544 C C . PRO A 1 332 ? -4.775 9.785 -34.492 1.00 81.62 332 PRO A C 1
ATOM 2546 O O . PRO A 1 332 ? -4.656 10.857 -35.099 1.00 81.62 332 PRO A O 1
ATOM 2549 N N . PRO A 1 333 ? -5.727 8.895 -34.819 1.00 84.31 333 PRO A N 1
ATOM 2550 C CA . PRO A 1 333 ? -6.681 9.168 -35.880 1.00 84.31 333 PRO A CA 1
ATOM 2551 C C . PRO A 1 333 ? -7.538 10.394 -35.555 1.00 84.31 333 PRO A C 1
ATOM 2553 O O . PRO A 1 333 ? -7.932 10.635 -34.412 1.00 84.31 333 PRO A O 1
ATOM 2556 N N . VAL A 1 334 ? -7.875 11.159 -36.590 1.00 85.44 334 VAL A N 1
ATOM 2557 C CA . VAL A 1 334 ? -8.825 12.265 -36.480 1.00 85.44 334 VAL A CA 1
ATOM 2558 C C . VAL A 1 334 ? -10.234 11.689 -36.436 1.00 85.44 334 VAL A C 1
ATOM 2560 O O . VAL A 1 334 ? -10.741 11.207 -37.451 1.00 85.44 334 VAL A O 1
ATOM 2563 N N . TYR A 1 335 ? -10.863 11.778 -35.266 1.00 87.19 335 TYR A N 1
ATOM 2564 C CA . TYR A 1 335 ? -12.250 11.377 -35.059 1.00 87.19 335 TYR A CA 1
ATOM 2565 C C . TYR A 1 335 ? -13.227 12.438 -35.582 1.00 87.19 335 TYR A C 1
ATOM 2567 O O . TYR A 1 335 ? -13.103 13.633 -35.296 1.00 87.19 335 TYR A O 1
ATOM 2575 N N . SER A 1 336 ? -14.259 11.998 -36.294 1.00 89.56 336 SER A N 1
ATOM 2576 C CA . SER A 1 336 ? -15.395 12.827 -36.696 1.00 89.56 336 SER A CA 1
ATOM 2577 C C . SER A 1 336 ? -16.707 12.061 -36.555 1.00 89.56 336 SER A C 1
ATOM 2579 O O . SER A 1 336 ? -16.733 10.842 -36.674 1.00 89.56 336 SER A O 1
ATOM 2581 N N . TYR A 1 337 ? -17.797 12.778 -36.283 1.00 89.38 337 TYR A N 1
ATOM 2582 C CA . TYR A 1 337 ? -19.138 12.207 -36.174 1.00 89.38 337 TYR A CA 1
ATOM 2583 C C . TYR A 1 337 ? -20.113 13.003 -37.039 1.00 89.38 337 TYR A C 1
ATOM 2585 O O . TYR A 1 337 ? -20.184 14.231 -36.936 1.00 89.38 337 TYR A O 1
ATOM 2593 N N . ASP A 1 338 ? -20.855 12.297 -37.884 1.00 89.31 338 ASP A N 1
ATOM 2594 C CA . ASP A 1 338 ? -21.884 12.847 -38.756 1.00 89.31 338 ASP A CA 1
ATOM 2595 C C . ASP A 1 338 ? -23.274 12.537 -38.179 1.00 89.31 338 ASP A C 1
ATOM 2597 O O . ASP A 1 338 ? -23.728 11.390 -38.171 1.00 89.31 338 ASP A O 1
ATOM 2601 N N . GLU A 1 339 ? -23.957 13.579 -37.690 1.00 84.44 339 GLU A N 1
ATOM 2602 C CA . GLU A 1 339 ? -25.311 13.488 -37.121 1.00 84.44 339 GLU A CA 1
ATOM 2603 C C . GLU A 1 339 ? -26.399 13.148 -38.156 1.00 84.44 339 GLU A C 1
ATOM 2605 O O . GLU A 1 339 ? -27.468 12.669 -37.776 1.00 84.44 339 GLU A O 1
ATOM 2610 N N . GLU A 1 340 ? -26.177 13.416 -39.447 1.00 81.75 340 GLU A N 1
ATOM 2611 C CA . GLU A 1 340 ? -27.154 13.137 -40.506 1.00 81.75 340 GLU A CA 1
ATOM 2612 C C . GLU A 1 340 ? -27.153 11.648 -40.869 1.00 81.75 340 GLU A C 1
ATOM 2614 O O . GLU A 1 340 ? -28.216 11.067 -41.110 1.00 81.75 340 GLU A O 1
ATOM 2619 N N . THR A 1 341 ? -25.977 11.017 -40.871 1.00 80.50 341 THR A N 1
ATOM 2620 C CA . THR A 1 341 ? -25.820 9.591 -41.171 1.00 80.50 341 THR A CA 1
ATOM 2621 C C . THR A 1 341 ? -25.742 8.702 -39.932 1.00 80.50 341 THR A C 1
ATOM 2623 O O . THR A 1 341 ? -25.894 7.490 -40.072 1.00 80.50 341 THR A O 1
ATOM 2626 N N . GLY A 1 342 ? -25.522 9.270 -38.741 1.00 84.44 342 GLY A N 1
ATOM 2627 C CA . GLY A 1 342 ? -25.286 8.512 -37.506 1.00 84.44 342 GLY A CA 1
ATOM 2628 C C . GLY A 1 342 ? -24.007 7.678 -37.587 1.00 84.44 342 GLY A C 1
ATOM 2629 O O . GLY A 1 342 ? -23.997 6.525 -37.165 1.00 84.44 342 GLY A O 1
ATOM 2630 N N . CYS A 1 343 ? -22.965 8.220 -38.225 1.00 89.38 343 CYS A N 1
ATOM 2631 C CA . CYS A 1 343 ? -21.707 7.513 -38.462 1.00 89.38 343 CYS A CA 1
ATOM 2632 C C . CYS A 1 343 ? -20.532 8.263 -37.841 1.00 89.38 343 CYS A C 1
ATOM 2634 O O . CYS A 1 343 ? -20.435 9.484 -37.949 1.00 89.38 343 CYS A O 1
ATOM 2636 N N . SER A 1 344 ? -19.624 7.510 -37.239 1.00 91.81 344 SER A N 1
ATOM 2637 C CA . SER A 1 344 ? -18.342 7.966 -36.719 1.00 91.81 344 SER A CA 1
ATOM 2638 C C . SER A 1 344 ? -17.219 7.514 -37.642 1.00 91.81 344 SER A C 1
ATOM 2640 O O . SER A 1 344 ? -17.239 6.376 -38.102 1.00 91.81 344 SER A O 1
ATOM 2642 N N . THR A 1 345 ? -16.234 8.372 -37.888 1.00 90.88 345 THR A N 1
ATOM 2643 C CA . THR A 1 345 ? -15.086 8.097 -38.757 1.00 90.88 345 THR A CA 1
ATOM 2644 C C . THR A 1 345 ? -13.783 8.453 -38.059 1.00 90.88 345 THR A C 1
ATOM 2646 O O . THR A 1 345 ? -13.590 9.611 -37.689 1.00 90.88 345 THR A O 1
ATOM 2649 N N . ASP A 1 346 ? -12.871 7.487 -37.993 1.00 90.94 346 ASP A N 1
ATOM 2650 C CA . ASP A 1 346 ? -11.455 7.677 -37.686 1.00 90.94 346 ASP A CA 1
ATOM 2651 C C . ASP A 1 346 ? -10.667 7.808 -38.991 1.00 90.94 346 ASP A C 1
ATOM 2653 O O . ASP A 1 346 ? -10.719 6.923 -39.847 1.00 90.94 346 ASP A O 1
ATOM 2657 N N . SER A 1 347 ? -9.952 8.920 -39.162 1.00 87.56 347 SER A N 1
ATOM 2658 C CA . SER A 1 347 ? -9.074 9.157 -40.318 1.00 87.56 347 SER A CA 1
ATOM 2659 C C . SER A 1 347 ? -7.611 9.115 -39.897 1.00 87.56 347 SER A C 1
ATOM 2661 O O . SER A 1 347 ? -7.210 9.869 -39.012 1.00 87.56 347 SER A O 1
ATOM 2663 N N . TYR A 1 348 ? -6.821 8.268 -40.545 1.00 85.81 348 TYR A N 1
ATOM 2664 C CA . TYR A 1 348 ? -5.400 8.077 -40.261 1.00 85.81 348 TYR A CA 1
ATOM 2665 C C . TYR A 1 348 ? -4.533 8.933 -41.200 1.00 85.81 348 TYR A C 1
ATOM 2667 O O . TYR A 1 348 ? -4.988 9.398 -42.249 1.00 85.81 348 TYR A O 1
ATOM 2675 N N . ASP A 1 349 ? -3.281 9.185 -40.816 1.00 80.19 349 ASP A N 1
ATOM 2676 C CA . ASP A 1 349 ? -2.359 10.036 -41.583 1.00 80.19 349 ASP A CA 1
ATOM 2677 C C . ASP A 1 349 ? -1.865 9.375 -42.883 1.00 80.19 349 ASP A C 1
ATOM 2679 O O . ASP A 1 349 ? -1.558 10.066 -43.857 1.00 80.19 349 ASP A O 1
ATOM 2683 N N . ASP A 1 350 ? -1.880 8.041 -42.925 1.00 80.62 350 ASP A N 1
ATOM 2684 C CA . ASP A 1 350 ? -1.596 7.214 -44.099 1.00 80.62 350 ASP A CA 1
ATOM 2685 C C . ASP A 1 350 ? -2.665 7.326 -45.205 1.00 80.62 350 ASP A C 1
ATOM 2687 O O . ASP A 1 350 ? -2.503 6.769 -46.292 1.00 80.62 350 ASP A O 1
ATOM 2691 N N . GLY A 1 351 ? -3.739 8.084 -44.951 1.00 80.62 351 GLY A N 1
ATOM 2692 C CA . GLY A 1 351 ? -4.850 8.309 -45.870 1.00 80.62 351 GLY A CA 1
ATOM 2693 C C . GLY A 1 351 ? -5.957 7.261 -45.776 1.00 80.62 351 GLY A C 1
ATOM 2694 O O . GLY A 1 351 ? -6.955 7.388 -46.487 1.00 80.62 351 GLY A O 1
ATOM 2695 N N . THR A 1 352 ? -5.818 6.255 -44.909 1.00 88.12 352 THR A N 1
ATOM 2696 C CA . THR A 1 352 ? -6.886 5.298 -44.626 1.00 88.12 352 THR A CA 1
ATOM 2697 C C . THR A 1 352 ? -7.930 5.902 -43.687 1.00 88.12 352 THR A C 1
ATOM 2699 O O . THR A 1 352 ? -7.670 6.837 -42.925 1.00 88.12 352 THR A O 1
ATOM 2702 N N . SER A 1 353 ? -9.153 5.380 -43.732 1.00 89.19 353 SER A N 1
ATOM 2703 C CA . SER A 1 353 ? -10.174 5.723 -42.742 1.00 89.19 353 SER A CA 1
ATOM 2704 C C . SER A 1 353 ? -11.052 4.534 -42.398 1.00 89.19 353 SER A C 1
ATOM 2706 O O . SER A 1 353 ? -11.312 3.658 -43.226 1.00 89.19 353 SER A O 1
ATOM 2708 N N . PHE A 1 354 ? -11.524 4.511 -41.158 1.00 90.81 354 PHE A N 1
ATOM 2709 C CA . PHE A 1 354 ? -12.474 3.527 -40.674 1.00 90.81 354 PHE A CA 1
ATOM 2710 C C . PHE A 1 354 ? -13.724 4.250 -40.191 1.00 90.81 354 PHE A C 1
ATOM 2712 O O . PHE A 1 354 ? -13.659 5.106 -39.317 1.00 90.81 354 PHE A O 1
ATOM 2719 N N . THR A 1 355 ? -14.868 3.926 -40.781 1.00 91.19 355 THR A N 1
ATOM 2720 C CA . THR A 1 355 ? -16.167 4.496 -40.425 1.00 91.19 355 THR A CA 1
ATOM 2721 C C . THR A 1 355 ? -17.071 3.410 -39.873 1.00 91.19 355 THR A C 1
ATOM 2723 O O . THR A 1 355 ? -17.152 2.321 -40.437 1.00 91.19 355 THR A O 1
ATOM 2726 N N . TRP A 1 356 ? -17.792 3.707 -38.803 1.00 91.75 356 TRP A N 1
ATOM 2727 C CA . TRP A 1 356 ? -18.806 2.838 -38.227 1.00 91.75 356 TRP A CA 1
ATOM 2728 C C . TRP A 1 356 ? -20.083 3.627 -37.973 1.00 91.75 356 TRP A C 1
ATOM 2730 O O . TRP A 1 356 ? -20.046 4.770 -37.529 1.00 91.75 356 TRP A O 1
ATOM 2740 N N . CYS A 1 357 ? -21.219 3.018 -38.280 1.00 90.12 357 CYS A N 1
ATOM 2741 C CA . CYS A 1 357 ? -22.526 3.655 -38.213 1.00 90.12 357 CYS A CA 1
ATOM 2742 C C . CYS A 1 357 ? -23.426 2.968 -37.185 1.00 90.12 357 CYS A C 1
ATOM 2744 O O . CYS A 1 357 ? -23.322 1.761 -36.959 1.00 90.12 357 CYS A O 1
ATOM 2746 N N . ASP A 1 358 ? -24.370 3.717 -36.617 1.00 85.62 358 ASP A N 1
ATOM 2747 C CA . ASP A 1 358 ? -25.349 3.218 -35.640 1.00 85.62 358 ASP A CA 1
ATOM 2748 C C . ASP A 1 358 ? -26.252 2.105 -36.201 1.00 85.62 358 ASP A C 1
ATOM 2750 O O . ASP A 1 358 ? -26.791 1.281 -35.460 1.00 85.62 358 ASP A O 1
ATOM 2754 N N . ASP A 1 359 ? -26.411 2.052 -37.525 1.00 81.44 359 ASP A N 1
ATOM 2755 C CA . ASP A 1 359 ? -27.121 0.979 -38.227 1.00 81.44 359 ASP A CA 1
ATOM 2756 C C . ASP A 1 359 ? -26.294 -0.315 -38.379 1.00 81.44 359 ASP A C 1
ATOM 2758 O O . ASP A 1 359 ? -26.754 -1.285 -38.988 1.00 81.44 359 ASP A O 1
ATOM 2762 N N . GLY A 1 360 ? -25.093 -0.344 -37.794 1.00 79.06 360 GLY A N 1
ATOM 2763 C CA . GLY A 1 360 ? -24.174 -1.474 -37.761 1.00 79.06 360 GLY A CA 1
ATOM 2764 C C . GLY A 1 360 ? -23.307 -1.619 -39.010 1.00 79.06 360 GLY A C 1
ATOM 2765 O O . GLY A 1 360 ? -22.556 -2.592 -39.093 1.00 79.06 360 GLY A O 1
ATOM 2766 N N . ARG A 1 361 ? -23.392 -0.695 -39.980 1.00 85.25 361 ARG A N 1
ATOM 2767 C CA . ARG A 1 361 ? -22.483 -0.669 -41.133 1.00 85.25 361 ARG A CA 1
ATOM 2768 C C . ARG A 1 361 ? -21.079 -0.254 -40.715 1.00 85.25 361 ARG A C 1
ATOM 2770 O O . ARG A 1 361 ? -20.911 0.675 -39.926 1.00 85.25 361 ARG A O 1
ATOM 2777 N N . THR A 1 362 ? -20.077 -0.903 -41.298 1.00 87.62 362 THR A N 1
ATOM 2778 C CA . THR A 1 362 ? -18.677 -0.488 -41.196 1.00 87.62 362 THR A CA 1
ATOM 2779 C C . THR A 1 362 ? -18.089 -0.282 -42.585 1.00 87.62 362 THR A C 1
ATOM 2781 O O . THR A 1 362 ? -18.373 -1.031 -43.517 1.00 87.62 362 THR A O 1
ATOM 2784 N N . ILE A 1 363 ? -17.302 0.774 -42.749 1.00 89.62 363 ILE A N 1
ATOM 2785 C CA . ILE A 1 363 ? -16.701 1.166 -44.020 1.00 89.62 363 ILE A CA 1
ATOM 2786 C C . ILE A 1 363 ? -15.215 1.372 -43.774 1.00 89.62 363 ILE A C 1
ATOM 2788 O O . ILE A 1 363 ? -14.831 2.201 -42.954 1.00 89.62 363 ILE A O 1
ATOM 2792 N N . TRP A 1 364 ? -14.384 0.638 -44.496 1.00 89.69 364 TRP A N 1
ATOM 2793 C CA . TRP A 1 364 ? -12.949 0.864 -44.530 1.00 89.69 364 TRP A CA 1
ATOM 2794 C C . TRP A 1 364 ? -12.574 1.506 -45.863 1.00 89.69 364 TRP A C 1
ATOM 2796 O O . TRP A 1 364 ? -12.985 1.031 -46.921 1.00 89.69 364 TRP A O 1
ATOM 2806 N N . THR A 1 365 ? -11.820 2.599 -45.814 1.00 90.31 365 THR A N 1
ATOM 2807 C CA . THR A 1 365 ? -11.262 3.256 -46.999 1.00 90.31 365 THR A CA 1
ATOM 2808 C C . THR A 1 365 ? -9.751 3.111 -46.960 1.00 90.31 365 THR A C 1
ATOM 2810 O O . THR A 1 365 ? -9.130 3.490 -45.968 1.00 90.31 365 THR A O 1
ATOM 2813 N N . ASP A 1 366 ? -9.166 2.563 -48.021 1.00 87.81 366 ASP A N 1
ATOM 2814 C CA . ASP A 1 366 ? -7.715 2.457 -48.156 1.00 87.81 366 ASP A CA 1
ATOM 2815 C C . ASP A 1 366 ? -7.070 3.796 -48.567 1.00 87.81 366 ASP A C 1
ATOM 2817 O O . ASP A 1 366 ? -7.751 4.753 -48.944 1.00 87.81 366 ASP A O 1
ATOM 2821 N N . ALA A 1 367 ? -5.737 3.854 -48.532 1.00 84.19 367 ALA A N 1
ATOM 2822 C CA . ALA A 1 367 ? -4.964 5.044 -48.892 1.00 84.19 367 ALA A CA 1
ATOM 2823 C C . ALA A 1 367 ? -5.114 5.470 -50.372 1.00 84.19 367 ALA A C 1
ATOM 2825 O O . ALA A 1 367 ? -4.867 6.627 -50.718 1.00 84.19 367 ALA A O 1
ATOM 2826 N N . ASP A 1 368 ? -5.529 4.552 -51.253 1.00 86.31 368 ASP A N 1
ATOM 2827 C CA . ASP A 1 368 ? -5.781 4.805 -52.676 1.00 86.31 368 ASP A CA 1
ATOM 2828 C C . ASP A 1 368 ? -7.240 5.253 -52.942 1.00 86.31 368 ASP A C 1
ATOM 2830 O O . ASP A 1 368 ? -7.605 5.577 -54.080 1.00 86.31 368 ASP A O 1
ATOM 2834 N N . GLY A 1 369 ? -8.076 5.316 -51.897 1.00 80.69 369 GLY A N 1
ATOM 2835 C CA . GLY A 1 369 ? -9.488 5.691 -51.951 1.00 80.69 369 GLY A CA 1
ATOM 2836 C C . GLY A 1 369 ? -10.439 4.549 -52.327 1.00 80.69 369 GLY A C 1
ATOM 2837 O O . GLY A 1 369 ? -11.596 4.806 -52.676 1.00 80.69 369 GLY A O 1
ATOM 2838 N N . THR A 1 370 ? -9.981 3.297 -52.298 1.00 87.38 370 THR A N 1
ATOM 2839 C CA . THR A 1 370 ? -10.828 2.107 -52.436 1.00 87.38 370 THR A CA 1
ATOM 2840 C C . THR A 1 370 ? -11.652 1.924 -51.171 1.00 87.38 370 THR A C 1
ATOM 2842 O O . THR A 1 370 ? -11.121 1.951 -50.066 1.00 87.38 370 THR A O 1
ATOM 2845 N N . VAL A 1 371 ? -12.955 1.706 -51.339 1.00 88.19 371 VAL A N 1
ATOM 2846 C CA . VAL A 1 371 ? -13.900 1.557 -50.231 1.00 88.19 371 VAL A CA 1
ATOM 2847 C C . VAL A 1 371 ? -14.359 0.106 -50.130 1.00 88.19 371 VAL A C 1
ATOM 2849 O O . VAL A 1 371 ? -14.912 -0.439 -51.088 1.00 88.19 371 VAL A O 1
ATOM 2852 N N . GLU A 1 372 ? -14.175 -0.492 -48.958 1.00 88.31 372 GLU A N 1
ATOM 2853 C CA . GLU A 1 372 ? -14.776 -1.761 -48.560 1.00 88.31 372 GLU A CA 1
ATOM 2854 C C . GLU A 1 372 ? -15.884 -1.500 -47.533 1.00 88.31 372 GLU A C 1
ATOM 2856 O O . GLU A 1 372 ? -15.632 -1.036 -46.424 1.00 88.31 372 GLU A O 1
ATOM 2861 N N . GLU A 1 373 ? -17.130 -1.791 -47.909 1.00 87.50 373 GLU A N 1
ATOM 2862 C CA . GLU A 1 373 ? -18.303 -1.628 -47.045 1.00 87.50 373 GLU A CA 1
ATOM 2863 C C . GLU A 1 373 ? -18.805 -2.993 -46.573 1.00 87.50 373 GLU A C 1
ATOM 2865 O O . GLU A 1 373 ? -19.089 -3.891 -47.370 1.00 87.50 373 GLU A O 1
ATOM 2870 N N . TRP A 1 374 ? -18.971 -3.117 -45.262 1.00 84.75 374 TRP A N 1
ATOM 2871 C CA . TRP A 1 374 ? -19.580 -4.252 -44.595 1.00 84.75 374 TRP A CA 1
ATOM 2872 C C . TRP A 1 374 ? -20.934 -3.838 -44.033 1.00 84.75 374 TRP A C 1
ATOM 2874 O O . TRP A 1 374 ? -21.047 -2.963 -43.175 1.00 84.75 374 TRP A O 1
ATOM 2884 N N . VAL A 1 375 ? -21.981 -4.501 -44.518 1.00 81.44 375 VAL A N 1
ATOM 2885 C CA . VAL A 1 375 ? -23.356 -4.286 -44.060 1.00 81.44 375 VAL A CA 1
ATOM 2886 C C . VAL A 1 375 ? -23.783 -5.489 -43.220 1.00 81.44 375 VAL A C 1
ATOM 2888 O O . VAL A 1 375 ? -23.664 -6.619 -43.710 1.00 81.44 375 VAL A O 1
ATOM 2891 N N . PRO A 1 376 ? -24.291 -5.287 -41.991 1.00 75.12 376 PRO A N 1
ATOM 2892 C CA . PRO A 1 376 ? -24.707 -6.385 -41.132 1.00 75.12 376 PRO A CA 1
ATOM 2893 C C . PRO A 1 376 ? -25.885 -7.151 -41.759 1.00 75.12 376 PRO A C 1
ATOM 2895 O O . PRO A 1 376 ? -26.703 -6.568 -42.481 1.00 75.12 376 PRO A O 1
ATOM 2898 N N . PRO A 1 377 ? -25.993 -8.467 -41.506 1.00 71.69 377 PRO A N 1
ATOM 2899 C CA . PRO A 1 377 ? -27.050 -9.284 -42.083 1.00 71.69 377 PRO A CA 1
ATOM 2900 C C . PRO A 1 377 ? -28.426 -8.835 -41.593 1.00 71.69 377 PRO A C 1
ATOM 2902 O O . PRO A 1 377 ? -28.625 -8.526 -40.419 1.00 71.69 377 PRO A O 1
ATOM 2905 N N . THR A 1 378 ? -29.407 -8.839 -42.493 1.00 70.81 378 THR A N 1
ATOM 2906 C CA . THR A 1 378 ? -30.779 -8.466 -42.142 1.00 70.81 378 THR A CA 1
ATOM 2907 C C . THR A 1 378 ? -31.494 -9.660 -41.519 1.00 70.81 378 THR A C 1
ATOM 2909 O O . THR A 1 378 ? -31.632 -10.707 -42.160 1.00 70.81 378 THR A O 1
ATOM 2912 N N . GLU A 1 379 ? -31.963 -9.498 -40.282 1.00 75.44 379 GLU A N 1
ATOM 2913 C CA . GLU A 1 379 ? -32.739 -10.511 -39.571 1.00 75.44 379 GLU A CA 1
ATOM 2914 C C . GLU A 1 379 ? -34.239 -10.344 -39.849 1.00 75.44 379 GLU A C 1
ATOM 2916 O O . GLU A 1 379 ? -34.831 -9.301 -39.566 1.00 75.44 379 GLU A O 1
ATOM 2921 N N . VAL A 1 380 ? -34.882 -11.387 -40.379 1.00 75.56 380 VAL A N 1
ATOM 2922 C CA . VAL A 1 380 ? -36.343 -11.446 -40.519 1.00 75.56 380 VAL A CA 1
ATOM 2923 C C . VAL A 1 380 ? -36.881 -12.637 -39.741 1.00 75.56 380 VAL A C 1
ATOM 2925 O O . VAL A 1 380 ? -36.590 -13.790 -40.065 1.00 75.56 380 VAL A O 1
ATOM 2928 N N . VAL A 1 381 ? -37.717 -12.362 -38.740 1.00 71.56 381 VAL A N 1
ATOM 2929 C CA . VAL A 1 381 ? -38.475 -13.396 -38.027 1.00 71.56 381 VAL A CA 1
ATOM 2930 C C . VAL A 1 381 ? -39.730 -13.724 -38.832 1.00 71.56 381 VAL A C 1
ATOM 2932 O O . VAL A 1 381 ? -40.646 -12.910 -38.971 1.00 71.56 381 VAL A O 1
ATOM 2935 N N . ASN A 1 382 ? -39.767 -14.928 -39.390 1.00 78.69 382 ASN A N 1
ATOM 2936 C CA . ASN A 1 382 ? -40.883 -15.429 -40.174 1.00 78.69 382 ASN A CA 1
ATOM 2937 C C . ASN A 1 382 ? -42.096 -15.734 -39.285 1.00 78.69 382 ASN A C 1
ATOM 2939 O O . ASN A 1 382 ? -41.989 -15.999 -38.087 1.00 78.69 382 ASN A O 1
ATOM 2943 N N . SER A 1 383 ? -43.284 -15.778 -39.892 1.00 74.06 383 SER A N 1
ATOM 2944 C CA . SER A 1 383 ? -44.551 -16.049 -39.193 1.00 74.06 383 SER A CA 1
ATOM 2945 C C . SER A 1 383 ? -44.641 -17.432 -38.529 1.00 74.06 383 SER A C 1
ATOM 2947 O O . SER A 1 383 ? -45.580 -17.684 -37.778 1.00 74.06 383 SER A O 1
ATOM 2949 N N . ASP A 1 384 ? -43.711 -18.339 -38.832 1.00 71.69 384 ASP A N 1
ATOM 2950 C CA . ASP A 1 384 ? -43.581 -19.663 -38.216 1.00 71.69 384 ASP A CA 1
ATOM 2951 C C . ASP A 1 384 ? -42.605 -19.690 -37.021 1.00 71.69 384 ASP A C 1
ATOM 2953 O O . ASP A 1 384 ? -42.393 -20.749 -36.432 1.00 71.69 384 ASP A O 1
ATOM 2957 N N . GLY A 1 385 ? -42.042 -18.535 -36.645 1.00 68.38 385 GLY A N 1
ATOM 2958 C CA . GLY A 1 385 ? -41.074 -18.393 -35.558 1.00 68.38 385 GLY A CA 1
ATOM 2959 C C . GLY A 1 385 ? -39.630 -18.713 -35.952 1.00 68.38 385 GLY A C 1
ATOM 2960 O O . GLY A 1 385 ? -38.768 -18.722 -35.078 1.00 68.38 385 GLY A O 1
ATOM 2961 N N . SER A 1 386 ? -39.348 -18.984 -37.232 1.00 66.81 386 SER A N 1
ATOM 2962 C CA . SER A 1 386 ? -37.978 -19.146 -37.728 1.00 66.81 386 SER A CA 1
ATOM 2963 C C . SER A 1 386 ? -37.327 -17.797 -38.035 1.00 66.81 386 SER A C 1
ATOM 2965 O O . SER A 1 386 ? -37.965 -16.898 -38.580 1.00 66.81 386 SER A O 1
ATOM 2967 N N . THR A 1 387 ? -36.040 -17.665 -37.728 1.00 71.56 387 THR A N 1
ATOM 2968 C CA . THR A 1 387 ? -35.240 -16.493 -38.093 1.00 71.56 387 THR A CA 1
ATOM 2969 C C . THR A 1 387 ? -34.510 -16.750 -39.410 1.00 71.56 387 THR A C 1
ATOM 2971 O O . THR A 1 387 ? -33.799 -17.746 -39.543 1.00 71.56 387 THR A O 1
ATOM 2974 N N . THR A 1 388 ? -34.668 -15.854 -40.385 1.00 74.56 388 THR A N 1
ATOM 2975 C CA . THR A 1 388 ? -33.873 -15.837 -41.621 1.00 74.56 388 THR A CA 1
ATOM 2976 C C . THR A 1 388 ? -32.875 -14.691 -41.564 1.00 74.56 388 THR A C 1
ATOM 2978 O O . THR A 1 388 ? -33.277 -13.533 -41.497 1.00 74.56 388 THR A O 1
ATOM 2981 N N . MET A 1 389 ? -31.586 -15.026 -41.611 1.00 71.88 389 MET A N 1
ATOM 2982 C CA . MET A 1 389 ? -30.488 -14.065 -41.735 1.00 71.88 389 MET A CA 1
ATOM 2983 C C . MET A 1 389 ? -30.098 -13.962 -43.206 1.00 71.88 389 MET A C 1
ATOM 2985 O O . MET A 1 389 ? -29.772 -14.979 -43.819 1.00 71.88 389 MET A O 1
ATOM 2989 N N . THR A 1 390 ? -30.147 -12.758 -43.772 1.00 70.38 390 THR A N 1
ATOM 2990 C CA . THR A 1 390 ? -29.720 -12.505 -45.157 1.00 70.38 390 THR A CA 1
ATOM 2991 C C . THR A 1 390 ? -28.435 -11.689 -45.139 1.00 70.38 390 THR A C 1
ATOM 2993 O O . THR A 1 390 ? -28.441 -10.566 -44.640 1.00 70.38 390 THR A O 1
ATOM 2996 N N . TRP A 1 391 ? -27.349 -12.259 -45.657 1.00 68.88 391 TRP A N 1
ATOM 2997 C CA . TRP A 1 391 ? -26.046 -11.603 -45.767 1.00 68.88 391 TRP A CA 1
ATOM 2998 C C . TRP A 1 391 ? -25.952 -10.856 -47.103 1.00 68.88 391 TRP A C 1
ATOM 3000 O O . TRP A 1 391 ? -26.584 -11.236 -48.089 1.00 68.88 391 TRP A O 1
ATOM 3010 N N . SER A 1 392 ? -25.212 -9.752 -47.122 1.00 64.62 392 SER A N 1
ATOM 3011 C CA . SER A 1 392 ? -25.090 -8.849 -48.273 1.00 64.62 392 SER A CA 1
ATOM 3012 C C . SER A 1 392 ? -24.250 -9.423 -49.428 1.00 64.62 392 SER A C 1
ATOM 3014 O O . SER A 1 392 ? -24.322 -8.900 -50.540 1.00 64.62 392 SER A O 1
ATOM 3016 N N . ASP A 1 393 ? -23.518 -10.520 -49.205 1.00 59.12 393 ASP A N 1
ATOM 3017 C CA . ASP A 1 393 ? -22.696 -11.233 -50.193 1.00 59.12 393 ASP A CA 1
ATOM 3018 C C . ASP A 1 393 ? -23.447 -12.315 -51.000 1.00 59.12 393 ASP A C 1
ATOM 3020 O O . ASP A 1 393 ? -22.905 -12.816 -51.991 1.00 59.12 393 ASP A O 1
ATOM 3024 N N . GLY A 1 394 ? -24.722 -12.576 -50.674 1.00 46.66 394 GLY A N 1
ATOM 3025 C CA . GLY A 1 394 ? -25.644 -13.398 -51.474 1.00 46.66 394 GLY A CA 1
ATOM 3026 C C . GLY A 1 394 ? -25.875 -14.813 -50.964 1.00 46.66 394 GLY A C 1
ATOM 3027 O O . GLY A 1 394 ? -24.922 -15.622 -50.971 1.00 46.66 394 GLY A O 1
#

Mean predicted aligned error: 15.38 Å

Foldseek 3Di:
DDPVPDDKDWDWDADPVQQKIKIATPLGWIKIAHPQQWIKIAGSVGKIKIWHADPVQQKIKIAIPLRWIWMAHPQQWIKTAGSVGKIKIWHQDPVQQKIWIATSLRWIKIAHPQRKIKTADSVGDIKIKGWDQDPVQQKIWIAIPLRWIWIAHPLGKIWTADSPVRDIKIKDRWDADPVQQKTKIAIPLGKIWIAHPQGKIKIAGSLRWIWIADPVQQKIKTQDSLRKIKIAHPQGWIKTADSVGDIKIWGWDADPVQQKIWIAMPLRWIWIAHPQGKIWTADSVRKIWIWHQDPVQQWTKIATSLGKIKTAHPQRKIWIAGSVGDIDIAHFFDWDADPVQQKIKTAGPLRWMWMAHPQGKIWIAHNVRDIDIAHAWDWDQDPVRDIDTHGPVD

pLDDT: mean 87.82, std 7.22, range [46.66, 96.06]

Organism: NCBI:txid408172

Sequence (394 aa):
TDEFGRTDSWTQVRDDETGCTTETRENGSSNTWCEDGTNTWADEFGNTGTSTYDQATGCSIETRSDGSSSKWCDDGTSEWTDEQGNTSVSLYNHETGCSVTTNTDGSSNTWCEDGSGSWTDADGNEQFWNEVRDDETGCTTQTYSDNSTNTWCEDGSGSWTDPHSGETISWSASVYDEETGCTTEERSDGSTNTWCDDGSNFWTNADGSTSTWDQATGCSETFNADGSSNTWCEDGTGSWTSADGYHEEWSSTYDEETGCTTEDRTDGSKNIWCNDGSSTWIGSDGSEHRSFYDEETGCQVDEHDDGSKSGWCEDGTGWWEDAEGVQESWAPPVYSYDEETGCSTDSYDDGTSFTWCDDGRTIWTDADGTVEEWVPPTEVVNSDGSTTMTWSDG

InterPro domains:
  IPR047002 T-complex protein 10, C-terminal domain superfamily [G3DSA:2.60.450.20] (93-248)
  IPR047002 T-complex protein 10, C-terminal domain superfamily [G3DSA:2.60.450.20] (249-394)

Nearest PDB structures (foldseek):
  4bxp-assembly1_A  TM=4.152E-01  e=4.116E-06  Danio rerio
  4by2-assembly1_A  TM=4.098E-01  e=5.195E-06  Drosophila melanogaster
  4bxq-assembly1_A  TM=3.390E-01  e=1.285E-06  Danio rerio
  4by2-assembly2_B  TM=4.204E-01  e=1.259E-05  Drosophila melanogaster
  4mpz-assembly1_A  TM=3.957E-01  e=9.517E-06  Drosophila melanogaster